Protein AF-A0A972YCX0-F1 (afdb_monomer_lite)

Secondary structure (DSSP, 8-state):
--EEE-S-B-S-EETTTTBTTB---EEE-TT-EEEEES-TT-EEEEE-SS--EEE-SEEEEES-SS-EEEEEPSSEE--EEE-SEEEEE-----B-SSSSSS-BS-S---BS-EEEEEPSSSEEES-EEE-TT-EEEEESBT-EEEEE-SEEES-EEE-SEEEEESTT-EEEEESS-BSS-EEE-S-EEEESTT-EEEEE-SPBSS-EEE-SEEEEESSS--STTS-S---GGG--TTSPPGGGSS-GGGGPPPPPSEEE-S-BSS-EEE---S-S---TTGGG-----SSGGGGGG----EEEEESSS-SEEE-TTTTS---S-EEE---EEEEE-SS-TTSSS-TTSEEEEEE-S-SEEE-SEEEEEEEEET--EEEEEE---TTSS--EEETT-EEE-SEEEEEEESS-EEEEEE-TTEEEEEEEE-SEEEEEEE-SS--EEEEEEE-TT-EEEEEEESSEEEEEEESTT-EEEEEEESSS---EEEESSEEEEEEE--S---SS---EEEEE-TT--SPPEEEE-PPPP-S-TT-SS--STTSSPPPEEESEEE--SS--EEEESSSEEES-EE--SS--EEEEES-EEES-EE--SS--EEEEES-EEES---TT--S--EE---

Sequence (630 aa):
MAQDISTDTTEPVNTSTIDNGAPGDVTITEDGSITLSGTEGQVAVTMDSDNNITHNGVIQIDDTNSVTGIRLTTDHTGDLTITGSINLLEDYEREDEDDDDDLDGPIALGDSRFGILLDAGGTHTGDIDLQAGSILAVEGNNSAGMWLGSLLDGSLTLDGTISVLGDDSVALEIDDGVSGDVLISGNVTGRGANTRGISIDGDVGGNLTIESTISTTGFTSISSGSSNYVAPFNIDDDTPDLEDRVDAEDLNDNGTALAIGSNLGNGLLINGNVDTFICEEDEEDETKDTLDDFDENRSNGIVSTFGSAPALLISPDLDGTATGSITLGTVVETVRDTQDDDEDEDLTEVLATFDYDYGFINRGGISADGFNVGYDATAVRIEGSADGNFTTNIVGGMFNSGDIDADAFEADAVGISVGDGAIVGTFVNEGDISTDVATVAGHTATTLLIEDGADLSLLTNGGSITSRVIGESGNAYAIRDFSGGLTQITNTGTISASQADDGVGVDDLGVVRAIDVSASTADITYVQELATPIDDVNGDDSIDNNDVVAPTLIGDIVFGSGNDALMSTAGDISGDIYFGLGDGDMTLRSTEFEGDVFITDGTNSIDLTSSSLVGVYFPRFCGRLWASRF

Foldseek 3Di:
DEDEQQAEDADAEEQCQRPVYHHEEYEYAQNGEYEYEDDAQEERYEHPEAYEYEANHEYYYEPYANYEDYEYEAPYEYEYEYQEEYAAYYPDDFDDPPPPPDGDDFFADGANYEDYEYDADHEYEYEYHYAANYEQHHGHAPYESHARRAEYNAEYHANEEFEYTYAPYEHEEAAAEYQEEYYANYEFEYEAAAYEGYAHLHEYQAEYEFQAEQEYFNAPDLPLQQALDDQPVPDDPPRDDSPPRHDPSRLHAYAERAEAQAAYSAAYEQWAQPDPDQDPVNVPDLDPDDPRVLRVQGHGGEFEYAFAYESYHYENQSPLDRDAAYEQHHDKDFRFQCPCSVVPPPRGDTPDIDTDQKREEHQHEFEFEPRYAPGETEREEAFYHPVLPYAYEIGNAYEYAYEFEYEHENEEYERYEQYARYARQEYEYLHEFEYEYEDQPAYEYERYHYYANGAHAYYEHNYEQEWEYAYFRYETESHAHQNLRHAEYEWQAEQEWYYHYSVDDDPDGYATASAHSANHAEEHEYEAEHDQFPDPCVPPPDRDSVNTDGYEYYEEHAHYQYQYEYAYATEEYAYEYARHAEEYEYEYHHYEYEYEYEDDYYNYYHHYHNYHYHPYDYPDDPDDDDDDDD

pLDDT: mean 93.1, std 10.56, range [31.89, 98.94]

Structure (mmCIF, N/CA/C/O backbone):
data_AF-A0A972YCX0-F1
#
_entry.id   AF-A0A972YCX0-F1
#
loop_
_atom_site.group_PDB
_atom_site.id
_atom_site.type_symbol
_atom_site.label_atom_id
_atom_site.label_alt_id
_atom_site.label_comp_id
_atom_site.label_asym_id
_atom_site.label_entity_id
_atom_site.label_seq_id
_atom_site.pdbx_PDB_ins_code
_atom_site.Cartn_x
_atom_site.Cartn_y
_atom_site.Cartn_z
_atom_site.occupancy
_atom_site.B_iso_or_equiv
_atom_site.auth_seq_id
_atom_site.auth_comp_id
_atom_site.auth_asym_id
_atom_site.auth_atom_id
_atom_site.pdbx_PDB_model_num
ATOM 1 N N . MET A 1 1 ? -34.490 -6.126 29.340 1.00 44.72 1 MET A N 1
ATOM 2 C CA . MET A 1 1 ? -34.795 -4.787 28.772 1.00 44.72 1 MET A CA 1
ATOM 3 C C . MET A 1 1 ? -33.458 -4.081 28.764 1.00 44.72 1 MET A C 1
ATOM 5 O O . MET A 1 1 ? -32.810 -4.170 29.796 1.00 44.72 1 MET A O 1
ATOM 9 N N . ALA A 1 2 ? -33.031 -3.477 27.650 1.00 55.91 2 ALA A N 1
ATOM 10 C CA . ALA A 1 2 ? -31.783 -2.712 27.613 1.00 55.91 2 ALA A CA 1
ATOM 11 C C . ALA A 1 2 ? -31.754 -1.725 28.791 1.00 55.91 2 ALA A C 1
ATOM 13 O O . ALA A 1 2 ? -32.778 -1.099 29.102 1.00 55.91 2 ALA A O 1
ATOM 14 N N . GLN A 1 3 ? -30.634 -1.676 29.508 1.00 74.88 3 GLN A N 1
ATOM 15 C CA . GLN A 1 3 ? -30.435 -0.694 30.564 1.00 74.88 3 GLN A CA 1
ATOM 16 C C . GLN A 1 3 ? -29.431 0.338 30.064 1.00 74.88 3 GLN A C 1
ATOM 18 O O . GLN A 1 3 ? -28.255 0.040 29.874 1.00 74.88 3 GLN A O 1
ATOM 23 N N . ASP A 1 4 ? -29.939 1.554 29.882 1.00 90.81 4 ASP A N 1
ATOM 24 C CA . ASP A 1 4 ? -29.182 2.669 29.332 1.00 90.81 4 ASP A CA 1
ATOM 25 C C . ASP A 1 4 ? -28.239 3.268 30.384 1.00 90.81 4 ASP A C 1
ATOM 27 O O . ASP A 1 4 ? -28.632 3.555 31.524 1.00 90.81 4 ASP A O 1
ATOM 31 N N . ILE A 1 5 ? -27.000 3.519 29.977 1.00 95.94 5 ILE A N 1
ATOM 32 C CA . ILE A 1 5 ? -26.039 4.359 30.686 1.00 95.94 5 ILE A CA 1
ATOM 33 C C . ILE A 1 5 ? -26.187 5.758 30.095 1.00 95.94 5 ILE A C 1
ATOM 35 O O . ILE A 1 5 ? -25.661 6.054 29.026 1.00 95.94 5 ILE A O 1
ATOM 39 N N . SER A 1 6 ? -26.960 6.603 30.780 1.00 95.94 6 SER A N 1
ATOM 40 C CA . SER A 1 6 ? -27.309 7.953 30.314 1.00 95.94 6 SER A CA 1
ATOM 41 C C . SER A 1 6 ? -26.649 9.086 31.104 1.00 95.94 6 SER A C 1
ATOM 43 O O . SER A 1 6 ? -27.081 10.232 31.025 1.00 95.94 6 SER A O 1
ATOM 45 N N . THR A 1 7 ? -25.702 8.743 31.974 1.00 95.19 7 THR A N 1
ATOM 46 C CA . THR A 1 7 ? -24.894 9.664 32.781 1.00 95.19 7 THR A CA 1
ATOM 47 C C . THR A 1 7 ? -23.563 8.997 33.105 1.00 95.19 7 THR A C 1
ATOM 49 O O . THR A 1 7 ? -23.503 7.768 33.123 1.00 95.19 7 THR A O 1
ATOM 52 N N . ASP A 1 8 ? -22.562 9.786 33.483 1.00 95.94 8 ASP A N 1
ATOM 53 C CA . ASP A 1 8 ? -21.252 9.300 33.922 1.00 95.94 8 ASP A CA 1
ATOM 54 C C . ASP A 1 8 ? -21.326 8.208 35.003 1.00 95.94 8 ASP A C 1
ATOM 56 O O . ASP A 1 8 ? -22.022 8.337 36.021 1.00 95.94 8 ASP A O 1
ATOM 60 N N . THR A 1 9 ? -20.541 7.152 34.807 1.00 96.00 9 THR A N 1
ATOM 61 C CA . THR A 1 9 ? -20.264 6.101 35.788 1.00 96.00 9 THR A CA 1
ATOM 62 C C . THR A 1 9 ? -18.764 5.815 35.859 1.00 96.00 9 THR A C 1
ATOM 64 O O . THR A 1 9 ? -18.014 6.069 34.923 1.00 96.00 9 THR A O 1
ATOM 67 N N . THR A 1 10 ? -18.317 5.278 36.992 1.00 95.75 10 THR A N 1
ATOM 68 C CA . THR A 1 10 ? -16.922 4.865 37.230 1.00 95.75 10 THR A CA 1
ATOM 69 C C . THR A 1 10 ? -16.810 3.370 37.523 1.00 95.75 10 THR A C 1
ATOM 71 O O . THR A 1 10 ? -15.833 2.915 38.111 1.00 95.75 10 THR A O 1
ATOM 74 N N . GLU A 1 11 ? -17.863 2.616 37.220 1.00 94.25 11 GLU A N 1
ATOM 75 C CA . GLU A 1 11 ? -17.945 1.179 37.458 1.00 94.25 11 GLU A CA 1
ATOM 76 C C . GLU A 1 11 ? -18.018 0.454 36.108 1.00 94.25 11 GLU A C 1
ATOM 78 O O . GLU A 1 11 ? -18.852 0.840 35.281 1.00 94.25 11 GLU A O 1
ATOM 83 N N . PRO A 1 12 ? -17.202 -0.595 35.899 1.00 96.25 12 PRO A N 1
ATOM 84 C CA . PRO A 1 12 ? -17.330 -1.504 34.766 1.00 96.25 12 PRO A CA 1
ATOM 85 C C . PRO A 1 12 ? -18.731 -2.092 34.614 1.00 96.25 12 PRO A C 1
ATOM 87 O O . PRO A 1 12 ? -19.436 -2.321 35.605 1.00 96.25 12 PRO A O 1
ATOM 90 N N . VAL A 1 13 ? -19.102 -2.417 33.378 1.00 97.12 13 VAL A N 1
ATOM 91 C CA . VAL A 1 13 ? -20.402 -3.013 33.056 1.00 97.12 13 VAL A CA 1
ATOM 92 C C . VAL A 1 13 ? -20.264 -4.272 32.207 1.00 97.12 13 VAL A C 1
ATOM 94 O O . VAL A 1 13 ? -19.415 -4.362 31.327 1.00 97.12 13 VAL A O 1
ATOM 97 N N . ASN A 1 14 ? -21.142 -5.243 32.460 1.00 97.75 14 ASN A N 1
ATOM 98 C CA . ASN A 1 14 ? -21.157 -6.521 31.754 1.00 97.75 14 ASN A CA 1
ATOM 99 C C . ASN A 1 14 ? -22.563 -6.822 31.244 1.00 97.75 14 ASN A C 1
ATOM 101 O O . ASN A 1 14 ? -23.525 -6.736 32.021 1.00 97.75 14 ASN A O 1
ATOM 105 N N . THR A 1 15 ? -22.673 -7.279 29.997 1.00 97.81 15 THR A N 1
ATOM 106 C CA . THR A 1 15 ? -23.954 -7.702 29.408 1.00 97.81 15 THR A CA 1
ATOM 107 C C . THR A 1 15 ? -24.672 -8.750 30.263 1.00 97.81 15 THR A C 1
ATOM 109 O O . THR A 1 15 ? -25.881 -8.661 30.426 1.00 97.81 15 THR A O 1
ATOM 112 N N . SER A 1 16 ? -23.957 -9.670 30.927 1.00 97.50 16 SER A N 1
ATOM 113 C CA . SER A 1 16 ? -24.532 -10.754 31.739 1.00 97.50 16 SER A CA 1
ATOM 114 C C . SER A 1 16 ? -25.231 -10.298 33.026 1.00 97.50 16 SER A C 1
ATOM 116 O O . SER A 1 16 ? -25.956 -11.084 33.651 1.00 97.50 16 SER A O 1
ATOM 118 N N . THR A 1 17 ? -25.024 -9.046 33.448 1.00 96.31 17 THR A N 1
ATOM 119 C CA . THR A 1 17 ? -25.543 -8.522 34.724 1.00 96.31 17 THR A CA 1
ATOM 120 C C . THR A 1 17 ? -26.217 -7.159 34.627 1.00 96.31 17 THR A C 1
ATOM 122 O O . THR A 1 17 ? -26.753 -6.695 35.640 1.00 96.31 17 THR A O 1
ATOM 125 N N . ILE A 1 18 ? -26.224 -6.526 33.451 1.00 95.25 18 ILE A N 1
ATOM 126 C CA . ILE A 1 18 ? -26.653 -5.135 33.309 1.00 95.25 18 ILE A CA 1
ATOM 127 C C . ILE A 1 18 ? -28.123 -4.925 33.699 1.00 95.25 18 ILE A C 1
ATOM 129 O O . ILE A 1 18 ? -28.421 -3.950 34.379 1.00 95.25 18 ILE A O 1
ATOM 133 N N . ASP A 1 19 ? -29.029 -5.870 33.409 1.00 93.19 19 ASP A N 1
ATOM 134 C CA . ASP A 1 19 ? -30.457 -5.777 33.757 1.00 93.19 19 ASP A CA 1
ATOM 135 C C . ASP A 1 19 ? -30.704 -6.274 35.192 1.00 93.19 19 ASP A C 1
ATOM 137 O O . ASP A 1 19 ? -31.228 -7.365 35.442 1.00 93.19 19 ASP A O 1
ATOM 141 N N . ASN A 1 20 ? -30.296 -5.469 36.178 1.00 89.94 20 ASN A N 1
ATOM 142 C CA . ASN A 1 20 ? -30.480 -5.754 37.60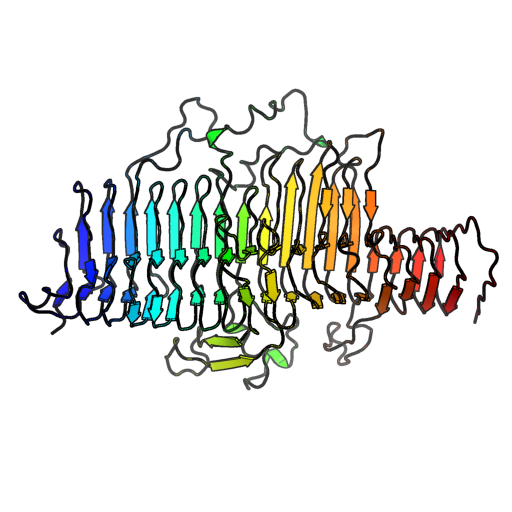9 1.00 89.94 20 ASN A CA 1
ATOM 143 C C . ASN A 1 20 ? -29.909 -7.120 38.052 1.00 89.94 20 ASN A C 1
ATOM 145 O O . ASN A 1 20 ? -30.496 -7.815 38.894 1.00 89.94 20 ASN A O 1
ATOM 149 N N . GLY A 1 21 ? -28.756 -7.503 37.499 1.00 91.56 21 GLY A N 1
ATOM 150 C CA . GLY A 1 21 ? -28.099 -8.789 37.737 1.00 91.56 21 GLY A CA 1
ATOM 151 C C . GLY A 1 21 ? -28.552 -9.918 36.806 1.00 91.56 21 GLY A C 1
ATOM 152 O O . GLY A 1 21 ? -28.197 -11.069 37.062 1.00 91.56 21 GLY A O 1
ATOM 153 N N . ALA A 1 22 ? -29.344 -9.617 35.776 1.00 94.69 22 ALA A N 1
ATOM 154 C CA . ALA A 1 22 ? -29.661 -10.520 34.673 1.00 94.69 22 ALA A CA 1
ATOM 155 C C . ALA A 1 22 ? -29.002 -10.043 33.360 1.00 94.69 22 ALA A C 1
ATOM 157 O O . ALA A 1 22 ? -28.655 -8.863 33.265 1.00 94.69 22 ALA A O 1
ATOM 158 N N . PRO A 1 23 ? -28.861 -10.932 32.355 1.00 96.56 23 PRO A N 1
ATOM 159 C CA . PRO A 1 23 ? -28.337 -10.551 31.051 1.00 96.56 23 PRO A CA 1
ATOM 160 C C . PRO A 1 23 ? -29.229 -9.556 30.300 1.00 96.56 23 PRO A C 1
ATOM 162 O O . PRO A 1 23 ? -30.460 -9.659 30.375 1.00 96.56 23 PRO A O 1
ATOM 165 N N . GLY A 1 24 ? -28.618 -8.642 29.554 1.00 96.88 24 GLY A N 1
ATOM 166 C CA . GLY A 1 24 ? -29.295 -7.706 28.662 1.00 96.88 24 GLY A CA 1
ATOM 167 C C . GLY A 1 24 ? -28.319 -6.900 27.806 1.00 96.88 24 GLY A C 1
ATOM 168 O O . GLY A 1 24 ? -27.114 -6.902 28.061 1.00 96.88 24 GLY A O 1
ATOM 169 N N . ASP A 1 25 ? -28.866 -6.199 26.815 1.00 97.56 25 ASP A N 1
ATOM 170 C CA . ASP A 1 25 ? -28.107 -5.274 25.971 1.00 97.56 25 ASP A CA 1
ATOM 171 C C . ASP A 1 25 ? -27.557 -4.103 26.793 1.00 97.56 25 ASP A C 1
ATOM 173 O O . ASP A 1 25 ? -28.212 -3.608 27.726 1.00 97.56 25 ASP A O 1
ATOM 177 N N . VAL A 1 26 ? -26.361 -3.650 26.425 1.00 97.81 26 VAL A N 1
ATOM 178 C CA . VAL A 1 26 ? -25.728 -2.453 26.985 1.00 97.81 26 VAL A CA 1
ATOM 179 C C . VAL A 1 26 ? -25.864 -1.323 25.974 1.00 97.81 26 VAL A C 1
ATOM 181 O O . VAL A 1 26 ? -25.399 -1.437 24.845 1.00 97.81 26 VAL A O 1
ATOM 184 N N . THR A 1 27 ? -26.452 -0.205 26.396 1.00 97.75 27 THR A N 1
ATOM 185 C CA . THR A 1 27 ? -26.502 1.019 25.591 1.00 97.75 27 THR A CA 1
ATOM 186 C C . THR A 1 27 ? -25.876 2.164 26.374 1.00 97.75 27 THR A C 1
ATOM 188 O O . THR A 1 27 ? -26.409 2.577 27.404 1.00 97.75 27 THR A O 1
ATOM 191 N N . ILE A 1 28 ? -24.750 2.692 25.897 1.00 98.19 28 ILE A N 1
ATOM 192 C CA . ILE A 1 28 ? -24.188 3.961 26.370 1.00 98.19 28 ILE A CA 1
ATOM 193 C C . ILE A 1 28 ? -24.752 5.042 25.457 1.00 98.19 28 ILE A C 1
ATOM 195 O O . ILE A 1 28 ? -24.461 5.060 24.266 1.00 98.19 28 ILE A O 1
ATOM 199 N N . THR A 1 29 ? -25.607 5.913 25.986 1.00 97.75 29 THR A N 1
ATOM 200 C CA . THR A 1 29 ? -26.210 6.992 25.183 1.00 97.75 29 THR A CA 1
ATOM 201 C C . THR A 1 29 ? -25.201 8.116 24.938 1.00 97.75 29 THR A C 1
ATOM 203 O O . THR A 1 29 ? -24.208 8.186 25.653 1.00 97.75 29 THR A O 1
ATOM 206 N N . GLU A 1 30 ? -25.503 9.060 24.046 1.00 96.81 30 GLU A N 1
ATOM 207 C CA . GLU A 1 30 ? -24.680 10.264 23.806 1.00 96.81 30 GLU A CA 1
ATOM 208 C C . GLU A 1 30 ? -24.369 11.072 25.083 1.00 96.81 30 GLU A C 1
ATOM 210 O O . GLU A 1 30 ? -23.280 11.618 25.230 1.00 96.81 30 GLU A O 1
ATOM 215 N N . ASP A 1 31 ? -25.301 11.114 26.045 1.00 96.62 31 ASP A N 1
ATOM 216 C CA . ASP A 1 31 ? -25.118 11.781 27.348 1.00 96.62 31 ASP A CA 1
ATOM 217 C C . ASP A 1 31 ? -24.392 10.898 28.394 1.00 96.62 31 ASP A C 1
ATOM 219 O O . ASP A 1 31 ? -24.170 11.310 29.537 1.00 96.62 31 ASP A O 1
ATOM 223 N N . GLY A 1 32 ? -24.101 9.642 28.051 1.00 97.81 32 GLY A N 1
ATOM 224 C CA . GLY A 1 32 ? -23.510 8.643 28.934 1.00 97.81 32 GLY A CA 1
ATOM 225 C C . GLY A 1 32 ? -21.991 8.600 28.840 1.00 97.81 32 GLY A C 1
ATOM 226 O O . GLY A 1 32 ? -21.412 8.795 27.773 1.00 97.81 32 GLY A O 1
ATOM 227 N N . SER A 1 33 ? -21.329 8.278 29.952 1.00 98.12 33 SER A N 1
ATOM 228 C CA . SER A 1 33 ? -19.895 8.000 29.927 1.00 98.12 33 SER A CA 1
ATOM 229 C C . SER A 1 33 ? -19.469 6.957 30.957 1.00 98.12 33 SER A C 1
ATOM 231 O O . SER A 1 33 ? -20.131 6.767 31.983 1.00 98.12 33 SER A O 1
ATOM 233 N N . ILE A 1 34 ? -18.357 6.275 30.683 1.00 98.25 34 ILE A N 1
ATOM 234 C CA . ILE A 1 34 ? -17.653 5.407 31.628 1.00 98.25 34 ILE A CA 1
ATOM 235 C C . ILE A 1 34 ? -16.226 5.933 31.769 1.00 98.25 34 ILE A C 1
ATOM 237 O O . ILE A 1 34 ? -15.464 5.908 30.806 1.00 98.25 34 ILE A O 1
ATOM 241 N N . THR A 1 35 ? -15.854 6.386 32.965 1.00 97.62 35 THR A N 1
ATOM 242 C CA . THR A 1 35 ? -14.502 6.887 33.253 1.00 97.62 35 THR A CA 1
ATOM 243 C C . THR A 1 35 ? -13.821 6.012 34.294 1.00 97.62 35 THR A C 1
ATOM 245 O O . THR A 1 35 ? -14.274 5.937 35.441 1.00 97.62 35 THR A O 1
ATOM 248 N N . LEU A 1 36 ? -12.720 5.365 33.915 1.00 95.56 36 LEU A N 1
ATOM 249 C CA . LEU A 1 36 ? -11.919 4.509 34.791 1.00 95.56 36 LEU A CA 1
ATOM 250 C C . LEU A 1 36 ? -10.513 5.091 34.976 1.00 95.56 36 LEU A C 1
ATOM 252 O O . LEU A 1 36 ? -10.012 5.805 34.117 1.00 95.56 36 LEU A O 1
ATOM 256 N N . SER A 1 37 ? -9.870 4.807 36.109 1.00 91.62 37 SER A N 1
ATOM 257 C CA . SER A 1 37 ? -8.463 5.170 36.329 1.00 91.62 37 SER A CA 1
ATOM 258 C C . SER A 1 37 ? -7.826 4.394 37.483 1.00 91.62 37 SER A C 1
ATOM 260 O O . SER A 1 37 ? -8.487 3.950 38.432 1.00 91.62 37 SER A O 1
ATOM 262 N N . GLY A 1 38 ? -6.502 4.247 37.414 1.00 86.94 38 GLY A N 1
ATOM 263 C CA . GLY A 1 38 ? -5.642 3.834 38.523 1.00 86.94 38 GLY A CA 1
ATOM 264 C C . GLY A 1 38 ? -5.744 2.363 38.929 1.00 86.94 38 GLY A C 1
ATOM 265 O O . GLY A 1 38 ? -5.281 2.006 40.016 1.00 86.94 38 GLY A O 1
ATOM 266 N N . THR A 1 39 ? -6.358 1.510 38.105 1.00 93.25 39 THR A N 1
ATOM 267 C CA . THR A 1 39 ? -6.461 0.066 38.359 1.00 93.25 39 THR A CA 1
ATOM 268 C C . THR A 1 39 ? -6.196 -0.733 37.084 1.00 93.25 39 THR A C 1
ATOM 270 O O . THR A 1 39 ? -7.037 -0.785 36.192 1.00 93.25 39 THR A O 1
ATOM 273 N N . GLU A 1 40 ? -5.046 -1.402 37.035 1.00 94.62 40 GLU A N 1
ATOM 274 C CA . GLU A 1 40 ? -4.672 -2.308 35.941 1.00 94.62 40 GLU A CA 1
ATOM 275 C C . GLU A 1 40 ? -5.631 -3.506 35.830 1.00 94.62 40 GLU A C 1
ATOM 277 O O . GLU A 1 40 ? -6.179 -3.995 36.827 1.00 94.62 40 GLU A O 1
ATOM 282 N N . GLY A 1 41 ? -5.799 -4.013 34.610 1.00 93.62 41 GLY A N 1
ATOM 283 C CA . GLY A 1 41 ? -6.655 -5.156 34.288 1.00 93.62 41 GLY A CA 1
ATOM 284 C C . GLY A 1 41 ? -8.145 -4.821 34.220 1.00 93.62 41 GLY A C 1
ATOM 285 O O . GLY A 1 41 ? -8.967 -5.739 34.168 1.00 93.62 41 GLY A O 1
ATOM 286 N N . GLN A 1 42 ? -8.514 -3.539 34.281 1.00 95.75 42 GLN A N 1
ATOM 287 C CA . GLN A 1 42 ? -9.904 -3.120 34.145 1.00 95.75 42 GLN A CA 1
ATOM 288 C C . GLN A 1 42 ? -10.367 -3.148 32.690 1.00 95.75 42 GLN A C 1
ATOM 290 O O . GLN A 1 42 ? -9.636 -2.791 31.770 1.00 95.75 42 GLN A O 1
ATOM 295 N N . VAL A 1 43 ? -11.627 -3.541 32.525 1.00 98.38 43 VAL A N 1
ATOM 296 C CA . VAL A 1 43 ? -12.368 -3.507 31.267 1.00 98.38 43 VAL A CA 1
ATOM 297 C C . VAL A 1 43 ? -13.582 -2.611 31.493 1.00 98.38 43 VAL A C 1
ATOM 299 O O . VAL A 1 43 ? -14.291 -2.839 32.474 1.00 98.38 43 VAL A O 1
ATOM 302 N N . ALA A 1 44 ? -13.835 -1.606 30.650 1.00 98.31 44 ALA A N 1
ATOM 303 C CA . ALA A 1 44 ? -14.985 -0.716 30.852 1.00 98.31 44 ALA A CA 1
ATOM 304 C C . ALA A 1 44 ? -16.317 -1.406 30.528 1.00 98.31 44 ALA A C 1
ATOM 306 O O . ALA A 1 44 ? -17.246 -1.351 31.339 1.00 98.31 44 ALA A O 1
ATOM 307 N N . VAL A 1 45 ? -16.388 -2.107 29.394 1.00 98.56 45 VAL A N 1
ATOM 308 C CA . VAL A 1 45 ? -17.572 -2.867 28.969 1.00 98.56 45 VAL A CA 1
ATOM 309 C C . VAL A 1 45 ? -17.172 -4.284 28.569 1.00 98.56 45 VAL A C 1
ATOM 311 O O . VAL A 1 45 ? -16.256 -4.460 27.774 1.00 98.56 45 VAL A O 1
ATOM 314 N N . THR A 1 46 ? -17.868 -5.300 29.082 1.00 98.56 46 THR A N 1
ATOM 315 C CA . THR A 1 46 ? -17.672 -6.701 28.667 1.00 98.56 46 THR A CA 1
ATOM 316 C C . THR A 1 46 ? -18.944 -7.293 28.051 1.00 98.56 46 THR A C 1
ATOM 318 O O . THR A 1 46 ? -19.994 -7.324 28.705 1.00 98.56 46 THR A O 1
ATOM 321 N N . MET A 1 47 ? -18.838 -7.828 26.831 1.00 98.25 47 MET A N 1
ATOM 322 C CA . MET A 1 47 ? -19.831 -8.726 26.234 1.00 98.25 47 MET A CA 1
ATOM 323 C C . MET A 1 47 ? -19.518 -10.171 26.639 1.00 98.25 47 MET A C 1
ATOM 325 O O . MET A 1 47 ? -18.600 -10.799 26.120 1.00 98.25 47 MET A O 1
ATOM 329 N N . ASP A 1 48 ? -20.262 -10.672 27.618 1.00 97.81 48 ASP A N 1
ATOM 330 C CA . ASP A 1 48 ? -20.127 -11.985 28.268 1.00 97.81 48 ASP A CA 1
ATOM 331 C C . ASP A 1 48 ? -21.451 -12.771 28.295 1.00 97.81 48 ASP A C 1
ATOM 333 O O . ASP A 1 48 ? -21.699 -13.611 29.168 1.00 97.81 48 ASP A O 1
ATOM 337 N N . SER A 1 49 ? -22.354 -12.434 27.375 1.00 97.81 49 SER A N 1
ATOM 338 C CA . SER A 1 49 ? -23.637 -13.095 27.154 1.00 97.81 49 SER A CA 1
ATOM 339 C C . SER A 1 49 ? -24.181 -12.748 25.768 1.00 97.81 49 SER A C 1
ATOM 341 O O . SER A 1 49 ? -23.688 -11.818 25.141 1.00 97.81 49 SER A O 1
ATOM 343 N N . ASP A 1 50 ? -25.224 -13.457 25.325 1.00 98.06 50 ASP A N 1
ATOM 344 C CA . ASP A 1 50 ? -25.812 -13.277 23.990 1.00 98.06 50 ASP A CA 1
ATOM 345 C C . ASP A 1 50 ? -26.684 -12.002 23.910 1.00 98.06 50 ASP A C 1
ATOM 347 O O . ASP A 1 50 ? -27.916 -12.082 23.970 1.00 98.06 50 ASP A O 1
ATOM 351 N N . ASN A 1 51 ? -26.052 -10.826 23.899 1.00 97.69 51 ASN A N 1
ATOM 352 C CA . ASN A 1 51 ? -26.688 -9.506 23.867 1.00 97.69 51 ASN A CA 1
ATOM 353 C C . ASN A 1 51 ? -25.792 -8.495 23.139 1.00 97.69 51 ASN A C 1
ATOM 355 O O . ASN A 1 51 ? -24.577 -8.668 23.086 1.00 97.69 51 ASN A O 1
ATOM 359 N N . ASN A 1 52 ? -26.386 -7.401 22.669 1.00 98.00 52 ASN A N 1
ATOM 360 C CA . ASN A 1 52 ? -25.682 -6.386 21.887 1.00 98.00 52 ASN A CA 1
ATOM 361 C C . ASN A 1 52 ? -25.041 -5.305 22.776 1.00 98.00 52 ASN A C 1
ATOM 363 O O . ASN A 1 52 ? -25.472 -5.054 23.912 1.00 98.00 52 ASN A O 1
ATOM 367 N N . ILE A 1 53 ? -24.032 -4.624 22.227 1.00 98.56 53 ILE A N 1
ATOM 368 C CA . ILE A 1 53 ? -23.475 -3.382 22.772 1.00 98.56 53 ILE A CA 1
ATOM 369 C C . ILE A 1 53 ? -23.699 -2.256 21.759 1.00 98.56 53 ILE A C 1
ATOM 371 O O . ILE A 1 53 ? -23.294 -2.352 20.606 1.00 98.56 53 ILE A O 1
ATOM 375 N N . THR A 1 54 ? -24.284 -1.152 22.219 1.00 98.38 54 THR A N 1
ATOM 376 C CA . THR A 1 54 ? -24.377 0.106 21.469 1.00 98.38 54 THR A CA 1
ATOM 377 C C . THR A 1 54 ? -23.670 1.209 22.253 1.00 98.38 54 THR A C 1
ATOM 379 O O . THR A 1 54 ? -24.082 1.535 23.371 1.00 98.38 54 THR A O 1
ATOM 382 N N . HIS A 1 55 ? -22.604 1.781 21.694 1.00 98.38 55 HIS A N 1
ATOM 383 C CA . HIS A 1 55 ? -21.788 2.814 22.336 1.00 98.38 55 HIS A CA 1
ATOM 384 C C . HIS A 1 55 ? -21.859 4.146 21.586 1.00 98.38 55 HIS A C 1
ATOM 386 O O . HIS A 1 55 ? -21.170 4.348 20.590 1.00 98.38 55 HIS A O 1
ATOM 392 N N . ASN A 1 56 ? -22.661 5.077 22.102 1.00 98.06 56 ASN A N 1
ATOM 393 C CA . ASN A 1 56 ? -22.852 6.413 21.526 1.00 98.06 56 ASN A CA 1
ATOM 394 C C . ASN A 1 56 ? -22.227 7.530 22.376 1.00 98.06 56 ASN A C 1
ATOM 396 O O . ASN A 1 56 ? -22.281 8.695 21.997 1.00 98.06 56 ASN A O 1
ATOM 400 N N . GLY A 1 57 ? -21.693 7.196 23.554 1.00 98.31 57 GLY A N 1
ATOM 401 C CA . GLY A 1 57 ? -21.161 8.159 24.520 1.00 98.31 57 GLY A CA 1
ATOM 402 C C . GLY A 1 57 ? -19.635 8.168 24.571 1.00 98.31 57 GLY A C 1
ATOM 403 O O . GLY A 1 57 ? -18.962 8.040 23.553 1.00 98.31 57 GLY A O 1
ATOM 404 N N . VAL A 1 58 ? -19.073 8.273 25.779 1.00 98.62 58 VAL A N 1
ATOM 405 C CA . VAL A 1 58 ? -17.611 8.296 25.989 1.00 98.62 58 VAL A CA 1
ATOM 406 C C . VAL A 1 58 ? -17.156 7.173 26.920 1.00 98.62 58 VAL A C 1
ATOM 408 O O . VAL A 1 58 ? -17.658 7.039 28.033 1.00 98.62 58 VAL A O 1
ATOM 411 N N . ILE A 1 59 ? -16.160 6.395 26.506 1.00 98.75 59 ILE A N 1
ATOM 412 C CA . ILE A 1 59 ? -15.346 5.565 27.400 1.00 98.75 59 ILE A CA 1
ATOM 413 C C . ILE A 1 59 ? -13.981 6.245 27.521 1.00 98.75 59 ILE A C 1
ATOM 415 O O . ILE A 1 59 ? -13.323 6.470 26.511 1.00 98.75 59 ILE A O 1
ATOM 419 N N . GLN A 1 60 ? -13.566 6.578 28.743 1.00 98.38 60 GLN A N 1
ATOM 420 C CA . GLN A 1 60 ? -12.287 7.232 29.032 1.00 98.38 60 GLN A CA 1
ATOM 421 C C . GLN A 1 60 ? -11.523 6.428 30.086 1.00 98.38 60 GLN A C 1
ATOM 423 O O . GLN A 1 60 ? -12.053 6.166 31.171 1.00 98.38 60 GLN A O 1
ATOM 428 N N . ILE A 1 61 ? -10.278 6.061 29.793 1.00 98.00 61 ILE A N 1
ATOM 429 C CA . ILE A 1 61 ? -9.363 5.473 30.770 1.00 98.00 61 ILE A CA 1
ATOM 430 C C . ILE A 1 61 ? -8.017 6.182 30.667 1.00 98.00 61 ILE A C 1
ATOM 432 O O . ILE A 1 61 ? -7.294 5.994 29.696 1.00 98.00 61 ILE A O 1
ATOM 436 N N . ASP A 1 62 ? -7.693 6.971 31.687 1.00 95.50 62 ASP A N 1
ATOM 437 C CA . ASP A 1 62 ? -6.469 7.775 31.717 1.00 95.50 62 ASP A CA 1
ATOM 438 C C . ASP A 1 62 ? -5.384 7.097 32.559 1.00 95.50 62 ASP A C 1
ATOM 440 O O . ASP A 1 62 ? -5.671 6.479 33.598 1.00 95.50 62 ASP A O 1
ATOM 444 N N . ASP A 1 63 ? -4.131 7.229 32.121 1.00 95.25 63 ASP A N 1
ATOM 445 C CA . ASP A 1 63 ? -2.919 6.959 32.909 1.00 95.25 63 ASP A CA 1
ATOM 446 C C . ASP A 1 63 ? -2.877 5.565 33.551 1.00 95.25 63 ASP A C 1
ATOM 448 O O . ASP A 1 63 ? -2.420 5.376 34.685 1.00 95.25 63 ASP A O 1
ATOM 452 N N . THR A 1 64 ? -3.417 4.562 32.854 1.00 96.69 64 THR A N 1
ATOM 453 C CA . THR A 1 64 ? -3.544 3.201 33.383 1.00 96.69 64 THR A CA 1
ATOM 454 C C . THR A 1 64 ? -3.142 2.172 32.334 1.00 96.69 64 THR A C 1
ATOM 456 O O . THR A 1 64 ? -3.700 2.127 31.244 1.00 96.69 64 THR A O 1
ATOM 459 N N . ASN A 1 65 ? -2.186 1.312 32.682 1.00 96.56 65 ASN A N 1
ATOM 460 C CA . ASN A 1 65 ? -1.719 0.231 31.813 1.00 96.56 65 ASN A CA 1
ATOM 461 C C . ASN A 1 65 ? -2.616 -1.005 31.907 1.00 96.56 65 ASN A C 1
ATOM 463 O O . ASN A 1 65 ? -3.332 -1.194 32.896 1.00 96.56 65 ASN A O 1
ATOM 467 N N . SER A 1 66 ? -2.513 -1.894 30.915 1.00 97.50 66 SER A N 1
ATOM 468 C CA . SER A 1 66 ? -3.227 -3.181 30.919 1.00 97.50 66 SER A CA 1
ATOM 469 C C . SER A 1 66 ? -4.747 -3.013 31.037 1.00 97.50 66 SER A C 1
ATOM 471 O O . SER A 1 66 ? -5.379 -3.655 31.879 1.00 97.50 66 SER A O 1
ATOM 473 N N . VAL A 1 67 ? -5.334 -2.113 30.248 1.00 98.25 67 VAL A N 1
ATOM 474 C CA . VAL A 1 67 ? -6.774 -1.801 30.275 1.00 98.25 67 VAL A CA 1
ATOM 475 C C . VAL A 1 67 ? -7.433 -2.078 28.934 1.00 98.25 67 VAL A C 1
ATOM 477 O O . VAL A 1 67 ? -6.783 -2.066 27.889 1.00 98.25 67 VAL A O 1
ATOM 480 N N . THR A 1 68 ? -8.743 -2.306 28.973 1.00 98.69 68 THR A N 1
ATOM 481 C CA . THR A 1 68 ? -9.554 -2.506 27.774 1.00 98.69 68 THR A CA 1
ATOM 482 C C . THR A 1 68 ? -10.780 -1.598 27.796 1.00 98.69 68 THR A C 1
ATOM 484 O O . THR A 1 68 ? -11.477 -1.525 28.811 1.00 98.69 68 THR A O 1
ATOM 487 N N . GLY A 1 69 ? -11.079 -0.935 26.679 1.00 98.69 69 GLY A N 1
ATOM 488 C CA . GLY A 1 69 ? -12.330 -0.194 26.515 1.00 98.69 69 GLY A CA 1
ATOM 489 C C . GLY A 1 69 ? -13.518 -1.155 26.468 1.00 98.69 69 GLY A C 1
ATOM 490 O O . GLY A 1 69 ? -14.267 -1.290 27.439 1.00 98.69 69 GLY A O 1
ATOM 491 N N . ILE A 1 70 ? -13.651 -1.880 25.359 1.00 98.81 70 ILE A N 1
ATOM 492 C CA . ILE A 1 70 ? -14.694 -2.892 25.165 1.00 98.81 70 ILE A CA 1
ATOM 493 C C . ILE A 1 70 ? -14.049 -4.258 24.946 1.00 98.81 70 ILE A C 1
ATOM 495 O O . ILE A 1 70 ? -13.198 -4.427 24.080 1.00 98.81 70 ILE A O 1
ATOM 499 N N . ARG A 1 71 ? -14.470 -5.254 25.725 1.00 98.69 71 ARG A N 1
ATOM 500 C CA . ARG A 1 71 ? -14.052 -6.647 25.560 1.00 98.69 71 ARG A CA 1
ATOM 501 C C . ARG A 1 71 ? -15.211 -7.503 25.076 1.00 98.69 71 ARG A C 1
ATOM 503 O O . ARG A 1 71 ? -16.250 -7.553 25.735 1.00 98.69 71 ARG A O 1
ATOM 510 N N . LEU A 1 72 ? -15.000 -8.229 23.990 1.00 98.69 72 LEU A N 1
ATOM 511 C CA . LEU A 1 72 ? -15.892 -9.269 23.498 1.00 98.69 72 LEU A CA 1
ATOM 512 C C . LEU A 1 72 ? -15.325 -10.625 23.925 1.00 98.69 72 LEU A C 1
ATOM 514 O O . LEU A 1 72 ? -14.165 -10.938 23.657 1.00 98.69 72 LEU A O 1
ATOM 518 N N . THR A 1 73 ? -16.113 -11.411 24.654 1.00 97.81 73 THR A N 1
ATOM 519 C CA . THR A 1 73 ? -15.724 -12.784 25.004 1.00 97.81 73 THR A CA 1
ATOM 520 C C . THR A 1 73 ? -16.240 -13.755 23.949 1.00 97.81 73 THR A C 1
ATOM 522 O O . THR A 1 73 ? -17.267 -13.513 23.320 1.00 97.81 73 THR A O 1
ATOM 525 N N . THR A 1 74 ? -15.518 -14.852 23.745 1.00 96.75 74 THR A N 1
ATOM 526 C CA . THR A 1 74 ? -15.849 -15.843 22.719 1.00 96.75 74 THR A CA 1
ATOM 527 C C . THR A 1 74 ? -17.080 -16.682 23.071 1.00 96.75 74 THR A C 1
ATOM 529 O O . THR A 1 74 ? -17.519 -16.743 24.219 1.00 96.75 74 THR A O 1
ATOM 532 N N . ASP A 1 75 ? -17.600 -17.385 22.065 1.00 97.50 75 ASP A N 1
ATOM 533 C CA . ASP A 1 75 ? -18.745 -18.298 22.122 1.00 97.50 75 ASP A CA 1
ATOM 534 C C . ASP A 1 75 ? -20.075 -17.612 22.493 1.00 97.50 75 ASP A C 1
ATOM 536 O O . ASP A 1 75 ? -20.966 -18.232 23.088 1.00 97.50 75 ASP A O 1
ATOM 540 N N . HIS A 1 76 ? -20.212 -16.344 22.103 1.00 97.06 76 HIS A N 1
ATOM 541 C CA . HIS A 1 76 ? -21.401 -15.521 22.297 1.00 97.06 76 HIS A CA 1
ATOM 542 C C . HIS A 1 76 ? -21.904 -14.914 20.987 1.00 97.06 76 HIS A C 1
ATOM 544 O O . HIS A 1 76 ? -21.199 -14.880 19.978 1.00 97.06 76 HIS A O 1
ATOM 550 N N . THR A 1 77 ? -23.166 -14.479 21.002 1.00 98.12 77 THR A N 1
ATOM 551 C CA . THR A 1 77 ? -23.794 -13.783 19.875 1.00 98.12 77 THR A CA 1
ATOM 552 C C . THR A 1 77 ? -24.189 -12.367 20.265 1.00 98.12 77 THR A C 1
ATOM 554 O O . THR A 1 77 ? -24.941 -12.195 21.223 1.00 98.12 77 THR A O 1
ATOM 557 N N . GLY A 1 78 ? -23.757 -11.372 19.503 1.00 98.00 78 GLY A N 1
ATOM 558 C CA . GLY A 1 78 ? -24.188 -9.995 19.699 1.00 98.00 78 GLY A CA 1
ATOM 559 C C . GLY A 1 78 ? -23.407 -9.012 18.844 1.00 98.00 78 GLY A C 1
ATOM 560 O O . GLY A 1 78 ? -22.205 -9.175 18.646 1.00 98.00 78 GLY A O 1
ATOM 561 N N . ASP A 1 79 ? -24.096 -7.982 18.375 1.00 98.50 79 ASP A N 1
ATOM 562 C CA . ASP A 1 79 ? -23.486 -6.928 17.567 1.00 98.50 79 ASP A CA 1
ATOM 563 C C . ASP A 1 79 ? -22.821 -5.881 18.471 1.00 98.50 79 ASP A C 1
ATOM 565 O O . ASP A 1 79 ? -23.302 -5.592 19.580 1.00 98.50 79 ASP A O 1
ATOM 569 N N . LEU A 1 80 ? -21.727 -5.294 17.985 1.00 98.69 80 LEU A N 1
ATOM 570 C CA . LEU A 1 80 ? -21.095 -4.113 18.565 1.00 98.69 80 LEU A CA 1
ATOM 571 C C . LEU A 1 80 ? -21.251 -2.940 17.597 1.00 98.69 80 LEU A C 1
ATOM 573 O O . LEU A 1 80 ? -20.613 -2.922 16.553 1.00 98.69 80 LEU A O 1
ATOM 577 N N . THR A 1 81 ? -22.042 -1.939 17.980 1.00 98.50 81 THR A N 1
ATOM 578 C CA . THR A 1 81 ? -22.202 -0.694 17.214 1.00 98.50 81 THR A CA 1
ATOM 579 C C . THR A 1 81 ? -21.623 0.481 17.990 1.00 98.50 81 THR A C 1
ATOM 581 O O . THR A 1 81 ? -21.953 0.665 19.169 1.00 98.50 81 THR A O 1
ATOM 584 N N . ILE A 1 82 ? -20.793 1.301 17.347 1.00 98.38 82 ILE A N 1
ATOM 585 C CA . ILE A 1 82 ? -20.147 2.461 17.968 1.00 98.38 82 ILE A CA 1
ATOM 586 C C . ILE A 1 82 ? -20.376 3.716 17.129 1.00 98.38 82 ILE A C 1
ATOM 588 O O . ILE A 1 82 ? -20.003 3.767 15.967 1.00 98.38 82 ILE A O 1
ATOM 592 N N . THR A 1 83 ? -20.913 4.757 17.761 1.00 97.50 83 THR A N 1
ATOM 593 C CA . THR A 1 83 ? -20.929 6.141 17.242 1.00 97.50 83 THR A CA 1
ATOM 594 C C . THR A 1 83 ? -20.163 7.108 18.156 1.00 97.50 83 THR A C 1
ATOM 596 O O . THR A 1 83 ? -19.862 8.231 17.765 1.00 97.50 83 THR A O 1
ATOM 599 N N . GLY A 1 84 ? -19.850 6.678 19.386 1.00 98.19 84 GLY A N 1
ATOM 600 C CA . GLY A 1 84 ? -19.143 7.454 20.403 1.00 98.19 84 GLY A CA 1
ATOM 601 C C . GLY A 1 84 ? -17.619 7.296 20.372 1.00 98.19 84 GLY A C 1
ATOM 602 O O . GLY A 1 84 ? -17.041 6.802 19.404 1.00 98.19 84 GLY A O 1
ATOM 603 N N . SER A 1 85 ? -16.954 7.696 21.461 1.00 98.62 85 SER A N 1
ATOM 604 C CA . SER A 1 85 ? -15.489 7.645 21.583 1.00 98.62 85 SER A CA 1
ATOM 605 C C . SER A 1 85 ? -14.998 6.653 22.641 1.00 98.62 85 SER A C 1
ATOM 607 O O . SER A 1 85 ? -15.588 6.531 23.720 1.00 98.62 85 SER A O 1
ATOM 609 N N . ILE A 1 86 ? -13.885 5.977 22.365 1.00 98.81 86 ILE A N 1
ATOM 610 C CA . ILE A 1 86 ? -13.091 5.188 23.310 1.00 98.81 86 ILE A CA 1
ATOM 611 C C . ILE A 1 86 ? -11.694 5.803 23.355 1.00 98.81 86 ILE A C 1
ATOM 613 O O . ILE A 1 86 ? -10.975 5.780 22.362 1.00 98.81 86 ILE A O 1
ATOM 617 N N . ASN A 1 87 ? -11.312 6.326 24.514 1.00 98.56 87 ASN A N 1
ATOM 618 C CA . ASN A 1 87 ? -10.067 7.054 24.710 1.00 98.56 87 ASN A CA 1
ATOM 619 C C . ASN A 1 87 ? -9.261 6.392 25.834 1.00 98.56 87 ASN A C 1
ATOM 621 O O . ASN A 1 87 ? -9.683 6.402 26.996 1.00 98.56 87 ASN A O 1
ATOM 625 N N . LEU A 1 88 ? -8.115 5.812 25.487 1.00 98.44 88 LEU A N 1
ATOM 626 C CA . LEU A 1 88 ? -7.163 5.195 26.409 1.00 98.44 88 LEU A CA 1
ATOM 627 C C . LEU A 1 88 ? -5.860 6.004 26.376 1.00 98.44 88 LEU A C 1
ATOM 629 O O . LEU A 1 88 ? -4.918 5.636 25.675 1.00 98.44 88 LEU A O 1
ATOM 633 N N . LEU A 1 89 ? -5.846 7.138 27.076 1.00 97.19 89 LEU A N 1
ATOM 634 C CA . LEU A 1 89 ? -4.843 8.198 26.909 1.00 97.19 89 LEU A CA 1
ATOM 635 C C . LEU A 1 89 ? -3.872 8.274 28.088 1.00 97.19 89 LEU A C 1
ATOM 637 O O . LEU A 1 89 ? -4.109 7.693 29.155 1.00 97.19 89 LEU A O 1
ATOM 641 N N . GLU A 1 90 ? -2.748 8.949 27.895 1.00 95.44 90 GLU A N 1
ATOM 642 C CA . GLU A 1 90 ? -1.826 9.299 28.975 1.00 95.44 90 GLU A CA 1
ATOM 643 C C . GLU A 1 90 ? -1.594 10.810 29.094 1.00 95.44 90 GLU A C 1
ATOM 645 O O . GLU A 1 90 ? -1.837 11.580 28.172 1.00 95.44 90 GLU A O 1
ATOM 650 N N . ASP A 1 91 ? -1.142 11.246 30.268 1.00 93.38 91 ASP A N 1
ATOM 651 C CA . ASP A 1 91 ? -0.787 12.634 30.569 1.00 93.38 91 ASP A CA 1
ATOM 652 C C . ASP A 1 91 ? 0.691 12.960 30.290 1.00 93.38 91 ASP A C 1
ATOM 654 O O . ASP A 1 91 ? 1.195 14.004 30.716 1.00 93.38 91 ASP A O 1
ATOM 658 N N . TYR A 1 92 ? 1.389 12.068 29.580 1.00 94.69 92 TYR A N 1
ATOM 659 C CA . TYR A 1 92 ? 2.789 12.237 29.227 1.00 94.69 92 TYR A CA 1
ATOM 660 C C . TYR A 1 92 ? 2.957 13.279 28.117 1.00 94.69 92 TYR A C 1
ATOM 662 O O . TYR A 1 92 ? 2.469 13.126 27.002 1.00 94.69 92 TYR A O 1
ATOM 670 N N . GLU A 1 93 ? 3.706 14.334 28.429 1.00 91.50 93 GLU A N 1
ATOM 671 C CA . GLU A 1 93 ? 4.149 15.343 27.472 1.00 91.50 93 GLU A CA 1
ATOM 672 C C . GLU A 1 93 ? 5.670 15.209 27.290 1.00 91.50 93 GLU A C 1
ATOM 674 O O . GLU A 1 93 ? 6.417 15.168 28.275 1.00 91.50 93 GLU A O 1
ATOM 679 N N . ARG A 1 94 ? 6.126 15.119 26.033 1.00 92.06 94 ARG A N 1
ATOM 680 C CA . ARG A 1 94 ? 7.552 15.209 25.674 1.00 92.06 94 ARG A CA 1
ATOM 681 C C . ARG A 1 94 ? 8.059 16.632 25.940 1.00 92.06 94 ARG A C 1
ATOM 683 O O . ARG A 1 94 ? 7.292 17.590 25.851 1.00 92.06 94 ARG A O 1
ATOM 690 N N . GLU A 1 95 ? 9.341 16.768 26.254 1.00 90.50 95 GLU A N 1
ATOM 691 C CA . GLU A 1 95 ? 10.000 18.048 26.546 1.00 90.50 95 GLU A CA 1
ATOM 692 C C . GLU A 1 95 ? 11.203 18.211 25.613 1.00 90.50 95 GLU A C 1
ATOM 694 O O . GLU A 1 95 ? 11.802 17.211 25.247 1.00 90.50 95 GLU A O 1
ATOM 699 N N . ASP A 1 96 ? 11.549 19.449 25.271 1.00 88.19 96 ASP A N 1
ATOM 700 C CA . ASP A 1 96 ? 12.792 19.822 24.575 1.00 88.19 96 ASP A CA 1
ATOM 701 C C . ASP A 1 96 ? 13.899 19.996 25.644 1.00 88.19 96 ASP A C 1
ATOM 703 O O . ASP A 1 96 ? 13.915 20.978 26.403 1.00 88.19 96 ASP A O 1
ATOM 707 N N . GLU A 1 97 ? 14.731 18.970 25.841 1.00 86.56 97 GLU A N 1
ATOM 708 C CA . GLU A 1 97 ? 15.786 18.891 26.855 1.00 86.56 97 GLU A CA 1
ATOM 709 C C . GLU A 1 97 ? 17.078 19.613 26.442 1.00 86.56 97 GLU A C 1
ATOM 711 O O . GLU A 1 97 ? 17.857 19.991 27.339 1.00 86.56 97 GLU A O 1
ATOM 716 N N . ASP A 1 98 ? 17.324 19.821 25.146 1.00 82.06 98 ASP A N 1
ATOM 717 C CA . ASP A 1 98 ? 18.577 20.385 24.635 1.00 82.06 98 ASP A CA 1
ATOM 718 C C . ASP A 1 98 ? 18.463 21.740 23.889 1.00 82.06 98 ASP A C 1
ATOM 720 O O . ASP A 1 98 ? 19.495 22.375 23.616 1.00 82.06 98 ASP A O 1
ATOM 724 N N . ASP A 1 99 ? 17.244 22.288 23.813 1.00 83.81 99 ASP A N 1
ATOM 725 C CA . ASP A 1 99 ? 16.852 23.591 23.257 1.00 83.81 99 ASP A CA 1
ATOM 726 C C . ASP A 1 99 ? 17.083 23.709 21.727 1.00 83.81 99 ASP A C 1
ATOM 728 O O . ASP A 1 99 ? 17.510 24.780 21.254 1.00 83.81 99 ASP A O 1
ATOM 732 N N . ASP A 1 100 ? 16.842 22.647 20.952 1.00 78.00 100 ASP A N 1
ATOM 733 C CA . ASP A 1 100 ? 17.016 22.619 19.490 1.00 78.00 100 ASP A CA 1
ATOM 734 C C . ASP A 1 100 ? 15.714 22.786 18.664 1.00 78.00 100 ASP A C 1
ATOM 736 O O . ASP A 1 100 ? 15.762 22.852 17.431 1.00 78.00 100 ASP A O 1
ATOM 740 N N . ASP A 1 101 ? 14.594 23.049 19.351 1.00 80.38 101 ASP A N 1
ATOM 741 C CA . ASP A 1 101 ? 13.236 23.236 18.819 1.00 80.38 101 ASP A CA 1
ATOM 742 C C . ASP A 1 101 ? 12.536 21.940 18.323 1.00 80.38 101 ASP A C 1
ATOM 744 O O . ASP A 1 101 ? 11.454 22.047 17.719 1.00 80.38 101 ASP A O 1
ATOM 748 N N . ASP A 1 102 ? 13.067 20.743 18.605 1.00 81.88 102 ASP A N 1
ATOM 749 C CA . ASP A 1 102 ? 12.315 19.479 18.557 1.00 81.88 102 ASP A CA 1
ATOM 750 C C . ASP A 1 102 ? 11.962 18.947 19.972 1.00 81.88 102 ASP A C 1
ATOM 752 O O . ASP A 1 102 ? 11.995 19.696 20.946 1.00 81.88 102 ASP A O 1
ATOM 756 N N . LEU A 1 103 ? 11.372 17.751 20.087 1.00 88.69 103 LEU A N 1
ATOM 757 C CA . LEU A 1 103 ? 10.910 17.214 21.377 1.00 88.69 103 LEU A CA 1
ATOM 758 C C . LEU A 1 103 ? 11.624 15.898 21.645 1.00 88.69 103 LEU A C 1
ATOM 760 O O . LEU A 1 103 ? 11.555 15.010 20.803 1.00 88.69 103 LEU A O 1
ATOM 764 N N . ASP A 1 104 ? 12.124 15.702 22.862 1.00 88.25 104 ASP A N 1
ATOM 765 C CA . ASP A 1 104 ? 12.899 14.523 23.232 1.00 88.25 104 ASP A CA 1
ATOM 766 C C . ASP A 1 104 ? 12.077 13.378 23.827 1.00 88.25 104 ASP A C 1
ATOM 768 O O . ASP A 1 104 ? 10.962 13.519 24.353 1.00 88.25 104 ASP A O 1
ATOM 772 N N . GLY A 1 105 ? 12.713 12.207 23.841 1.00 90.06 105 GLY A N 1
ATOM 773 C CA . GLY A 1 105 ? 12.258 11.050 24.598 1.00 90.06 105 GLY A CA 1
ATOM 774 C C . GLY A 1 105 ? 11.230 10.190 23.859 1.00 90.06 105 GLY A C 1
ATOM 775 O O . GLY A 1 105 ? 10.929 10.433 22.688 1.00 90.06 105 GLY A O 1
ATOM 776 N N . PRO A 1 106 ? 10.719 9.136 24.526 1.00 92.38 106 PRO A N 1
ATOM 777 C CA . PRO A 1 106 ? 9.805 8.178 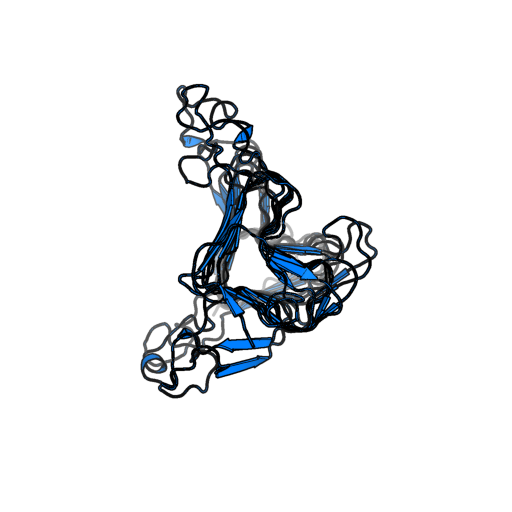23.910 1.00 92.38 106 PRO A CA 1
ATOM 778 C C . PRO A 1 106 ? 8.515 8.850 23.437 1.00 92.38 106 PRO A C 1
ATOM 780 O O . PRO A 1 106 ? 8.148 9.919 23.911 1.00 92.38 106 PRO A O 1
ATOM 783 N N . ILE A 1 107 ? 7.796 8.199 22.525 1.00 92.69 107 ILE A N 1
ATOM 784 C CA . ILE A 1 107 ? 6.533 8.736 22.008 1.00 92.69 107 ILE A CA 1
ATOM 785 C C . ILE A 1 107 ? 5.339 8.442 22.919 1.00 92.69 107 ILE A C 1
ATOM 787 O O . ILE A 1 107 ? 4.357 9.178 22.896 1.00 92.69 107 ILE A O 1
ATOM 791 N N . ALA A 1 108 ? 5.449 7.371 23.709 1.00 95.81 108 ALA A N 1
ATOM 792 C CA . ALA A 1 108 ? 4.472 6.955 24.699 1.00 95.81 108 ALA A CA 1
ATOM 793 C C . ALA A 1 108 ? 5.147 6.207 25.866 1.00 95.81 108 ALA A C 1
ATOM 795 O O . ALA A 1 108 ? 6.157 5.516 25.681 1.00 95.81 108 ALA A O 1
ATOM 796 N N . LEU A 1 109 ? 4.588 6.306 27.076 1.00 96.50 109 LEU A N 1
ATOM 797 C CA . LEU A 1 109 ? 5.064 5.592 28.276 1.00 96.50 109 LEU A CA 1
ATOM 798 C C . LEU A 1 109 ? 4.114 4.481 28.731 1.00 96.50 109 LEU A C 1
ATOM 800 O O . LEU A 1 109 ? 4.555 3.517 29.369 1.00 96.50 109 LEU A O 1
ATOM 804 N N . GLY A 1 110 ? 2.821 4.632 28.446 1.00 96.25 110 GLY A N 1
ATOM 805 C CA . GLY A 1 110 ? 1.790 3.640 28.708 1.00 96.25 110 GLY A CA 1
ATOM 806 C C . GLY A 1 110 ? 2.077 2.300 28.034 1.00 96.25 110 GLY A C 1
ATOM 807 O O . GLY A 1 110 ? 2.934 2.200 27.161 1.00 96.25 110 GLY A O 1
ATOM 808 N N . ASP A 1 111 ? 1.369 1.250 28.451 1.00 97.44 111 ASP A N 1
ATOM 809 C CA . ASP A 1 111 ? 1.548 -0.081 27.865 1.00 97.44 111 ASP A CA 1
ATOM 810 C C . ASP A 1 111 ? 0.291 -0.963 27.936 1.00 97.44 111 ASP A C 1
ATOM 812 O O . ASP A 1 111 ? -0.511 -0.862 28.881 1.00 97.44 111 ASP A O 1
ATOM 816 N N . SER A 1 112 ? 0.174 -1.894 26.982 1.00 97.88 112 SER A N 1
ATOM 817 C CA . SER A 1 112 ? -0.824 -2.971 26.949 1.00 97.88 112 SER A CA 1
ATOM 818 C C . SER A 1 112 ? -2.277 -2.471 27.006 1.00 97.88 112 SER A C 1
ATOM 820 O O . SER A 1 112 ? -3.075 -2.936 27.828 1.00 97.88 112 SER A O 1
ATOM 822 N N . ARG A 1 113 ? -2.636 -1.483 26.184 1.00 98.38 113 ARG A N 1
ATOM 823 C CA . ARG A 1 113 ? -3.981 -0.890 26.139 1.00 98.38 113 ARG A CA 1
ATOM 824 C C . ARG A 1 113 ? -4.729 -1.360 24.896 1.00 98.38 113 ARG A C 1
ATOM 826 O O . ARG A 1 113 ? -4.177 -1.352 23.805 1.00 98.38 113 ARG A O 1
ATOM 833 N N . PHE A 1 114 ? -5.987 -1.759 25.063 1.00 98.69 114 PHE A N 1
ATOM 834 C CA . PHE A 1 114 ? -6.814 -2.279 23.971 1.00 98.69 114 PHE A CA 1
ATOM 835 C C . PHE A 1 114 ? -8.120 -1.494 23.874 1.00 98.69 114 PHE A C 1
ATOM 837 O O . PHE A 1 114 ? -8.946 -1.574 24.785 1.00 98.69 114 PHE A O 1
ATOM 844 N N . GLY A 1 115 ? -8.339 -0.743 22.793 1.00 98.69 115 GLY A N 1
ATOM 845 C CA . GLY A 1 115 ? -9.608 -0.032 22.589 1.00 98.69 115 GLY A CA 1
ATOM 846 C C . GLY A 1 115 ? -10.776 -1.020 22.545 1.00 98.69 115 GLY A C 1
ATOM 847 O O . GLY A 1 115 ? -11.667 -0.983 23.403 1.00 98.69 115 GLY A O 1
ATOM 848 N N . ILE A 1 116 ? -10.701 -1.966 21.609 1.00 98.88 116 ILE A N 1
ATOM 849 C CA . ILE A 1 116 ? -11.585 -3.129 21.503 1.00 98.88 116 ILE A CA 1
ATOM 850 C C . ILE A 1 116 ? -10.741 -4.405 21.493 1.00 98.88 116 ILE A C 1
ATOM 852 O O . ILE A 1 116 ? -9.758 -4.505 20.764 1.00 98.88 116 ILE A O 1
ATOM 856 N N . LEU A 1 117 ? -11.135 -5.394 22.291 1.00 98.75 117 LEU A N 1
ATOM 857 C CA . LEU A 1 117 ? -10.498 -6.708 22.334 1.00 98.75 117 LEU A CA 1
ATOM 858 C C . LEU A 1 117 ? -11.551 -7.802 22.193 1.00 98.75 117 LEU A C 1
ATOM 860 O O . LEU A 1 117 ? -12.371 -7.978 23.094 1.00 98.75 117 LEU A O 1
ATOM 864 N N . LEU A 1 118 ? -11.488 -8.581 21.119 1.00 98.69 118 LEU A N 1
ATOM 865 C CA . LEU A 1 118 ? -12.121 -9.894 21.068 1.00 98.69 118 LEU A CA 1
ATOM 866 C C . LEU A 1 118 ? -11.114 -10.932 21.573 1.00 98.69 118 LEU A C 1
ATOM 868 O O . LEU A 1 118 ? -10.020 -11.078 21.028 1.00 98.69 118 LEU A O 1
ATOM 872 N N . ASP A 1 119 ? -11.480 -11.619 22.657 1.00 98.12 119 ASP A N 1
ATOM 873 C CA . ASP A 1 119 ? -10.646 -12.640 23.291 1.00 98.12 119 ASP A CA 1
ATOM 874 C C . ASP A 1 119 ? -10.239 -13.744 22.311 1.00 98.12 119 ASP A C 1
ATOM 876 O O . ASP A 1 119 ? -10.997 -14.097 21.414 1.00 98.12 119 ASP A O 1
ATOM 880 N N . ALA A 1 120 ? -9.078 -14.357 22.542 1.00 96.44 120 ALA A N 1
ATOM 881 C CA . ALA A 1 120 ? -8.605 -15.475 21.737 1.00 96.44 120 ALA A CA 1
ATOM 882 C C . ALA A 1 120 ? -9.234 -16.831 22.107 1.00 96.44 120 ALA A C 1
ATOM 884 O O . ALA A 1 120 ? -9.514 -17.116 23.277 1.00 96.44 120 ALA A O 1
ATOM 885 N N . GLY A 1 121 ? -9.352 -17.713 21.110 1.00 91.56 121 GLY A N 1
ATOM 886 C CA . GLY A 1 121 ? -9.748 -19.112 21.266 1.00 91.56 121 GLY A CA 1
ATOM 887 C C . GLY A 1 121 ? -11.258 -19.369 21.293 1.00 91.56 121 GLY A C 1
ATOM 888 O O . GLY A 1 121 ? -11.777 -19.870 22.295 1.00 91.56 121 GLY A O 1
ATOM 889 N N . GLY A 1 122 ? -11.945 -19.118 20.179 1.00 95.81 122 GLY A N 1
ATOM 890 C CA . GLY A 1 122 ? -13.352 -19.469 19.972 1.00 95.81 122 GLY A CA 1
ATOM 891 C C . GLY A 1 122 ? -13.935 -18.759 18.752 1.00 95.81 122 GLY A C 1
ATOM 892 O O . GLY A 1 122 ? -13.241 -18.549 17.764 1.00 95.81 122 GLY A O 1
ATOM 893 N N . THR A 1 123 ? -15.213 -18.399 18.811 1.00 97.50 123 THR A N 1
ATOM 894 C CA . THR A 1 123 ? -15.869 -17.595 17.768 1.00 97.50 123 THR A CA 1
ATOM 895 C C . THR A 1 123 ? -16.800 -16.586 18.417 1.00 97.50 123 THR A C 1
ATOM 897 O O . THR A 1 123 ? -17.518 -16.941 19.350 1.00 97.50 123 THR A O 1
ATOM 900 N N . HIS A 1 124 ? -16.809 -15.349 17.936 1.00 98.19 124 HIS A N 1
ATOM 901 C CA . HIS A 1 124 ? -17.846 -14.371 18.262 1.00 98.19 124 HIS A CA 1
ATOM 902 C C . HIS A 1 124 ? -18.771 -14.217 17.059 1.00 98.19 124 HIS A C 1
ATOM 904 O O . HIS A 1 124 ? -18.281 -13.980 15.963 1.00 98.19 124 HIS A O 1
ATOM 910 N N . THR A 1 125 ? -20.081 -14.385 17.239 1.00 98.56 125 THR A N 1
ATOM 911 C CA . THR A 1 125 ? -21.057 -14.261 16.141 1.00 98.56 125 THR A CA 1
ATOM 912 C C . THR A 1 125 ? -21.776 -12.920 16.230 1.00 98.56 125 THR A C 1
ATOM 914 O O . THR A 1 125 ? -22.399 -12.620 17.247 1.00 98.56 125 THR A O 1
ATOM 917 N N . GLY A 1 126 ? -21.762 -12.148 15.153 1.00 98.31 126 GLY A N 1
ATOM 918 C CA . GLY A 1 126 ? -22.332 -10.802 15.105 1.00 98.31 126 GLY A CA 1
ATOM 919 C C . GLY A 1 126 ? -21.385 -9.835 14.416 1.00 98.31 126 GLY A C 1
ATOM 920 O O . GLY A 1 126 ? -20.209 -10.148 14.227 1.00 98.31 126 GLY A O 1
ATOM 921 N N . ASP A 1 127 ? -21.908 -8.675 14.048 1.00 98.44 127 ASP A N 1
ATOM 922 C CA . ASP A 1 127 ? -21.134 -7.671 13.322 1.00 98.44 127 ASP A CA 1
ATOM 923 C C . ASP A 1 127 ? -20.439 -6.700 14.288 1.00 98.44 127 ASP A C 1
ATOM 925 O O . ASP A 1 127 ? -20.908 -6.443 15.407 1.00 98.44 127 ASP A O 1
ATOM 929 N N . ILE A 1 128 ? -19.307 -6.150 13.848 1.00 98.75 128 ILE A N 1
ATOM 930 C CA . ILE A 1 128 ? -18.657 -5.006 14.493 1.00 98.75 128 ILE A CA 1
ATOM 931 C C . ILE A 1 128 ? -18.764 -3.823 13.533 1.00 98.75 128 ILE A C 1
ATOM 933 O O . ILE A 1 128 ? -18.206 -3.856 12.440 1.00 98.75 128 ILE A O 1
ATOM 937 N N . ASP A 1 129 ? -19.480 -2.789 13.961 1.00 98.31 129 ASP A N 1
ATOM 938 C CA . ASP A 1 129 ? -19.793 -1.596 13.177 1.00 98.31 129 ASP A CA 1
ATOM 939 C C . ASP A 1 129 ? -19.346 -0.333 13.932 1.00 98.31 129 ASP A C 1
ATOM 941 O O . ASP A 1 129 ? -19.957 0.088 14.923 1.00 98.31 129 ASP A O 1
ATOM 945 N N . LEU A 1 130 ? -18.232 0.252 13.493 1.00 98.25 130 LEU A N 1
ATOM 946 C CA . LEU A 1 130 ? -17.733 1.541 13.961 1.00 98.25 130 LEU A CA 1
ATOM 947 C C . LEU A 1 130 ? -18.196 2.604 12.970 1.00 98.25 130 LEU A C 1
ATOM 949 O O . LEU A 1 130 ? -17.526 2.862 11.977 1.00 98.25 130 LEU A O 1
ATOM 953 N N . GLN A 1 131 ? -19.327 3.231 13.264 1.00 96.06 131 GLN A N 1
ATOM 954 C CA . GLN A 1 131 ? -20.004 4.163 12.369 1.00 96.06 131 GLN A CA 1
ATOM 955 C C . GLN A 1 131 ? -19.250 5.489 12.232 1.00 96.06 131 GLN A C 1
ATOM 957 O O . GLN A 1 131 ? -18.419 5.857 13.076 1.00 96.06 131 GLN A O 1
ATOM 962 N N . ALA A 1 132 ? -19.588 6.242 11.183 1.00 92.88 132 ALA A N 1
ATOM 963 C CA . ALA A 1 132 ? -18.995 7.540 10.895 1.00 92.88 132 ALA A CA 1
ATOM 964 C C . ALA A 1 132 ? -19.065 8.476 12.116 1.00 92.88 132 ALA A C 1
ATOM 966 O O . ALA A 1 132 ? -20.114 8.667 12.735 1.00 92.88 132 ALA A O 1
ATOM 967 N N . GLY A 1 133 ? -17.925 9.075 12.464 1.00 93.56 133 GLY A N 1
ATOM 968 C CA . GLY A 1 133 ? -17.785 9.955 13.628 1.00 93.56 133 GLY A CA 1
ATOM 969 C C . GLY A 1 133 ? -17.395 9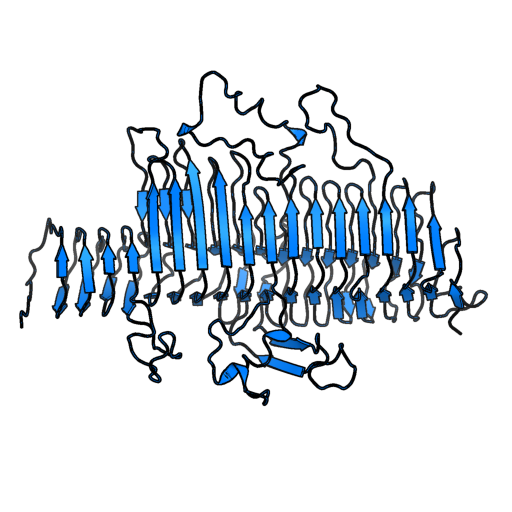.256 14.935 1.00 93.56 133 GLY A C 1
ATOM 970 O O . GLY A 1 133 ? -17.046 9.958 15.887 1.00 93.56 133 GLY A O 1
ATOM 971 N N . SER A 1 134 ? -17.383 7.918 14.988 1.00 98.25 134 SER A N 1
ATOM 972 C CA . SER A 1 134 ? -16.793 7.198 16.123 1.00 98.25 134 SER A CA 1
ATOM 973 C C . SER A 1 134 ? -15.268 7.351 16.175 1.00 98.25 134 SER A C 1
ATOM 975 O O . SER A 1 134 ? -14.606 7.532 15.150 1.00 98.25 134 SER A O 1
ATOM 977 N N . ILE A 1 135 ? -14.704 7.310 17.389 1.00 98.56 135 ILE A N 1
ATOM 978 C CA . ILE A 1 135 ? -13.265 7.509 17.638 1.00 98.56 135 ILE A CA 1
ATOM 979 C C . ILE A 1 135 ? -12.736 6.423 18.572 1.00 98.56 135 ILE A C 1
ATOM 981 O O . ILE A 1 135 ? -13.238 6.270 19.684 1.00 98.56 135 ILE A O 1
ATOM 985 N N . LEU A 1 136 ? -11.668 5.740 18.171 1.00 98.62 136 LEU A N 1
ATOM 986 C CA . LEU A 1 136 ? -10.818 4.925 19.037 1.00 98.62 136 LEU A CA 1
ATOM 987 C C . LEU A 1 136 ? -9.424 5.558 19.101 1.00 98.62 136 LEU A C 1
ATOM 989 O O . LEU A 1 136 ? -8.688 5.531 18.119 1.00 98.62 136 LEU A O 1
ATOM 993 N N . ALA A 1 137 ? -9.054 6.108 20.254 1.00 98.62 137 ALA A N 1
ATOM 994 C CA . ALA A 1 137 ? -7.742 6.703 20.489 1.00 98.62 137 ALA A CA 1
ATOM 995 C C . ALA A 1 137 ? -7.014 5.944 21.603 1.00 98.62 137 ALA A C 1
ATOM 997 O O . ALA A 1 137 ? -7.525 5.835 22.722 1.00 98.62 137 ALA A O 1
ATOM 998 N N . VAL A 1 138 ? -5.831 5.414 21.296 1.00 98.75 138 VAL A N 1
ATOM 999 C CA . VAL A 1 138 ? -5.014 4.633 22.231 1.00 98.75 138 VAL A CA 1
ATOM 1000 C C . VAL A 1 138 ? -3.585 5.164 22.239 1.00 98.75 138 VAL A C 1
ATOM 1002 O O . VAL A 1 138 ? -2.929 5.211 21.204 1.00 98.75 138 VAL A O 1
ATOM 1005 N N . GLU A 1 139 ? -3.099 5.529 23.420 1.00 98.50 139 GLU A N 1
ATOM 1006 C CA . GLU A 1 139 ? -1.714 5.946 23.650 1.00 98.50 139 GLU A CA 1
ATOM 1007 C C . GLU A 1 139 ? -1.038 4.945 24.591 1.00 98.50 139 GLU A C 1
ATOM 1009 O O . GLU A 1 139 ? -1.500 4.725 25.714 1.00 98.50 139 GLU A O 1
ATOM 1014 N N . GLY A 1 140 ? 0.031 4.303 24.131 1.00 97.94 140 GLY A N 1
ATOM 1015 C CA . GLY A 1 140 ? 0.797 3.310 24.872 1.00 97.94 140 GLY A CA 1
ATOM 1016 C C . GLY A 1 140 ? 1.513 2.323 23.954 1.00 97.94 140 GLY A C 1
ATOM 1017 O O . GLY A 1 140 ? 1.064 2.040 22.849 1.00 97.94 140 GLY A O 1
ATOM 1018 N N . ASN A 1 141 ? 2.611 1.761 24.447 1.00 98.25 141 ASN A N 1
ATOM 1019 C CA . ASN A 1 141 ? 3.368 0.699 23.791 1.00 98.25 141 ASN A CA 1
ATOM 1020 C C . ASN A 1 141 ? 2.617 -0.643 23.861 1.00 98.25 141 ASN A C 1
ATOM 1022 O O . ASN A 1 141 ? 1.669 -0.786 24.644 1.00 98.25 141 ASN A O 1
ATOM 1026 N N . ASN A 1 142 ? 3.000 -1.609 23.016 1.00 98.19 142 ASN A N 1
ATOM 1027 C CA . ASN A 1 142 ? 2.396 -2.949 22.925 1.00 98.19 142 ASN A CA 1
ATOM 1028 C C . ASN A 1 142 ? 0.856 -2.934 23.020 1.00 98.19 142 ASN A C 1
ATOM 1030 O O . ASN A 1 142 ? 0.243 -3.737 23.732 1.00 98.19 142 ASN A O 1
ATOM 1034 N N . SER A 1 143 ? 0.240 -1.961 22.355 1.00 98.62 143 SER A N 1
ATOM 1035 C CA . SER A 1 143 ? -1.180 -1.642 22.465 1.00 98.62 143 SER A CA 1
ATOM 1036 C C . SER A 1 143 ? -1.893 -1.873 21.140 1.00 98.62 143 SER A C 1
ATOM 1038 O O . SER A 1 143 ? -1.265 -2.010 20.087 1.00 98.62 143 SER A O 1
ATOM 1040 N N . ALA A 1 144 ? -3.223 -1.917 21.189 1.00 98.69 144 ALA A N 1
ATOM 1041 C CA . ALA A 1 144 ? -4.029 -1.982 19.986 1.00 98.69 144 ALA A CA 1
ATOM 1042 C C . ALA A 1 144 ? -5.266 -1.091 20.036 1.00 98.69 144 ALA A C 1
ATOM 1044 O O . ALA A 1 144 ? -5.949 -0.994 21.060 1.00 98.69 144 ALA A O 1
ATOM 1045 N N . GLY A 1 145 ? -5.596 -0.481 18.898 1.00 98.69 145 GLY A N 1
ATOM 1046 C CA . GLY A 1 145 ? -6.893 0.167 18.715 1.00 98.69 145 GLY A CA 1
ATOM 1047 C C . GLY A 1 145 ? -8.000 -0.882 18.783 1.00 98.69 145 GLY A C 1
ATOM 1048 O O . GLY A 1 145 ? -8.869 -0.834 19.657 1.00 98.69 145 GLY A O 1
ATOM 1049 N N . MET A 1 146 ? -7.898 -1.892 17.923 1.00 98.69 146 MET A N 1
ATOM 1050 C CA . MET A 1 146 ? -8.758 -3.069 17.904 1.00 98.69 146 MET A CA 1
ATOM 1051 C C . MET A 1 146 ? -7.921 -4.336 17.704 1.00 98.69 146 MET A C 1
ATOM 1053 O O . MET A 1 146 ? -7.061 -4.386 16.832 1.00 98.69 146 MET A O 1
ATOM 1057 N N . TRP A 1 147 ? -8.193 -5.370 18.500 1.00 98.69 147 TRP A N 1
ATOM 1058 C CA . TRP A 1 147 ? -7.578 -6.691 18.363 1.00 98.69 147 TRP A CA 1
ATOM 1059 C C . TRP A 1 147 ? -8.656 -7.772 18.299 1.00 98.69 147 TRP A C 1
ATOM 1061 O O . TRP A 1 147 ? -9.379 -7.988 19.279 1.00 98.69 147 TRP A O 1
ATOM 1071 N N . LEU A 1 148 ? -8.751 -8.475 17.170 1.00 98.50 148 LEU A N 1
ATOM 1072 C CA . LEU A 1 148 ? -9.664 -9.598 16.968 1.00 98.50 148 LEU A CA 1
ATOM 1073 C C . LEU A 1 148 ? -8.929 -10.932 17.122 1.00 98.50 148 LEU A C 1
ATOM 1075 O O . LEU A 1 148 ? -8.477 -11.518 16.148 1.00 98.50 148 LEU A O 1
ATOM 1079 N N . GLY A 1 149 ? -8.813 -11.417 18.363 1.00 97.81 149 GLY A N 1
ATOM 1080 C CA . GLY A 1 149 ? -8.050 -12.630 18.698 1.00 97.81 149 GLY A CA 1
ATOM 1081 C C . GLY A 1 149 ? -8.745 -13.957 18.366 1.00 97.81 149 GLY A C 1
ATOM 1082 O O . GLY A 1 149 ? -8.170 -15.021 18.578 1.00 97.81 149 GLY A O 1
ATOM 1083 N N . SER A 1 150 ? -10.003 -13.914 17.928 1.00 97.81 150 SER A N 1
ATOM 1084 C CA . SER A 1 150 ? -10.810 -15.074 17.526 1.00 97.81 150 SER A CA 1
ATOM 1085 C C . SER A 1 150 ? -11.597 -14.752 16.267 1.00 97.81 150 SER A C 1
ATOM 1087 O O . SER A 1 150 ? -11.795 -13.580 15.950 1.00 97.81 150 SER A O 1
ATOM 1089 N N . LEU A 1 151 ? -12.110 -15.794 15.605 1.00 98.25 151 LEU A N 1
ATOM 1090 C CA . LEU A 1 151 ? -12.970 -15.640 14.438 1.00 98.25 151 LEU A CA 1
ATOM 1091 C C . LEU A 1 151 ? -14.182 -14.758 14.771 1.00 98.25 151 LEU A C 1
ATOM 1093 O O . LEU A 1 151 ? -14.975 -15.091 15.663 1.00 98.25 151 LEU A O 1
ATOM 1097 N N . LEU A 1 152 ? -14.346 -13.682 14.004 1.00 98.69 152 LEU A N 1
ATOM 1098 C CA . LEU A 1 152 ? -15.581 -12.912 13.916 1.00 98.69 152 LEU A CA 1
ATOM 1099 C C . LEU A 1 152 ? -16.496 -13.563 12.866 1.00 98.69 152 LEU A C 1
ATOM 1101 O O . LEU A 1 152 ? -16.298 -13.414 11.661 1.00 98.69 152 LEU A O 1
ATOM 1105 N N . ASP A 1 153 ? -17.504 -14.306 13.315 1.00 98.62 153 ASP A N 1
ATOM 1106 C CA . ASP A 1 153 ? -18.579 -14.849 12.474 1.00 98.62 153 ASP A CA 1
ATOM 1107 C C . ASP A 1 153 ? -19.628 -13.757 12.203 1.00 98.62 153 ASP A C 1
ATOM 1109 O O . ASP A 1 153 ? -20.735 -13.761 12.747 1.00 98.62 153 ASP A O 1
ATOM 1113 N N . GLY A 1 154 ? -19.198 -12.773 11.417 1.00 98.44 154 GLY A N 1
ATOM 1114 C CA . GLY A 1 154 ? -19.924 -11.591 10.964 1.00 98.44 154 GLY A CA 1
ATOM 1115 C C . GLY A 1 154 ? -19.049 -10.784 10.002 1.00 98.44 154 GLY A C 1
ATOM 1116 O O . GLY A 1 154 ? -18.095 -11.334 9.436 1.00 98.44 154 GLY A O 1
ATOM 1117 N N . SER A 1 155 ? -19.370 -9.503 9.840 1.00 98.38 155 SER A N 1
ATOM 1118 C CA . SER A 1 155 ? -18.593 -8.521 9.070 1.00 98.38 155 SER A CA 1
ATOM 1119 C C . SER A 1 155 ? -17.985 -7.453 9.983 1.00 98.38 155 SER A C 1
ATOM 1121 O O . SER A 1 155 ? -18.484 -7.191 11.083 1.00 98.38 155 SER A O 1
ATOM 1123 N N . LEU A 1 156 ? -16.908 -6.824 9.513 1.00 98.75 156 LEU A N 1
ATOM 1124 C CA . LEU A 1 156 ? -16.289 -5.668 10.162 1.00 98.75 156 LEU A CA 1
ATOM 1125 C C . LEU A 1 156 ? -16.468 -4.438 9.271 1.00 98.75 156 LEU A C 1
ATOM 1127 O O . LEU A 1 156 ? -15.949 -4.407 8.159 1.00 98.75 156 LEU A O 1
ATOM 1131 N N . THR A 1 157 ? -17.167 -3.424 9.779 1.00 97.94 157 THR A N 1
ATOM 1132 C CA . THR A 1 157 ? -17.286 -2.107 9.139 1.00 97.94 157 THR A CA 1
ATOM 1133 C C . THR A 1 157 ? -16.631 -1.052 10.021 1.00 97.94 157 THR A C 1
ATOM 1135 O O . THR A 1 157 ? -16.960 -0.922 11.202 1.00 97.94 157 THR A O 1
ATOM 1138 N N . LEU A 1 158 ? -15.681 -0.312 9.454 1.00 98.19 158 LEU A N 1
ATOM 1139 C CA . LEU A 1 158 ? -14.964 0.773 10.111 1.00 98.19 158 LEU A CA 1
ATOM 1140 C C . LEU A 1 158 ? -15.122 2.064 9.303 1.00 98.19 158 LEU A C 1
ATOM 1142 O O . LEU A 1 158 ? -14.266 2.377 8.486 1.00 98.19 158 LEU A O 1
ATOM 1146 N N . ASP A 1 159 ? -16.186 2.822 9.561 1.00 96.69 159 ASP A N 1
ATOM 1147 C CA . ASP A 1 159 ? -16.386 4.199 9.077 1.00 96.69 159 ASP A CA 1
ATOM 1148 C C . ASP A 1 159 ? -15.791 5.252 10.044 1.00 96.69 159 ASP A C 1
ATOM 1150 O O . ASP A 1 159 ? -15.574 6.412 9.684 1.00 96.69 159 ASP A O 1
ATOM 1154 N N . GLY A 1 160 ? -15.557 4.870 11.302 1.00 96.81 160 GLY A N 1
ATOM 1155 C CA . GLY A 1 160 ? -14.920 5.686 12.337 1.00 96.81 160 GLY A CA 1
ATOM 1156 C C . GLY A 1 160 ? -13.393 5.719 12.273 1.00 96.81 160 GLY A C 1
ATOM 1157 O O . GLY A 1 160 ? -12.760 5.012 11.497 1.00 96.81 160 GLY A O 1
ATOM 1158 N N . THR A 1 161 ? -12.769 6.529 13.128 1.00 98.50 161 THR A N 1
ATOM 1159 C CA . THR A 1 161 ? -11.303 6.667 13.157 1.00 98.50 161 THR A CA 1
ATOM 1160 C C . THR A 1 161 ? -10.655 5.797 14.229 1.00 98.50 161 THR A C 1
ATOM 1162 O O . THR A 1 161 ? -11.118 5.803 15.374 1.00 98.50 161 THR A O 1
ATOM 1165 N N . ILE A 1 162 ? -9.529 5.158 13.906 1.00 98.81 162 ILE A N 1
ATOM 1166 C CA . ILE A 1 162 ? -8.639 4.503 14.875 1.00 98.81 162 ILE A CA 1
ATOM 1167 C C . ILE A 1 162 ? -7.275 5.198 14.858 1.00 98.81 162 ILE A C 1
ATOM 1169 O O . ILE A 1 162 ? -6.654 5.324 13.807 1.00 98.81 162 ILE A O 1
ATOM 1173 N N . SER A 1 163 ? -6.783 5.607 16.026 1.00 98.44 163 SER A N 1
ATOM 1174 C CA . SER A 1 163 ? -5.441 6.162 16.202 1.00 98.44 163 SER A CA 1
ATOM 1175 C C . SER A 1 163 ? -4.705 5.448 17.326 1.00 98.44 163 SER A C 1
ATOM 1177 O O . SER A 1 163 ? -5.210 5.368 18.449 1.00 98.44 163 SER A O 1
ATOM 1179 N N . VAL A 1 164 ? -3.488 4.993 17.032 1.00 98.62 164 VAL A N 1
ATOM 1180 C CA . VAL A 1 164 ? -2.573 4.398 18.008 1.00 98.62 164 VAL A CA 1
ATOM 1181 C C . VAL A 1 164 ? -1.249 5.152 18.022 1.00 98.62 164 VAL A C 1
ATOM 1183 O O . VAL A 1 164 ? -0.618 5.331 16.981 1.00 98.62 164 VAL A O 1
ATOM 1186 N N . LEU A 1 165 ? -0.832 5.577 19.212 1.00 98.00 165 LEU A N 1
ATOM 1187 C CA . LEU A 1 165 ? 0.449 6.226 19.476 1.00 98.00 165 LEU A CA 1
ATOM 1188 C C . LEU A 1 165 ? 1.240 5.386 20.484 1.00 98.00 165 LEU A C 1
ATOM 1190 O O . LEU A 1 165 ? 0.806 5.223 21.620 1.00 98.00 165 LEU A O 1
ATOM 1194 N N . GLY A 1 166 ? 2.393 4.869 20.086 1.00 97.88 166 GLY A N 1
ATOM 1195 C CA . GLY A 1 166 ? 3.250 4.021 20.912 1.00 97.88 166 GLY A CA 1
ATOM 1196 C C . GLY A 1 166 ? 3.963 2.964 20.084 1.00 97.88 166 GLY A C 1
ATOM 1197 O O . GLY A 1 166 ? 3.553 2.671 18.962 1.00 97.88 166 GLY A O 1
ATOM 1198 N N . ASP A 1 167 ? 5.035 2.408 20.636 1.00 98.00 167 ASP A N 1
ATOM 1199 C CA . ASP A 1 167 ? 5.891 1.421 19.979 1.00 98.00 167 ASP A CA 1
ATOM 1200 C C . ASP A 1 167 ? 5.270 0.017 20.014 1.00 98.00 167 ASP A C 1
ATOM 1202 O O . ASP A 1 167 ? 4.446 -0.303 20.881 1.00 98.00 167 ASP A O 1
ATOM 1206 N N . ASP A 1 168 ? 5.682 -0.840 19.076 1.00 97.69 168 ASP A N 1
ATOM 1207 C CA . ASP A 1 168 ? 5.286 -2.249 18.961 1.00 97.69 168 ASP A CA 1
ATOM 1208 C C . ASP A 1 168 ? 3.759 -2.449 19.025 1.00 97.69 168 ASP A C 1
ATOM 1210 O O . ASP A 1 168 ? 3.259 -3.402 19.635 1.00 97.69 168 ASP A O 1
ATOM 1214 N N . SER A 1 169 ? 3.012 -1.507 18.449 1.00 98.44 169 SER A N 1
ATOM 1215 C CA . SER A 1 169 ? 1.555 -1.432 18.550 1.00 98.44 169 SER A CA 1
ATOM 1216 C C . SER A 1 169 ? 0.878 -1.649 17.194 1.00 98.44 169 SER A C 1
ATOM 1218 O O . SER A 1 169 ? 1.527 -1.667 16.147 1.00 98.44 169 SER A O 1
ATOM 1220 N N . VAL A 1 170 ? -0.438 -1.860 17.194 1.00 98.69 170 VAL A N 1
ATOM 1221 C CA . VAL A 1 170 ? -1.215 -2.106 15.967 1.00 98.69 170 VAL A CA 1
ATOM 1222 C C . VAL A 1 170 ? -2.560 -1.390 16.019 1.00 98.69 170 VAL A C 1
ATOM 1224 O O . VAL A 1 170 ? -3.272 -1.475 17.015 1.00 98.69 170 VAL A O 1
ATOM 1227 N N . ALA A 1 171 ? -2.945 -0.659 14.975 1.00 98.75 171 ALA A N 1
ATOM 1228 C CA . ALA A 1 171 ? -4.239 0.021 14.997 1.00 98.75 171 ALA A CA 1
ATOM 1229 C C . ALA A 1 171 ? -5.409 -0.973 14.887 1.00 98.75 171 ALA A C 1
ATOM 1231 O O . ALA A 1 171 ? -6.325 -0.921 15.713 1.00 98.75 171 ALA A O 1
ATOM 1232 N N . LEU A 1 172 ? -5.336 -1.927 13.956 1.00 98.81 172 LEU A N 1
ATOM 1233 C CA . LEU A 1 172 ? -6.284 -3.036 13.818 1.00 98.81 172 LEU A CA 1
ATOM 1234 C C . LEU A 1 172 ? -5.549 -4.357 13.557 1.00 98.81 172 LEU A C 1
ATOM 1236 O O . LEU A 1 172 ? -4.828 -4.480 12.574 1.00 98.81 172 LEU A O 1
ATOM 1240 N N . GLU A 1 173 ? -5.774 -5.352 14.410 1.00 98.69 173 GLU A N 1
ATOM 1241 C CA . GLU A 1 173 ? -5.299 -6.727 14.222 1.00 98.69 173 GLU A CA 1
ATOM 1242 C C . GLU A 1 173 ? -6.483 -7.678 14.017 1.00 98.69 173 GLU A C 1
ATOM 1244 O O . GLU A 1 173 ? -7.414 -7.694 14.831 1.00 98.69 173 GLU A O 1
ATOM 1249 N N . ILE A 1 174 ? -6.428 -8.495 12.964 1.00 98.44 174 ILE A N 1
ATOM 1250 C CA . ILE A 1 174 ? -7.359 -9.596 12.694 1.00 98.44 174 ILE A CA 1
ATOM 1251 C C . ILE A 1 174 ? -6.574 -10.911 12.749 1.00 98.44 174 ILE A C 1
ATOM 1253 O O . ILE A 1 174 ? -6.031 -11.350 11.742 1.00 98.44 174 ILE A O 1
ATOM 1257 N N . ASP A 1 175 ? -6.541 -11.546 13.921 1.00 96.50 175 ASP A N 1
ATOM 1258 C CA . ASP A 1 175 ? -5.667 -12.696 14.212 1.00 96.50 175 ASP A CA 1
ATOM 1259 C C . ASP A 1 175 ? -6.236 -14.021 13.663 1.00 96.50 175 ASP A C 1
ATOM 1261 O O . ASP A 1 175 ? -5.561 -14.775 12.973 1.00 96.50 175 ASP A O 1
ATOM 1265 N N . ASP A 1 176 ? -7.515 -14.308 13.930 1.00 95.06 176 ASP A N 1
ATOM 1266 C CA . ASP A 1 176 ? -8.124 -15.629 13.649 1.00 95.06 176 ASP A CA 1
ATOM 1267 C C . ASP A 1 176 ? -9.196 -15.567 12.527 1.00 95.06 176 ASP A C 1
ATOM 1269 O O . ASP A 1 176 ? -9.703 -16.598 12.081 1.00 95.06 176 ASP A O 1
ATOM 1273 N N . GLY A 1 177 ? -9.521 -14.357 12.043 1.00 96.88 177 GLY A N 1
ATOM 1274 C CA . GLY A 1 177 ? -10.276 -14.113 10.804 1.00 96.88 177 GLY A CA 1
ATOM 1275 C C . GLY A 1 177 ? -11.645 -13.437 10.956 1.00 96.88 177 GLY A C 1
ATOM 1276 O O . GLY A 1 177 ? -12.158 -13.229 12.059 1.00 96.88 177 GLY A O 1
ATOM 1277 N N . VAL A 1 178 ? -12.261 -13.125 9.812 1.00 98.81 178 VAL A N 1
ATOM 1278 C CA . VAL A 1 178 ? -13.617 -12.560 9.674 1.00 98.81 178 VAL A CA 1
ATOM 1279 C C . VAL A 1 178 ? -14.376 -13.371 8.626 1.00 98.81 178 VAL A C 1
ATOM 1281 O O . VAL A 1 178 ? -13.891 -13.587 7.522 1.00 98.81 178 VAL A O 1
ATOM 1284 N N . SER A 1 179 ? -15.575 -13.856 8.943 1.00 98.62 179 SER A N 1
ATOM 1285 C CA . SER A 1 179 ? -16.324 -14.729 8.022 1.00 98.62 179 SER A CA 1
ATOM 1286 C C . SER A 1 179 ? -16.959 -13.997 6.831 1.00 98.62 179 SER A C 1
ATOM 1288 O O . SER A 1 179 ? -17.220 -14.630 5.806 1.00 98.62 179 SER A O 1
ATOM 1290 N N . GLY A 1 180 ? -17.244 -12.701 6.991 1.00 98.38 180 GLY A N 1
ATOM 1291 C CA . GLY A 1 180 ? -17.847 -11.819 5.995 1.00 98.38 180 GLY A CA 1
ATOM 1292 C C . GLY A 1 180 ? -16.842 -10.842 5.388 1.00 98.38 180 GLY A C 1
ATOM 1293 O O . GLY A 1 180 ? -15.660 -11.165 5.246 1.00 98.38 180 GLY A O 1
ATOM 1294 N N . ASP A 1 181 ? -17.335 -9.660 5.024 1.00 97.75 181 ASP A N 1
ATOM 1295 C CA . ASP A 1 181 ? -16.531 -8.585 4.443 1.00 97.75 181 ASP A CA 1
ATOM 1296 C C . ASP A 1 181 ? -15.815 -7.771 5.533 1.00 97.75 181 ASP A C 1
ATOM 1298 O O . ASP A 1 181 ? -16.274 -7.668 6.679 1.00 97.75 181 ASP A O 1
ATOM 1302 N N . VAL A 1 182 ? -14.684 -7.175 5.153 1.00 98.75 182 VAL A N 1
ATOM 1303 C CA . VAL A 1 182 ? -13.966 -6.179 5.952 1.00 98.75 182 VAL A CA 1
ATOM 1304 C C . VAL A 1 182 ? -13.914 -4.880 5.159 1.00 98.75 182 VAL A C 1
ATOM 1306 O O . VAL A 1 182 ? -13.300 -4.813 4.093 1.00 98.75 182 VAL A O 1
ATOM 1309 N N . LEU A 1 183 ? -14.549 -3.845 5.697 1.00 98.00 183 LEU A N 1
ATOM 1310 C CA . LEU A 1 183 ? -14.640 -2.526 5.087 1.00 98.00 183 LEU A CA 1
ATOM 1311 C C . LEU A 1 183 ? -13.978 -1.473 5.974 1.00 98.00 183 LEU A C 1
ATOM 1313 O O . LEU A 1 183 ? -14.372 -1.289 7.126 1.00 98.00 183 LEU A O 1
ATOM 1317 N N . ILE A 1 184 ? -12.992 -0.774 5.414 1.00 98.44 184 ILE A N 1
ATOM 1318 C CA . ILE A 1 184 ? -12.238 0.297 6.066 1.00 98.44 184 ILE A CA 1
ATOM 1319 C C . ILE A 1 184 ? -12.486 1.607 5.317 1.00 98.44 184 ILE A C 1
ATOM 1321 O O . ILE A 1 184 ? -11.859 1.890 4.302 1.00 98.44 184 ILE A O 1
ATOM 1325 N N . SER A 1 185 ? -13.395 2.417 5.828 1.00 96.38 185 SER A N 1
ATOM 1326 C CA . SER A 1 185 ? -13.864 3.686 5.252 1.00 96.38 185 SER A CA 1
ATOM 1327 C C . SER A 1 185 ? -13.616 4.888 6.173 1.00 96.38 185 SER A C 1
ATOM 1329 O O . SER A 1 185 ? -13.808 6.037 5.774 1.00 96.38 185 SER A O 1
ATOM 1331 N N . GLY A 1 186 ? -13.109 4.650 7.381 1.00 97.19 186 GLY A N 1
ATOM 1332 C CA . GLY A 1 186 ? -12.564 5.655 8.282 1.00 97.19 186 GLY A CA 1
ATOM 1333 C C . GLY A 1 186 ? -11.042 5.568 8.420 1.00 97.19 186 GLY A C 1
ATOM 1334 O O . GLY A 1 186 ? -10.415 4.561 8.089 1.00 97.19 186 GLY A O 1
ATOM 1335 N N . ASN A 1 187 ? -10.436 6.657 8.901 1.00 98.25 187 ASN A N 1
ATOM 1336 C CA . ASN A 1 187 ? -8.980 6.774 8.975 1.00 98.25 187 ASN A CA 1
ATOM 1337 C C . ASN A 1 187 ? -8.377 5.852 10.042 1.00 98.25 187 ASN A C 1
ATOM 1339 O O . ASN A 1 187 ? -8.816 5.850 11.195 1.00 98.25 187 ASN A O 1
ATOM 1343 N N . VAL A 1 188 ? -7.292 5.170 9.683 1.00 98.88 188 VAL A N 1
ATOM 1344 C CA . VAL A 1 188 ? -6.491 4.331 10.575 1.00 98.88 188 VAL A CA 1
ATOM 1345 C C . VAL A 1 188 ? -5.063 4.865 10.623 1.00 98.88 188 VAL A C 1
ATOM 1347 O O . VAL A 1 188 ? -4.371 4.907 9.609 1.00 98.88 188 VAL A O 1
ATOM 1350 N N . THR A 1 189 ? -4.598 5.277 11.801 1.00 98.44 189 THR A N 1
ATOM 1351 C CA . THR A 1 189 ? -3.245 5.825 11.972 1.00 98.44 189 THR A CA 1
ATOM 1352 C C . THR A 1 189 ? -2.475 5.113 13.074 1.00 98.44 189 THR A C 1
ATOM 1354 O O . THR A 1 189 ? -2.986 4.947 14.183 1.00 98.44 189 THR A O 1
ATOM 1357 N N . GLY A 1 190 ? -1.227 4.746 12.791 1.00 98.19 190 GLY A N 1
ATOM 1358 C CA . GLY A 1 190 ? -0.294 4.182 13.766 1.00 98.19 190 GLY A CA 1
ATOM 1359 C C . GLY A 1 190 ? 1.005 4.980 13.813 1.00 98.19 190 GLY A C 1
ATOM 1360 O O . GLY A 1 190 ? 1.603 5.249 12.772 1.00 98.19 190 GLY A O 1
ATOM 1361 N N . ARG A 1 191 ? 1.460 5.369 15.005 1.00 98.06 191 ARG A N 1
ATOM 1362 C CA . ARG A 1 191 ? 2.717 6.104 15.163 1.00 98.06 191 ARG A CA 1
ATOM 1363 C C . ARG A 1 191 ? 3.570 5.555 16.303 1.00 98.06 191 ARG A C 1
ATOM 1365 O O . ARG A 1 191 ? 3.118 5.544 17.442 1.00 98.06 191 ARG A O 1
ATOM 1372 N N . GLY A 1 192 ? 4.797 5.149 15.994 1.00 97.69 192 GLY A N 1
ATOM 1373 C CA . GLY A 1 192 ? 5.757 4.565 16.936 1.00 97.69 192 GLY A CA 1
ATOM 1374 C C . GLY A 1 192 ? 6.653 3.518 16.274 1.00 97.69 192 GLY A C 1
ATOM 1375 O O . GLY A 1 192 ? 6.384 3.071 15.154 1.00 97.69 192 GLY A O 1
ATOM 1376 N N . ALA A 1 193 ? 7.726 3.129 16.959 1.00 97.25 193 ALA A N 1
ATOM 1377 C CA . ALA A 1 193 ? 8.672 2.146 16.449 1.00 97.25 193 ALA A CA 1
ATOM 1378 C C . ALA A 1 193 ? 7.979 0.796 16.203 1.00 97.25 193 ALA A C 1
ATOM 1380 O O . ALA A 1 193 ? 7.257 0.308 17.070 1.00 97.25 193 ALA A O 1
ATOM 1381 N N . ASN A 1 194 ? 8.199 0.177 15.039 1.00 96.88 194 ASN A N 1
ATOM 1382 C CA . ASN A 1 194 ? 7.575 -1.094 14.623 1.00 96.88 194 ASN A CA 1
ATOM 1383 C C . ASN A 1 194 ? 6.030 -1.097 14.621 1.00 96.88 194 ASN A C 1
ATOM 1385 O O . ASN A 1 194 ? 5.417 -2.166 14.551 1.00 96.88 194 ASN A O 1
ATOM 1389 N N . THR A 1 195 ? 5.383 0.066 14.710 1.00 98.25 195 THR A N 1
ATOM 1390 C CA . THR A 1 195 ? 3.923 0.142 14.794 1.00 98.25 195 THR A CA 1
ATOM 1391 C C . THR A 1 195 ? 3.280 -0.082 13.436 1.00 98.25 195 THR A C 1
ATOM 1393 O O . THR A 1 195 ? 3.692 0.502 12.434 1.00 98.25 195 THR A O 1
ATOM 1396 N N . ARG A 1 196 ? 2.264 -0.949 13.418 1.00 98.19 196 ARG A N 1
ATOM 1397 C CA . ARG A 1 196 ? 1.524 -1.370 12.222 1.00 98.19 196 ARG A CA 1
ATOM 1398 C C . ARG A 1 196 ? 0.160 -0.685 12.158 1.00 98.19 196 ARG A C 1
ATOM 1400 O O . ARG A 1 196 ? -0.432 -0.361 13.189 1.00 98.19 196 ARG A O 1
ATOM 1407 N N . GLY A 1 197 ? -0.353 -0.485 10.950 1.00 98.62 197 GLY A N 1
ATOM 1408 C CA . GLY A 1 197 ? -1.687 0.071 10.736 1.00 98.62 197 GLY A CA 1
ATOM 1409 C C . GLY A 1 197 ? -2.722 -1.031 10.907 1.00 98.62 197 GLY A C 1
ATOM 1410 O O . GLY A 1 197 ? -3.283 -1.212 11.987 1.00 98.62 197 GLY A O 1
ATOM 1411 N N . ILE A 1 198 ? -2.925 -1.800 9.844 1.00 98.81 198 ILE A N 1
ATOM 1412 C CA . ILE A 1 198 ? -3.813 -2.956 9.806 1.00 98.81 198 ILE A CA 1
ATOM 1413 C C . ILE A 1 198 ? -2.992 -4.213 9.521 1.00 98.81 198 ILE A C 1
ATOM 1415 O O . ILE A 1 198 ? -2.195 -4.243 8.584 1.00 98.81 198 ILE A O 1
ATOM 1419 N N . SER A 1 199 ? -3.211 -5.252 10.318 1.00 98.31 199 SER A N 1
ATOM 1420 C CA . SER A 1 199 ? -2.628 -6.581 10.150 1.00 98.31 199 SER A CA 1
ATOM 1421 C C . SER A 1 199 ? -3.744 -7.622 10.084 1.00 98.31 199 SER A C 1
ATOM 1423 O O . SER A 1 199 ? -4.674 -7.597 10.893 1.00 98.31 199 SER A O 1
ATOM 1425 N N . ILE A 1 200 ? -3.694 -8.481 9.065 1.00 98.25 200 ILE A N 1
ATOM 1426 C CA . ILE A 1 200 ? -4.703 -9.506 8.782 1.00 98.25 200 ILE A CA 1
ATOM 1427 C C . ILE A 1 200 ? -4.012 -10.864 8.728 1.00 98.25 200 ILE A C 1
ATOM 1429 O O . ILE A 1 200 ? -3.623 -11.337 7.660 1.00 98.25 200 ILE A O 1
ATOM 1433 N N . ASP A 1 201 ? -3.868 -11.487 9.890 1.00 96.25 201 ASP A N 1
ATOM 1434 C CA . ASP A 1 201 ? -3.267 -12.811 10.051 1.00 96.25 201 ASP A CA 1
ATOM 1435 C C . ASP A 1 201 ? -4.283 -13.943 9.830 1.00 96.25 201 ASP A C 1
ATOM 1437 O O . ASP A 1 201 ? -3.896 -15.050 9.452 1.00 96.25 201 ASP A O 1
ATOM 1441 N N . GLY A 1 202 ? -5.583 -13.674 9.994 1.00 96.06 202 GLY A N 1
ATOM 1442 C CA . GLY A 1 202 ? -6.675 -14.633 9.801 1.00 96.06 202 GLY A CA 1
ATOM 1443 C C . GLY A 1 202 ? -7.444 -14.468 8.484 1.00 96.06 202 GLY A C 1
ATOM 1444 O O . GLY A 1 202 ? -7.487 -13.388 7.899 1.00 96.06 202 GLY A O 1
ATOM 1445 N N . ASP A 1 203 ? -8.080 -15.545 8.010 1.00 98.06 203 ASP A N 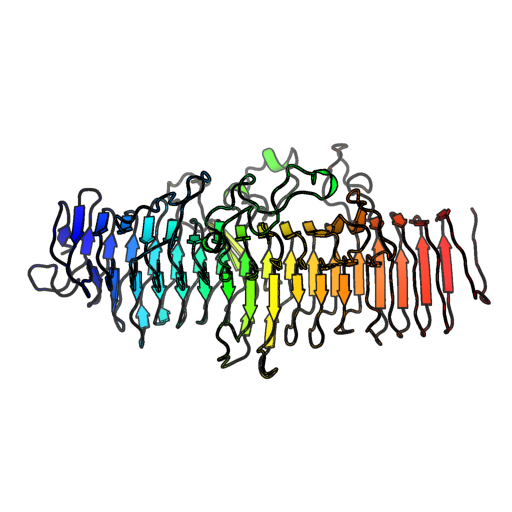1
ATOM 1446 C CA . ASP A 1 203 ? -8.838 -15.544 6.748 1.00 98.06 203 ASP A CA 1
ATOM 1447 C C . ASP A 1 203 ? -10.006 -14.537 6.780 1.00 98.06 203 ASP A C 1
ATOM 1449 O O . ASP A 1 203 ? -10.774 -14.490 7.746 1.00 98.06 203 ASP A O 1
ATOM 1453 N N . VAL A 1 204 ? -10.193 -13.793 5.686 1.00 98.75 204 VAL A N 1
ATOM 1454 C CA . VAL A 1 204 ? -11.390 -12.975 5.431 1.00 98.75 204 VAL A CA 1
ATOM 1455 C C . VAL A 1 204 ? -12.258 -13.707 4.414 1.00 98.75 204 VAL A C 1
ATOM 1457 O O . VAL A 1 204 ? -11.820 -14.000 3.304 1.00 98.75 204 VAL A O 1
ATOM 1460 N N . GLY A 1 205 ? -13.492 -14.044 4.782 1.00 98.50 205 GLY A N 1
ATOM 1461 C CA . GLY A 1 205 ? -14.389 -14.819 3.923 1.00 98.50 205 GLY A CA 1
ATOM 1462 C C . GLY A 1 205 ? -14.941 -14.038 2.727 1.00 98.50 205 GLY A C 1
ATOM 1463 O O . GLY A 1 205 ? -15.330 -14.659 1.735 1.00 98.50 205 GLY A O 1
ATOM 1464 N N . GLY A 1 206 ? -14.963 -12.708 2.822 1.00 97.69 206 GLY A N 1
ATOM 1465 C CA . GLY A 1 206 ? -15.469 -11.780 1.815 1.00 97.69 206 GLY A CA 1
ATOM 1466 C C . GLY A 1 206 ? -14.392 -10.919 1.144 1.00 97.69 206 GLY A C 1
ATOM 1467 O O . GLY A 1 206 ? -13.271 -11.382 0.908 1.00 97.69 206 GLY A O 1
ATOM 1468 N N . ASN A 1 207 ? -14.760 -9.687 0.781 1.00 95.44 207 ASN A N 1
ATOM 1469 C CA . ASN A 1 207 ? -13.862 -8.669 0.228 1.00 95.44 207 ASN A CA 1
ATOM 1470 C C . ASN A 1 207 ? -13.147 -7.904 1.349 1.00 95.44 207 ASN A C 1
ATOM 1472 O O . ASN A 1 207 ? -13.710 -7.688 2.425 1.00 95.44 207 ASN A O 1
ATOM 1476 N N . LEU A 1 208 ? -11.921 -7.464 1.070 1.00 98.75 208 LEU A N 1
ATOM 1477 C CA . LEU A 1 208 ? -11.247 -6.434 1.852 1.00 98.75 208 LEU A CA 1
ATOM 1478 C C . LEU A 1 208 ? -11.263 -5.135 1.047 1.00 98.75 208 LEU A C 1
ATOM 1480 O O . LEU A 1 208 ? -10.615 -5.049 0.001 1.00 98.75 208 LEU A O 1
ATOM 1484 N N . THR A 1 209 ? -11.999 -4.139 1.533 1.00 98.56 209 THR A N 1
ATOM 1485 C CA . THR A 1 209 ? -12.154 -2.842 0.861 1.00 98.56 209 THR A CA 1
ATOM 1486 C C . THR A 1 209 ? -11.570 -1.724 1.712 1.00 98.56 209 THR A C 1
ATOM 1488 O O . THR A 1 209 ? -11.939 -1.578 2.878 1.00 98.56 209 THR A O 1
ATOM 1491 N N . ILE A 1 210 ? -10.703 -0.908 1.114 1.00 98.69 210 ILE A N 1
ATOM 1492 C CA . ILE A 1 210 ? -10.141 0.301 1.720 1.00 98.69 210 ILE A CA 1
ATOM 1493 C C . ILE A 1 210 ? -10.670 1.521 0.962 1.00 98.69 210 ILE A C 1
ATOM 1495 O O . ILE A 1 210 ? -10.376 1.686 -0.215 1.00 98.69 210 ILE A O 1
ATOM 1499 N N . GLU A 1 211 ? -11.429 2.382 1.630 1.00 97.00 211 GLU A N 1
ATOM 1500 C CA . GLU A 1 211 ? -12.042 3.605 1.079 1.00 97.00 211 GLU A CA 1
ATOM 1501 C C . GLU A 1 211 ? -11.547 4.877 1.786 1.00 97.00 211 GLU A C 1
ATOM 1503 O O . GLU A 1 211 ? -12.111 5.956 1.618 1.00 97.00 211 GLU A O 1
ATOM 1508 N N . SER A 1 212 ? -10.524 4.746 2.634 1.00 97.31 212 SER A N 1
ATOM 1509 C CA . SER A 1 212 ? -9.986 5.835 3.445 1.00 97.31 212 SER A CA 1
ATOM 1510 C C . SER A 1 212 ? -8.490 5.678 3.696 1.00 97.31 212 SER A C 1
ATOM 1512 O O . SER A 1 212 ? -7.845 4.794 3.133 1.00 97.31 212 SER A O 1
ATOM 1514 N N . THR A 1 213 ? -7.920 6.552 4.528 1.00 98.31 213 THR A N 1
ATOM 1515 C CA . THR A 1 213 ? -6.475 6.569 4.790 1.00 98.31 213 THR A CA 1
ATOM 1516 C C . THR A 1 213 ? -6.061 5.557 5.856 1.00 98.31 213 THR A C 1
ATOM 1518 O O . THR A 1 213 ? -6.555 5.597 6.982 1.00 98.31 213 THR A O 1
ATOM 1521 N N . ILE A 1 214 ? -5.067 4.732 5.535 1.00 98.88 214 ILE A N 1
ATOM 1522 C CA . ILE A 1 214 ? -4.268 3.937 6.466 1.00 98.88 214 ILE A CA 1
ATOM 1523 C C . ILE A 1 214 ? -2.845 4.491 6.424 1.00 98.88 214 ILE A C 1
ATOM 1525 O O . ILE A 1 214 ? -2.191 4.415 5.388 1.00 98.88 214 ILE A O 1
ATOM 1529 N N . SER A 1 215 ? -2.353 5.041 7.534 1.00 98.31 215 SER A N 1
ATOM 1530 C CA . SER A 1 215 ? -1.023 5.655 7.585 1.00 98.31 215 SER A CA 1
ATOM 1531 C C . SER A 1 215 ? -0.215 5.186 8.783 1.00 98.31 215 SER A C 1
ATOM 1533 O O . SER A 1 215 ? -0.705 5.198 9.915 1.00 98.31 215 SER A O 1
ATOM 1535 N N . THR A 1 216 ? 1.060 4.874 8.559 1.00 98.44 216 THR A N 1
ATOM 1536 C CA . THR A 1 216 ? 1.995 4.532 9.639 1.00 98.44 216 THR A CA 1
ATOM 1537 C C . THR A 1 216 ? 3.329 5.244 9.533 1.00 98.44 216 THR A C 1
ATOM 1539 O O . THR A 1 216 ? 3.857 5.425 8.439 1.00 98.44 216 THR A O 1
ATOM 1542 N N . THR A 1 217 ? 3.908 5.591 10.680 1.00 98.31 217 THR A N 1
ATOM 1543 C CA . THR A 1 217 ? 5.287 6.082 10.763 1.00 98.31 217 THR A CA 1
ATOM 1544 C C . THR A 1 217 ? 5.917 5.782 12.123 1.00 98.31 217 THR A C 1
ATOM 1546 O O . THR A 1 217 ? 5.226 5.759 13.139 1.00 98.31 217 THR A O 1
ATOM 1549 N N . GLY A 1 218 ? 7.228 5.563 12.151 1.00 96.88 218 GLY A N 1
ATOM 1550 C CA . GLY A 1 218 ? 8.020 5.520 13.375 1.00 96.88 218 GLY A CA 1
ATOM 1551 C C . GLY A 1 218 ? 8.604 6.889 13.715 1.00 96.88 218 GLY A C 1
ATOM 1552 O O . GLY A 1 218 ? 8.925 7.146 14.874 1.00 96.88 218 GLY A O 1
ATOM 1553 N N . PHE A 1 219 ? 8.662 7.793 12.733 1.00 96.25 219 PHE A N 1
ATOM 1554 C CA . PHE A 1 219 ? 9.161 9.142 12.916 1.00 96.25 219 PHE A CA 1
ATOM 1555 C C . PHE A 1 219 ? 8.249 9.952 13.827 1.00 96.25 219 PHE A C 1
ATOM 1557 O O . PHE A 1 219 ? 7.021 9.803 13.866 1.00 96.25 219 PHE A O 1
ATOM 1564 N N . THR A 1 220 ? 8.847 10.885 14.552 1.00 93.38 220 THR A N 1
ATOM 1565 C CA . THR A 1 220 ? 8.089 11.795 15.411 1.00 93.38 220 THR A CA 1
ATOM 1566 C C . THR A 1 220 ? 7.540 13.001 14.638 1.00 93.38 220 THR A C 1
ATOM 1568 O O . THR A 1 220 ? 6.673 13.740 15.118 1.00 93.38 220 THR A O 1
ATOM 1571 N N . SER A 1 221 ? 7.961 13.191 13.395 1.00 91.06 221 SER A N 1
ATOM 1572 C CA . SER A 1 221 ? 7.381 14.178 12.501 1.00 91.06 221 SER A CA 1
ATOM 1573 C C . SER A 1 221 ? 7.569 13.754 11.054 1.00 91.06 221 SER A C 1
ATOM 1575 O O . SER A 1 221 ? 8.639 13.312 10.656 1.00 91.06 221 SER A O 1
ATOM 1577 N N . ILE A 1 222 ? 6.516 13.953 10.267 1.00 91.56 222 ILE A N 1
ATOM 1578 C CA . ILE A 1 222 ? 6.506 13.806 8.804 1.00 91.56 222 ILE A CA 1
ATOM 1579 C C . ILE A 1 222 ? 6.247 15.160 8.125 1.00 91.56 222 ILE A C 1
ATOM 1581 O O . ILE A 1 222 ? 5.819 15.252 6.977 1.00 91.56 222 ILE A O 1
ATOM 1585 N N . SER A 1 223 ? 6.427 16.258 8.868 1.00 90.50 223 SER A N 1
ATOM 1586 C CA . SER A 1 223 ? 6.260 17.599 8.315 1.00 90.50 223 SER A CA 1
ATOM 1587 C C . SER A 1 223 ? 7.468 17.935 7.448 1.00 90.50 223 SER A C 1
ATOM 1589 O O . SER A 1 223 ? 8.592 17.730 7.881 1.00 90.50 223 SER A O 1
ATOM 1591 N N . SER A 1 224 ? 7.280 18.509 6.258 1.00 79.12 224 SER A N 1
ATOM 1592 C CA . SER A 1 224 ? 8.373 18.737 5.290 1.00 79.12 224 SER A CA 1
ATOM 1593 C C . SER A 1 224 ? 9.590 19.521 5.821 1.00 79.12 224 SER A C 1
ATOM 1595 O O . SER A 1 224 ? 10.624 19.552 5.167 1.00 79.12 224 SER A O 1
ATOM 1597 N N . GLY A 1 225 ? 9.462 20.225 6.953 1.00 81.19 225 GLY A N 1
ATOM 1598 C CA . GLY A 1 225 ? 10.566 20.924 7.622 1.00 81.19 225 GLY A CA 1
ATOM 1599 C C . GLY A 1 225 ? 11.353 20.082 8.633 1.00 81.19 225 GLY A C 1
ATOM 1600 O O . GLY A 1 225 ? 12.330 20.590 9.165 1.00 81.19 225 GLY A O 1
ATOM 1601 N N . SER A 1 226 ? 10.929 18.845 8.896 1.00 87.50 226 SER A N 1
ATOM 1602 C CA . SER A 1 226 ? 11.494 17.927 9.895 1.00 87.50 226 SER A CA 1
ATOM 1603 C C . SER A 1 226 ? 12.335 16.800 9.285 1.00 87.50 226 SER A C 1
ATOM 1605 O O . SER A 1 226 ? 12.794 15.936 10.015 1.00 87.50 226 SER A O 1
ATOM 1607 N N . SER A 1 227 ? 12.512 16.766 7.960 1.00 93.31 227 SER A N 1
ATOM 1608 C CA . SER A 1 227 ? 13.392 15.781 7.323 1.00 93.31 227 SER A CA 1
ATOM 1609 C C . SER A 1 227 ? 14.862 16.142 7.554 1.00 93.31 227 SER A C 1
ATOM 1611 O O . SER A 1 227 ? 15.258 17.301 7.397 1.00 93.31 227 SER A O 1
ATOM 1613 N N . ASN A 1 228 ? 15.698 15.144 7.847 1.00 94.31 228 ASN A N 1
ATOM 1614 C CA . ASN A 1 228 ? 17.153 15.316 7.927 1.00 94.31 228 ASN A CA 1
ATOM 1615 C C . ASN A 1 228 ? 17.833 15.420 6.538 1.00 94.31 228 ASN A C 1
ATOM 1617 O O . ASN A 1 228 ? 19.042 15.699 6.440 1.00 94.31 228 ASN A O 1
ATOM 1621 N N . TYR A 1 229 ? 17.079 15.221 5.450 1.00 94.94 229 TYR A N 1
ATOM 1622 C CA . TYR A 1 229 ? 17.582 15.340 4.090 1.00 94.94 229 TYR A CA 1
ATOM 1623 C C . TYR A 1 229 ? 17.728 16.807 3.675 1.00 94.94 229 TYR A C 1
ATOM 1625 O O . TYR A 1 229 ? 16.816 17.626 3.766 1.00 94.94 229 TYR A O 1
ATOM 1633 N N . VAL A 1 230 ? 18.896 17.131 3.124 1.00 94.25 230 VAL A N 1
ATOM 1634 C CA . VAL A 1 230 ? 19.161 18.423 2.491 1.00 94.25 230 VAL A CA 1
ATOM 1635 C C . VAL A 1 230 ? 19.769 18.143 1.131 1.00 94.25 230 VAL A C 1
ATOM 1637 O O . VAL A 1 230 ? 20.799 17.476 1.038 1.00 94.25 230 VAL A O 1
ATOM 1640 N N . ALA A 1 231 ? 19.143 18.676 0.081 1.00 92.25 231 ALA A N 1
ATOM 1641 C CA . ALA A 1 231 ? 19.610 18.466 -1.282 1.00 92.25 231 ALA A CA 1
ATOM 1642 C C . ALA A 1 231 ? 21.091 18.879 -1.439 1.00 92.25 231 ALA A C 1
ATOM 1644 O O . ALA A 1 231 ? 21.459 19.962 -0.966 1.00 92.25 231 ALA A O 1
ATOM 1645 N N . PRO A 1 232 ? 21.930 18.094 -2.142 1.00 90.56 232 PRO A N 1
ATOM 1646 C CA . PRO A 1 232 ? 23.378 18.317 -2.196 1.00 90.56 232 PRO A CA 1
ATOM 1647 C C . PRO A 1 232 ? 23.807 19.730 -2.619 1.00 90.56 232 PRO A C 1
ATOM 1649 O O . PRO A 1 232 ? 24.745 20.294 -2.057 1.00 90.56 232 PRO A O 1
ATOM 1652 N N . PHE A 1 233 ? 23.092 20.358 -3.558 1.00 88.81 233 PHE A N 1
ATOM 1653 C CA . PHE A 1 233 ? 23.382 21.726 -4.009 1.00 88.81 233 PHE A CA 1
ATOM 1654 C C . PHE A 1 233 ? 23.102 22.823 -2.962 1.00 88.81 233 PHE A C 1
ATOM 1656 O O . PHE A 1 233 ? 23.535 23.963 -3.155 1.00 88.81 233 PHE A O 1
ATOM 1663 N N . ASN A 1 234 ? 22.373 22.504 -1.888 1.00 92.06 234 ASN A N 1
ATOM 1664 C CA . ASN A 1 234 ? 22.101 23.401 -0.763 1.00 92.06 234 ASN A CA 1
ATOM 1665 C C . ASN A 1 234 ? 23.086 23.216 0.402 1.00 92.06 234 ASN A C 1
ATOM 1667 O O . ASN A 1 234 ? 23.034 24.006 1.339 1.00 92.06 234 ASN A O 1
ATOM 1671 N N . ILE A 1 235 ? 23.971 22.214 0.352 1.00 91.81 235 ILE A N 1
ATOM 1672 C CA . ILE A 1 235 ? 24.966 21.976 1.402 1.00 91.81 235 ILE A CA 1
ATOM 1673 C C . ILE A 1 235 ? 26.058 23.052 1.346 1.00 91.81 235 ILE A C 1
ATOM 1675 O O . ILE A 1 235 ? 26.709 23.257 0.315 1.00 91.81 235 ILE A O 1
ATOM 1679 N N . ASP A 1 236 ? 26.293 23.717 2.474 1.00 93.12 236 ASP A N 1
ATOM 1680 C CA . ASP A 1 236 ? 27.339 24.723 2.659 1.00 93.12 236 ASP A CA 1
ATOM 1681 C C . ASP A 1 236 ? 28.072 24.582 4.010 1.00 93.12 236 ASP A C 1
ATOM 1683 O O . ASP A 1 236 ? 27.841 23.642 4.765 1.00 93.12 236 ASP A O 1
ATOM 1687 N N . ASP A 1 237 ? 28.998 25.506 4.302 1.00 92.94 237 ASP A N 1
ATOM 1688 C CA . ASP A 1 237 ? 29.786 25.506 5.548 1.00 92.94 237 ASP A CA 1
ATOM 1689 C C . ASP A 1 237 ? 28.925 25.721 6.819 1.00 92.94 237 ASP A C 1
ATOM 1691 O O . ASP A 1 237 ? 29.431 25.511 7.923 1.00 92.94 237 ASP A O 1
ATOM 1695 N N . ASP A 1 238 ? 27.675 26.183 6.677 1.00 93.25 238 ASP A N 1
ATOM 1696 C CA . ASP A 1 238 ? 26.733 26.443 7.775 1.00 93.25 238 ASP A CA 1
ATOM 1697 C C . ASP A 1 238 ? 25.707 25.298 7.941 1.00 93.25 238 ASP A C 1
ATOM 1699 O O . ASP A 1 238 ? 24.917 25.317 8.886 1.00 93.25 238 ASP A O 1
ATOM 1703 N N . THR A 1 239 ? 25.714 24.296 7.054 1.00 93.62 239 THR A N 1
ATOM 1704 C CA . THR A 1 239 ? 24.821 23.134 7.131 1.00 93.62 239 THR A CA 1
ATOM 1705 C C . THR A 1 239 ? 25.325 22.144 8.190 1.00 93.62 239 THR A C 1
ATOM 1707 O O . THR A 1 239 ? 26.479 21.718 8.089 1.00 93.62 239 THR A O 1
ATOM 1710 N N . PRO A 1 240 ? 24.499 21.736 9.176 1.00 92.00 240 PRO A N 1
ATOM 1711 C CA . PRO A 1 240 ? 24.889 20.725 10.158 1.00 92.00 240 PRO A CA 1
ATOM 1712 C C . PRO A 1 240 ? 25.243 19.380 9.513 1.00 92.00 240 PRO A C 1
ATOM 1714 O O . PRO A 1 240 ? 24.714 19.014 8.446 1.00 92.00 240 PRO A O 1
ATOM 1717 N N . ASP A 1 241 ? 26.128 18.636 10.179 1.00 92.25 241 ASP A N 1
ATOM 1718 C CA . ASP A 1 241 ? 26.398 17.240 9.841 1.00 92.25 241 ASP A CA 1
ATOM 1719 C C . ASP A 1 241 ? 25.096 16.431 9.982 1.00 92.25 241 ASP A C 1
ATOM 1721 O O . ASP A 1 241 ? 24.215 16.801 10.749 1.00 92.25 241 ASP A O 1
ATOM 1725 N N . LEU A 1 242 ? 24.939 15.350 9.208 1.00 91.75 242 LEU A N 1
ATOM 1726 C CA . LEU A 1 242 ? 23.676 14.597 9.139 1.00 91.75 242 LEU A CA 1
ATOM 1727 C C . LEU A 1 242 ? 23.165 14.153 10.520 1.00 91.75 242 LEU A C 1
ATOM 1729 O O . LEU A 1 242 ? 21.969 14.221 10.773 1.00 91.75 242 LEU A O 1
ATOM 1733 N N . GLU A 1 243 ? 24.084 13.713 11.379 1.00 90.00 243 GLU A N 1
ATOM 1734 C CA . GLU A 1 243 ? 23.807 13.234 12.738 1.00 90.00 243 GLU A CA 1
ATOM 1735 C C . GLU A 1 243 ? 23.354 14.330 13.712 1.00 90.00 243 GLU A C 1
ATOM 1737 O O . GLU A 1 243 ? 22.862 13.988 14.776 1.00 90.00 243 GLU A O 1
ATOM 1742 N N . ASP A 1 244 ? 23.495 15.606 13.337 1.00 90.19 244 ASP A N 1
ATOM 1743 C CA . ASP A 1 244 ? 23.117 16.776 14.141 1.00 90.19 244 ASP A CA 1
ATOM 1744 C C . ASP A 1 244 ? 21.888 17.514 13.546 1.00 90.19 244 ASP A C 1
ATOM 1746 O O . ASP A 1 244 ? 21.684 18.697 13.824 1.00 90.19 244 ASP A O 1
ATOM 1750 N N . ARG A 1 245 ? 21.142 16.899 12.610 1.00 90.75 245 ARG A N 1
ATOM 1751 C CA . ARG A 1 245 ? 19.984 17.543 11.939 1.00 90.75 245 ARG A CA 1
ATOM 1752 C C . ARG A 1 245 ? 18.633 17.162 12.521 1.00 90.75 245 ARG A C 1
ATOM 1754 O O . ARG A 1 245 ? 17.722 17.978 12.447 1.00 90.75 245 ARG A O 1
ATOM 1761 N N . VAL A 1 246 ? 18.507 15.905 12.927 1.00 91.31 246 VAL A N 1
ATOM 1762 C CA . VAL A 1 246 ? 17.329 15.308 13.556 1.00 91.31 246 VAL A CA 1
ATOM 1763 C C . VAL A 1 246 ? 17.862 14.261 14.515 1.00 91.31 246 VAL A C 1
ATOM 1765 O O . VAL A 1 246 ? 18.744 13.475 14.138 1.00 91.31 246 VAL A O 1
ATOM 1768 N N . ASP A 1 247 ? 17.309 14.250 15.713 1.00 89.69 247 ASP A N 1
ATOM 1769 C CA . ASP A 1 247 ? 17.749 13.371 16.775 1.00 89.69 247 ASP A CA 1
ATOM 1770 C C . ASP A 1 247 ? 17.410 11.898 16.530 1.00 89.69 247 ASP A C 1
ATOM 1772 O O . ASP A 1 247 ? 16.537 11.520 15.744 1.00 89.69 247 ASP A O 1
ATOM 1776 N N . ALA A 1 248 ? 18.172 11.008 17.166 1.00 89.88 248 ALA A N 1
ATOM 1777 C CA . ALA A 1 248 ? 18.109 9.579 16.863 1.00 89.88 248 ALA A CA 1
ATOM 1778 C C . ALA A 1 248 ? 16.766 8.949 17.272 1.00 89.88 248 ALA A C 1
ATOM 1780 O O . ALA A 1 248 ? 16.298 8.012 16.626 1.00 89.88 248 ALA A O 1
ATOM 1781 N N . GLU A 1 249 ? 16.152 9.449 18.341 1.00 88.38 249 GLU A N 1
ATOM 1782 C CA . GLU A 1 249 ? 14.812 9.085 18.812 1.00 88.38 249 GLU A CA 1
ATOM 1783 C C . GLU A 1 249 ? 13.688 9.510 17.866 1.00 88.38 249 GLU A C 1
ATOM 1785 O O . GLU A 1 249 ? 12.626 8.885 17.864 1.00 88.38 249 GLU A O 1
ATOM 1790 N N . ASP A 1 250 ? 13.928 10.526 17.043 1.00 92.00 250 ASP A N 1
ATOM 1791 C CA . ASP A 1 250 ? 12.967 11.048 16.077 1.00 92.00 250 ASP A CA 1
ATOM 1792 C C . ASP A 1 250 ? 12.977 10.262 14.756 1.00 92.00 250 ASP A C 1
ATOM 1794 O O . ASP A 1 250 ? 12.084 10.407 13.917 1.00 92.00 250 ASP A O 1
ATOM 1798 N N . LEU A 1 251 ? 13.953 9.362 14.614 1.00 95.06 251 LEU A N 1
ATOM 1799 C CA . LEU A 1 251 ? 14.244 8.551 13.437 1.00 95.06 251 LEU A CA 1
ATOM 1800 C C . LEU A 1 251 ? 13.885 7.062 13.630 1.00 95.06 251 LEU A C 1
ATOM 1802 O O . LEU A 1 251 ? 14.444 6.182 12.973 1.00 95.06 251 LEU A O 1
ATOM 1806 N N . ASN A 1 252 ? 12.963 6.732 14.535 1.00 95.69 252 ASN A N 1
ATOM 1807 C CA . ASN A 1 252 ? 12.507 5.347 14.671 1.00 95.69 252 ASN A CA 1
ATOM 1808 C C . ASN A 1 252 ? 11.799 4.860 13.397 1.00 95.69 252 ASN A C 1
ATOM 1810 O O . ASN A 1 252 ? 11.116 5.622 12.717 1.00 95.69 252 ASN A O 1
ATOM 1814 N N . ASP A 1 253 ? 11.953 3.573 13.091 1.00 95.62 253 ASP A N 1
ATOM 1815 C CA . ASP A 1 253 ? 11.364 2.966 11.898 1.00 95.62 253 ASP A CA 1
ATOM 1816 C C . ASP A 1 253 ? 9.951 2.420 12.166 1.00 95.62 253 ASP A C 1
ATOM 1818 O O . ASP A 1 253 ? 9.623 2.043 13.295 1.00 95.62 253 ASP A O 1
ATOM 1822 N N . ASN A 1 254 ? 9.103 2.374 11.141 1.00 96.06 254 ASN A N 1
ATOM 1823 C CA . ASN A 1 254 ? 7.709 1.943 11.251 1.00 96.06 254 ASN A CA 1
ATOM 1824 C C . ASN A 1 254 ? 7.515 0.446 10.971 1.00 96.06 254 ASN A C 1
ATOM 1826 O O . ASN A 1 254 ? 8.381 -0.234 10.430 1.00 96.06 254 ASN A O 1
ATOM 1830 N N . GLY A 1 255 ? 6.334 -0.068 11.320 1.00 97.62 255 GLY A N 1
ATOM 1831 C CA . GLY A 1 255 ? 5.792 -1.294 10.738 1.00 97.62 255 GLY A CA 1
ATOM 1832 C C . GLY A 1 255 ? 4.923 -0.985 9.514 1.00 97.62 255 GLY A C 1
ATOM 1833 O O . GLY A 1 255 ? 4.612 0.169 9.231 1.00 97.62 255 GLY A O 1
ATOM 1834 N N . THR A 1 256 ? 4.514 -2.018 8.782 1.00 98.31 256 THR A N 1
ATOM 1835 C CA . THR A 1 256 ? 3.679 -1.888 7.576 1.00 98.31 256 THR A CA 1
ATOM 1836 C C . THR A 1 256 ? 2.324 -1.218 7.849 1.00 98.31 256 THR A C 1
ATOM 1838 O O . THR A 1 256 ? 1.696 -1.465 8.886 1.00 98.31 256 THR A O 1
ATOM 1841 N N . ALA A 1 257 ? 1.844 -0.412 6.893 1.00 98.69 257 ALA A N 1
ATOM 1842 C CA . ALA A 1 257 ? 0.527 0.221 6.976 1.00 98.69 257 ALA A CA 1
ATOM 1843 C C . ALA A 1 257 ? -0.609 -0.795 6.788 1.00 98.69 257 ALA A C 1
ATOM 1845 O O . ALA A 1 257 ? -1.499 -0.851 7.633 1.00 98.69 257 ALA A O 1
ATOM 1846 N N . LEU A 1 258 ? -0.560 -1.630 5.746 1.00 98.88 258 LEU A N 1
ATOM 1847 C CA . LEU A 1 258 ? -1.506 -2.728 5.521 1.00 98.88 258 LEU A CA 1
ATOM 1848 C C . LEU A 1 258 ? -0.769 -4.044 5.236 1.00 98.88 258 LEU A C 1
ATOM 1850 O O . LEU A 1 258 ? -0.108 -4.185 4.209 1.00 98.88 258 LEU A O 1
ATOM 1854 N N . ALA A 1 259 ? -0.889 -5.011 6.143 1.00 98.62 259 ALA A N 1
ATOM 1855 C CA . ALA A 1 259 ? -0.295 -6.337 6.016 1.00 98.62 259 ALA A CA 1
ATOM 1856 C C . ALA A 1 259 ? -1.381 -7.416 5.891 1.00 98.62 259 ALA A C 1
ATOM 1858 O O . ALA A 1 259 ? -2.296 -7.483 6.712 1.00 98.62 259 ALA A O 1
ATOM 1859 N N . ILE A 1 260 ? -1.270 -8.271 4.872 1.00 98.75 260 ILE A N 1
ATOM 1860 C CA . ILE A 1 260 ? -2.210 -9.358 4.579 1.00 98.75 260 ILE A CA 1
ATOM 1861 C C . ILE A 1 260 ? -1.459 -10.691 4.607 1.00 98.75 260 ILE A C 1
ATOM 1863 O O . ILE A 1 260 ? -0.644 -10.984 3.728 1.00 98.75 260 ILE A O 1
ATOM 1867 N N . GLY A 1 261 ? -1.764 -11.480 5.634 1.00 97.50 261 GLY A N 1
ATOM 1868 C CA . GLY A 1 261 ? -1.131 -12.747 5.990 1.00 97.50 261 GLY A CA 1
ATOM 1869 C C . GLY A 1 261 ? -1.933 -13.996 5.654 1.00 97.50 261 GLY A C 1
ATOM 1870 O O . GLY A 1 261 ? -1.434 -15.109 5.816 1.00 97.50 261 GLY A O 1
ATOM 1871 N N . SER A 1 262 ? -3.167 -13.822 5.182 1.00 96.62 262 SER A N 1
ATOM 1872 C CA . SER A 1 262 ? -4.162 -14.890 5.079 1.00 96.62 262 SER A CA 1
ATOM 1873 C C . SER A 1 262 ? -4.983 -14.842 3.790 1.00 96.62 262 SER A C 1
ATOM 1875 O O . SER A 1 262 ? -4.762 -13.996 2.920 1.00 96.62 262 SER A O 1
ATOM 1877 N N . ASN A 1 263 ? -5.893 -15.807 3.606 1.00 98.44 263 ASN A N 1
ATOM 1878 C CA . ASN A 1 263 ? -6.728 -15.851 2.409 1.00 98.44 263 ASN A CA 1
ATOM 1879 C C . ASN A 1 263 ? -7.789 -14.750 2.446 1.00 98.44 263 ASN A C 1
ATOM 1881 O O . ASN A 1 263 ? -8.420 -14.517 3.477 1.00 98.44 263 ASN A O 1
ATOM 1885 N N . LEU A 1 264 ? -8.045 -14.164 1.279 1.00 98.75 264 LEU A N 1
ATOM 1886 C CA . LEU A 1 264 ? -9.247 -13.380 1.029 1.00 98.75 264 LEU A CA 1
ATOM 1887 C C . LEU A 1 264 ? -10.171 -14.230 0.148 1.00 98.75 264 LEU A C 1
ATOM 1889 O O . LEU A 1 264 ? -9.756 -14.740 -0.899 1.00 98.75 264 LEU A O 1
ATOM 1893 N N . GLY A 1 265 ? -11.407 -14.447 0.597 1.00 98.50 265 GLY A N 1
ATOM 1894 C CA . GLY A 1 265 ? -12.409 -15.206 -0.149 1.00 98.50 265 GLY A CA 1
ATOM 1895 C C . GLY A 1 265 ? -12.736 -14.537 -1.484 1.00 98.50 265 GLY A C 1
ATOM 1896 O O . GLY A 1 265 ? -12.812 -15.224 -2.508 1.00 98.50 265 GLY A O 1
ATOM 1897 N N . ASN A 1 266 ? -12.839 -13.205 -1.461 1.00 98.38 266 ASN A N 1
ATOM 1898 C CA . ASN A 1 266 ? -12.800 -12.327 -2.630 1.00 98.38 266 ASN A CA 1
ATOM 1899 C C . ASN A 1 266 ? -11.422 -11.636 -2.706 1.00 98.38 266 ASN A C 1
ATOM 1901 O O . ASN A 1 266 ? -10.426 -12.200 -2.259 1.00 98.38 266 ASN A O 1
ATOM 1905 N N . GLY A 1 267 ? -11.332 -10.461 -3.323 1.00 98.19 267 GLY A N 1
ATOM 1906 C CA . GLY A 1 267 ? -10.070 -9.758 -3.541 1.00 98.19 267 GLY A CA 1
ATOM 1907 C C . GLY A 1 267 ? -9.803 -8.615 -2.566 1.00 98.19 267 GLY A C 1
ATOM 1908 O O . GLY A 1 267 ? -10.553 -8.366 -1.620 1.00 98.19 267 GLY A O 1
ATOM 1909 N N . LEU A 1 268 ? -8.706 -7.913 -2.838 1.00 98.88 268 LEU A N 1
ATOM 1910 C CA . LEU A 1 268 ? -8.363 -6.630 -2.230 1.00 98.88 268 LEU A CA 1
ATOM 1911 C C . LEU A 1 268 ? -8.762 -5.491 -3.176 1.00 98.88 268 LEU A C 1
ATOM 1913 O O . LEU A 1 268 ? -8.305 -5.456 -4.322 1.00 98.88 268 LEU A O 1
ATOM 1917 N N . LEU A 1 269 ? -9.554 -4.544 -2.674 1.00 98.75 269 LEU A N 1
ATOM 1918 C CA . LEU A 1 269 ? -9.891 -3.297 -3.358 1.00 98.75 269 LEU A CA 1
ATOM 1919 C C . LEU A 1 269 ? -9.371 -2.100 -2.553 1.00 98.75 269 LEU A C 1
ATOM 1921 O O . LEU A 1 269 ? -9.907 -1.795 -1.488 1.00 98.75 269 LEU A O 1
ATOM 1925 N N . ILE A 1 270 ? -8.370 -1.394 -3.081 1.00 98.69 270 ILE A N 1
ATOM 1926 C CA . ILE A 1 270 ? -8.090 -0.012 -2.671 1.00 98.69 270 ILE A CA 1
ATOM 1927 C C . ILE A 1 270 ? -8.971 0.871 -3.548 1.00 98.69 270 ILE A C 1
ATOM 1929 O O . ILE A 1 270 ? -8.723 1.005 -4.750 1.00 98.69 270 ILE A O 1
ATOM 1933 N N . ASN A 1 271 ? -10.066 1.356 -2.970 1.00 97.19 271 ASN A N 1
ATOM 1934 C CA . ASN A 1 271 ? -11.144 1.998 -3.704 1.00 97.19 271 ASN A CA 1
ATOM 1935 C C . ASN A 1 271 ? -10.747 3.405 -4.173 1.00 97.19 271 ASN A C 1
ATOM 1937 O O . ASN A 1 271 ? -9.779 3.995 -3.699 1.00 97.19 271 ASN A O 1
ATOM 1941 N N . GLY A 1 272 ? -11.495 3.917 -5.134 1.00 94.94 272 GLY A N 1
ATOM 1942 C CA . GLY A 1 272 ? -11.266 5.180 -5.818 1.00 94.94 272 GLY A CA 1
ATOM 1943 C C . GLY A 1 272 ? -12.184 5.250 -7.030 1.00 94.94 272 GLY A C 1
ATOM 1944 O O . GLY A 1 272 ? -12.864 4.269 -7.350 1.00 94.94 272 GLY A O 1
ATOM 1945 N N . ASN A 1 273 ? -12.210 6.399 -7.690 1.00 91.50 273 ASN A N 1
ATOM 1946 C CA . ASN A 1 273 ? -13.060 6.605 -8.856 1.00 91.50 273 ASN A CA 1
ATOM 1947 C C . ASN A 1 273 ? -12.726 5.600 -9.967 1.00 91.50 273 ASN A C 1
ATOM 1949 O O . ASN A 1 273 ? -11.574 5.185 -10.137 1.00 91.50 273 ASN A O 1
ATOM 1953 N N . VAL A 1 274 ? -13.754 5.177 -10.694 1.00 88.88 274 VAL A N 1
ATOM 1954 C CA . VAL A 1 274 ? -13.612 4.313 -11.867 1.00 88.88 274 VAL A CA 1
ATOM 1955 C C . VAL A 1 274 ? -13.361 5.165 -13.096 1.00 88.88 274 VAL A C 1
ATOM 1957 O O . VAL A 1 274 ? -12.477 4.835 -13.891 1.00 88.88 274 VAL A O 1
ATOM 1960 N N . ASP A 1 275 ? -14.128 6.240 -13.236 1.00 79.94 275 ASP A N 1
ATOM 1961 C CA . ASP A 1 275 ? -14.041 7.121 -14.374 1.00 79.94 275 ASP A CA 1
ATOM 1962 C C . ASP A 1 275 ? -13.064 8.269 -14.100 1.00 79.94 275 ASP A C 1
ATOM 1964 O O . ASP A 1 275 ? -13.012 8.891 -13.034 1.00 79.94 275 ASP A O 1
ATOM 1968 N N . THR A 1 276 ? -12.233 8.524 -15.102 1.00 69.81 276 THR A N 1
ATOM 1969 C CA . THR A 1 276 ? -11.239 9.601 -15.095 1.00 69.81 276 THR A CA 1
ATOM 1970 C C . THR A 1 276 ? -11.591 10.700 -16.100 1.00 69.81 276 THR A C 1
ATOM 1972 O O . THR A 1 276 ? -10.921 11.739 -16.126 1.00 69.81 276 THR A O 1
ATOM 1975 N N . PHE A 1 277 ? -12.651 10.508 -16.895 1.00 72.62 277 PHE A N 1
ATOM 1976 C CA . PHE A 1 277 ? -13.145 11.440 -17.895 1.00 72.62 277 PHE A CA 1
ATOM 1977 C C . PHE A 1 277 ? -14.675 11.567 -17.853 1.00 72.62 277 PHE A C 1
ATOM 1979 O O . PHE A 1 277 ? -15.397 10.854 -18.531 1.00 72.62 277 PHE A O 1
ATOM 1986 N N . ILE A 1 278 ? -15.153 12.609 -17.174 1.00 68.88 278 ILE A N 1
ATOM 1987 C CA . ILE A 1 278 ? -16.576 12.960 -17.179 1.00 68.88 278 ILE A CA 1
ATOM 1988 C C . ILE A 1 278 ? -16.875 13.798 -18.428 1.00 68.88 278 ILE A C 1
ATOM 1990 O O . ILE A 1 278 ? -16.380 14.929 -18.558 1.00 68.88 278 ILE A O 1
ATOM 1994 N N . CYS A 1 279 ? -17.682 13.276 -19.353 1.00 64.94 279 CYS A N 1
ATOM 1995 C CA . CYS A 1 279 ? -18.120 14.024 -20.529 1.00 64.94 279 CYS A CA 1
ATOM 1996 C C . CYS A 1 279 ? -19.366 14.887 -20.238 1.00 64.94 279 CYS A C 1
ATOM 1998 O O . CYS A 1 279 ? -20.059 14.710 -19.238 1.00 64.94 279 CYS A O 1
ATOM 2000 N N . GLU A 1 280 ? -19.693 15.845 -21.122 1.00 65.69 280 GLU A N 1
ATOM 2001 C CA . GLU A 1 280 ? -20.907 16.672 -20.949 1.00 65.69 280 GLU A CA 1
ATOM 2002 C C . GLU A 1 280 ? -22.208 15.838 -20.990 1.00 65.69 280 GLU A C 1
ATOM 2004 O O . GLU A 1 280 ? -23.242 16.313 -20.521 1.00 65.69 280 GLU A O 1
ATOM 2009 N N . GLU A 1 281 ? -22.191 14.635 -21.583 1.00 64.06 281 GLU A N 1
ATOM 2010 C CA . GLU A 1 281 ? -23.344 13.723 -21.568 1.00 64.06 281 GLU A CA 1
ATOM 2011 C C . GLU A 1 281 ? -23.471 12.984 -20.223 1.00 64.06 281 GLU A C 1
ATOM 2013 O O . GLU A 1 281 ? -24.603 12.800 -19.777 1.00 64.06 281 GLU A O 1
ATOM 2018 N N . ASP A 1 282 ? -22.355 12.672 -19.551 1.00 63.38 282 ASP A N 1
ATOM 2019 C CA . ASP A 1 282 ? -22.332 11.997 -18.241 1.00 63.38 282 ASP A CA 1
ATOM 2020 C C . ASP A 1 282 ? -22.795 12.937 -17.117 1.00 63.38 282 ASP A C 1
ATOM 2022 O O . ASP A 1 282 ? -23.527 12.530 -16.221 1.00 63.38 282 ASP A O 1
ATOM 2026 N N . GLU A 1 283 ? -22.473 14.238 -17.199 1.00 61.16 283 GLU A N 1
ATOM 2027 C CA . GLU A 1 283 ? -22.959 15.238 -16.227 1.00 61.16 283 GLU A CA 1
ATOM 2028 C C . GLU A 1 283 ? -24.498 15.396 -16.217 1.00 61.16 283 GLU A C 1
ATOM 2030 O O . GLU A 1 283 ? -25.060 15.966 -15.277 1.00 61.16 283 GLU A O 1
ATOM 2035 N N . GLU A 1 284 ? -25.188 14.948 -17.271 1.00 59.81 284 GLU A N 1
ATOM 2036 C CA . GLU A 1 284 ? -26.645 15.053 -17.433 1.00 59.81 284 GLU A CA 1
ATOM 2037 C C . GLU A 1 284 ? -27.333 13.669 -17.437 1.00 59.81 284 GLU A C 1
ATOM 2039 O O . GLU A 1 284 ? -28.543 13.594 -17.713 1.00 59.81 284 GLU A O 1
ATOM 2044 N N . ASP A 1 285 ? -26.598 12.583 -17.149 1.00 62.84 285 ASP A N 1
ATOM 2045 C CA . ASP A 1 285 ? -27.173 11.244 -17.027 1.00 62.84 285 ASP A CA 1
ATOM 2046 C C . ASP A 1 285 ? -27.791 11.030 -15.636 1.00 62.84 285 ASP A C 1
ATOM 2048 O O . ASP A 1 285 ? -27.143 11.032 -14.595 1.00 62.84 285 ASP A O 1
ATOM 2052 N N . GLU A 1 286 ? -29.110 10.855 -15.628 1.00 65.75 286 GLU A N 1
ATOM 2053 C CA . GLU A 1 286 ? -29.915 10.602 -14.428 1.00 65.75 286 GLU A CA 1
ATOM 2054 C C . GLU A 1 286 ? -30.198 9.095 -14.258 1.00 65.75 286 GLU A C 1
ATOM 2056 O O . GLU A 1 286 ? -31.004 8.688 -13.413 1.00 65.75 286 GLU A O 1
ATOM 2061 N N . THR A 1 287 ? -29.642 8.244 -15.128 1.00 69.12 287 THR A N 1
ATOM 2062 C CA . THR A 1 287 ? -29.815 6.793 -15.090 1.00 69.12 287 THR A CA 1
ATOM 2063 C C . THR A 1 287 ? -28.549 6.096 -14.626 1.00 69.12 287 THR A C 1
ATOM 2065 O O . THR A 1 287 ? -27.582 6.047 -15.355 1.00 69.12 287 THR A O 1
ATOM 2068 N N . LYS A 1 288 ? -28.615 5.475 -13.440 1.00 73.69 288 LYS A N 1
ATOM 2069 C CA . LYS A 1 288 ? -27.578 4.582 -12.899 1.00 73.69 288 LYS A CA 1
ATOM 2070 C C . LYS A 1 288 ? -27.537 3.253 -13.667 1.00 73.69 288 LYS A C 1
ATOM 2072 O O . LYS A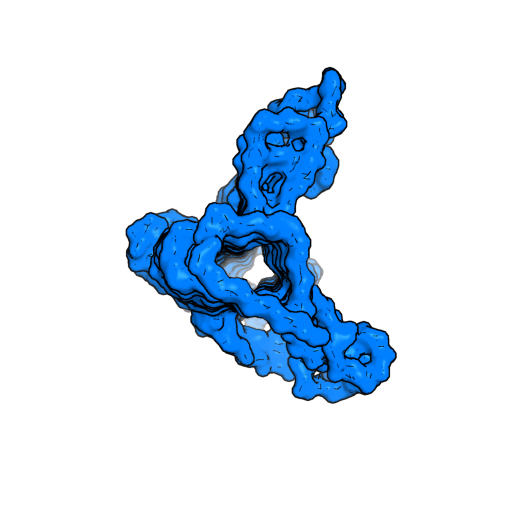 1 288 ? -28.164 2.274 -13.241 1.00 73.69 288 LYS A O 1
ATOM 2077 N N . ASP A 1 289 ? -26.919 3.215 -14.843 1.00 72.81 289 ASP A N 1
ATOM 2078 C CA . ASP A 1 289 ? -26.843 2.020 -15.694 1.00 72.81 289 ASP A CA 1
ATOM 2079 C C . ASP A 1 289 ? -25.429 1.606 -16.138 1.00 72.81 289 ASP A C 1
ATOM 2081 O O . ASP A 1 289 ? -25.256 0.468 -16.607 1.00 72.81 289 ASP A O 1
ATOM 2085 N N . THR A 1 290 ? -24.426 2.444 -15.883 1.00 75.00 290 THR A N 1
ATOM 2086 C CA . THR A 1 290 ? -22.999 2.151 -16.018 1.00 75.00 290 THR A CA 1
ATOM 2087 C C . THR A 1 290 ? -22.307 2.040 -14.655 1.00 75.00 290 THR A C 1
ATOM 2089 O O . THR A 1 290 ? -22.908 2.218 -13.596 1.00 75.00 290 THR A O 1
ATOM 2092 N N . LEU A 1 291 ? -21.039 1.621 -14.672 1.00 81.12 291 LEU A N 1
ATOM 2093 C CA . LEU A 1 291 ? -20.210 1.523 -13.468 1.00 81.12 291 LEU A CA 1
ATOM 2094 C C . LEU A 1 291 ? -19.859 2.915 -12.912 1.00 81.12 291 LEU A C 1
ATOM 2096 O O . LEU A 1 291 ? -19.711 3.078 -11.697 1.00 81.12 291 LEU A O 1
ATOM 2100 N N . ASP A 1 292 ? -19.747 3.873 -13.820 1.00 80.00 292 ASP A N 1
ATOM 2101 C CA . ASP A 1 292 ? -19.172 5.204 -13.653 1.00 80.00 292 ASP A CA 1
ATOM 2102 C C . ASP A 1 292 ? -20.175 6.133 -12.954 1.00 80.00 292 ASP A C 1
ATOM 2104 O O . ASP A 1 292 ? -19.796 6.944 -12.114 1.00 80.00 292 ASP A O 1
ATOM 2108 N N . ASP A 1 293 ? -21.474 5.873 -13.150 1.00 80.00 293 ASP A N 1
ATOM 2109 C CA . ASP A 1 293 ? -22.593 6.551 -12.480 1.00 80.00 293 ASP A CA 1
ATOM 2110 C C . ASP A 1 293 ? -22.606 6.410 -10.947 1.00 80.00 293 ASP A C 1
ATOM 2112 O O . ASP A 1 293 ? -23.541 6.874 -10.302 1.00 80.00 293 ASP A O 1
ATOM 2116 N N . PHE A 1 294 ? -21.657 5.687 -10.360 1.00 87.19 294 PHE A N 1
ATOM 2117 C CA . PHE A 1 294 ? -21.551 5.473 -8.918 1.00 87.19 294 PHE A CA 1
ATOM 2118 C C . PHE A 1 294 ? -20.293 6.111 -8.315 1.00 87.19 294 PHE A C 1
ATOM 2120 O O . PHE A 1 294 ? -19.988 5.871 -7.144 1.00 87.19 294 PHE A O 1
ATOM 2127 N N . ASP A 1 295 ? -19.520 6.877 -9.090 1.00 87.81 295 ASP A N 1
ATOM 2128 C CA . ASP A 1 295 ? -18.261 7.471 -8.627 1.00 87.81 295 ASP A CA 1
ATOM 2129 C C . ASP A 1 295 ? -18.449 8.451 -7.470 1.00 87.81 295 ASP A C 1
ATOM 2131 O O . ASP A 1 295 ? -17.580 8.557 -6.606 1.00 87.81 295 ASP A O 1
ATOM 2135 N N . GLU A 1 296 ? -19.599 9.108 -7.370 1.00 85.12 296 GLU A N 1
ATOM 2136 C CA . GLU A 1 296 ? -19.930 9.941 -6.220 1.00 85.12 296 GLU A CA 1
ATOM 2137 C C . GLU A 1 296 ? -20.011 9.133 -4.915 1.00 85.12 296 GLU A C 1
ATOM 2139 O O . GLU A 1 296 ? -19.726 9.663 -3.841 1.00 85.12 296 GLU A O 1
ATOM 2144 N N . ASN A 1 297 ? -20.339 7.842 -4.976 1.00 87.56 297 ASN A N 1
ATOM 2145 C CA . ASN A 1 297 ? -20.410 6.985 -3.796 1.00 87.56 297 ASN A CA 1
ATOM 2146 C C . ASN A 1 297 ? -19.060 6.360 -3.432 1.00 87.56 297 ASN A C 1
ATOM 2148 O O . ASN A 1 297 ? -18.960 5.683 -2.404 1.00 87.56 297 ASN A O 1
ATOM 2152 N N . ARG A 1 298 ? -18.020 6.573 -4.247 1.00 90.44 298 ARG A N 1
ATOM 2153 C CA . ARG A 1 298 ? -16.683 6.022 -4.023 1.00 90.44 298 ARG A CA 1
ATOM 2154 C C . ARG A 1 298 ? -15.825 7.012 -3.255 1.00 90.44 298 ARG A C 1
ATOM 2156 O O . ARG A 1 298 ? -15.694 8.179 -3.607 1.00 90.44 298 ARG A O 1
ATOM 2163 N N . SER A 1 299 ? -15.212 6.525 -2.183 1.00 92.38 299 SER A N 1
ATOM 2164 C CA . SER A 1 299 ? -14.177 7.263 -1.459 1.00 92.38 299 SER A CA 1
ATOM 2165 C C . SER A 1 299 ? -12.800 6.695 -1.782 1.00 92.38 299 SER A C 1
ATOM 2167 O O . SER A 1 299 ? -12.647 5.499 -2.041 1.00 92.38 299 SER A O 1
ATOM 2169 N N . ASN A 1 300 ? -11.796 7.571 -1.786 1.00 94.50 300 ASN A N 1
ATOM 2170 C CA . ASN A 1 300 ? -10.440 7.206 -2.165 1.00 94.50 300 ASN A CA 1
ATOM 2171 C C . ASN A 1 300 ? -9.717 6.491 -1.016 1.00 94.50 300 ASN A C 1
ATOM 2173 O O . ASN A 1 300 ? -9.439 7.093 0.025 1.00 94.50 300 ASN A O 1
ATOM 2177 N N . GLY A 1 301 ? -9.371 5.225 -1.228 1.00 98.25 301 GLY A N 1
ATOM 2178 C CA . GLY A 1 301 ? -8.472 4.473 -0.365 1.00 98.25 301 GLY A CA 1
ATOM 2179 C C . GLY A 1 301 ? -7.043 4.988 -0.491 1.00 98.25 301 GLY A C 1
ATOM 2180 O O . GLY A 1 301 ? -6.555 5.227 -1.593 1.00 98.25 301 GLY A O 1
ATOM 2181 N N . ILE A 1 302 ? -6.362 5.172 0.638 1.00 98.69 302 ILE A N 1
ATOM 2182 C CA . ILE A 1 302 ? -4.955 5.584 0.674 1.00 98.69 302 ILE A CA 1
ATOM 2183 C C . ILE A 1 302 ? -4.222 4.688 1.667 1.00 98.69 302 ILE A C 1
ATOM 2185 O O . ILE A 1 302 ? -4.637 4.582 2.817 1.00 98.69 302 ILE A O 1
ATOM 2189 N N . VAL A 1 303 ? -3.122 4.068 1.252 1.00 98.88 303 VAL A N 1
ATOM 2190 C CA . VAL A 1 303 ? -2.242 3.281 2.127 1.00 98.88 303 VAL A CA 1
ATOM 2191 C C . VAL A 1 303 ? -0.850 3.895 2.086 1.00 98.88 303 VAL A C 1
ATOM 2193 O O . VAL A 1 303 ? -0.226 3.888 1.032 1.00 98.88 303 VAL A O 1
ATOM 2196 N N . SER A 1 304 ? -0.359 4.425 3.208 1.00 98.56 304 SER A N 1
ATOM 2197 C CA . SER A 1 304 ? 0.900 5.178 3.233 1.00 98.56 304 SER A CA 1
ATOM 2198 C C . SER A 1 304 ? 1.836 4.807 4.384 1.00 98.56 304 SER A C 1
ATOM 2200 O O . SER A 1 304 ? 1.413 4.724 5.543 1.00 98.56 304 SER A O 1
ATOM 2202 N N . THR A 1 305 ? 3.130 4.675 4.097 1.00 98.38 305 THR A N 1
ATOM 2203 C CA . THR A 1 305 ? 4.189 4.545 5.113 1.00 98.38 305 THR A CA 1
ATOM 2204 C C . THR A 1 305 ? 5.194 5.683 5.046 1.00 98.38 305 THR A C 1
ATOM 2206 O O . THR A 1 305 ? 5.526 6.167 3.969 1.00 98.38 305 THR A O 1
ATOM 2209 N N . PHE A 1 306 ? 5.706 6.071 6.217 1.00 98.38 306 PHE A N 1
ATOM 2210 C CA . PHE A 1 306 ? 6.907 6.892 6.336 1.00 98.38 306 PHE A CA 1
ATOM 2211 C C . PHE A 1 306 ? 7.956 6.145 7.172 1.00 98.38 306 PHE A C 1
ATOM 2213 O O . PHE A 1 306 ? 7.782 6.027 8.394 1.00 98.38 306 PHE A O 1
ATOM 2220 N N . GLY A 1 307 ? 8.996 5.647 6.499 1.00 97.50 307 GLY A N 1
ATOM 2221 C CA . GLY A 1 307 ? 10.041 4.748 7.008 1.00 97.50 307 GLY A CA 1
ATOM 2222 C C . GLY A 1 307 ? 10.263 3.537 6.083 1.00 97.50 307 GLY A C 1
ATOM 2223 O O . GLY A 1 307 ? 9.786 3.530 4.949 1.00 97.50 307 GLY A O 1
ATOM 2224 N N . SER A 1 308 ? 10.996 2.517 6.543 1.00 98.25 308 SER A N 1
ATOM 2225 C CA . SER A 1 308 ? 11.489 1.417 5.695 1.00 98.25 308 SER A CA 1
ATOM 2226 C C . SER A 1 308 ? 10.514 0.265 5.483 1.00 98.25 308 SER A C 1
ATOM 2228 O O . SER A 1 308 ? 10.766 -0.617 4.654 1.00 98.25 308 SER A O 1
ATOM 2230 N N . ALA A 1 309 ? 9.419 0.204 6.242 1.00 98.12 309 ALA A N 1
ATOM 2231 C CA . ALA A 1 309 ? 8.448 -0.868 6.067 1.00 98.12 309 ALA A CA 1
ATOM 2232 C C . ALA A 1 309 ? 7.605 -0.663 4.795 1.00 98.12 309 ALA A C 1
ATOM 2234 O O . ALA A 1 309 ? 7.220 0.472 4.489 1.00 98.12 309 ALA A O 1
ATOM 2235 N N . PRO A 1 310 ? 7.237 -1.751 4.087 1.00 98.56 310 PRO A N 1
ATOM 2236 C CA . PRO A 1 310 ? 6.355 -1.643 2.938 1.00 98.56 310 PRO A CA 1
ATOM 2237 C C . PRO A 1 310 ? 5.006 -1.022 3.300 1.00 98.56 310 PRO A C 1
ATOM 2239 O O . PRO A 1 310 ? 4.486 -1.324 4.380 1.00 98.56 310 PRO A O 1
ATOM 2242 N N . ALA A 1 311 ? 4.413 -0.228 2.405 1.00 98.88 311 ALA A N 1
ATOM 2243 C CA . ALA A 1 311 ? 3.074 0.325 2.623 1.00 98.88 311 ALA A CA 1
ATOM 2244 C C . ALA A 1 311 ? 1.999 -0.763 2.586 1.00 98.88 311 ALA A C 1
ATOM 2246 O O . ALA A 1 311 ? 1.223 -0.908 3.533 1.00 98.88 311 ALA A O 1
ATOM 2247 N N . LEU A 1 312 ? 2.034 -1.592 1.546 1.00 98.94 312 LEU A N 1
ATOM 2248 C CA . LEU A 1 312 ? 1.234 -2.801 1.412 1.00 98.94 312 LEU A CA 1
ATOM 2249 C C . LEU A 1 312 ? 2.147 -4.031 1.365 1.00 98.94 312 LEU A C 1
ATOM 2251 O O . LEU A 1 312 ? 2.964 -4.171 0.452 1.00 98.94 312 LEU A O 1
ATOM 2255 N N . LEU A 1 313 ? 1.972 -4.948 2.317 1.00 98.88 313 LEU A N 1
ATOM 2256 C CA . LEU A 1 313 ? 2.616 -6.263 2.329 1.00 98.88 313 LEU A CA 1
ATOM 2257 C C . LEU A 1 313 ? 1.570 -7.368 2.178 1.00 98.88 313 LEU A C 1
ATOM 2259 O O . LEU A 1 313 ? 0.643 -7.461 2.978 1.00 98.88 313 LEU A O 1
ATOM 2263 N N . ILE A 1 314 ? 1.753 -8.247 1.196 1.00 98.81 314 ILE A N 1
ATOM 2264 C CA . ILE A 1 314 ? 0.945 -9.456 1.014 1.00 98.81 314 ILE A CA 1
ATOM 2265 C C . ILE A 1 314 ? 1.884 -10.661 1.055 1.00 98.81 314 ILE A C 1
ATOM 2267 O O . ILE A 1 314 ? 2.639 -10.907 0.111 1.00 98.81 314 ILE A O 1
ATOM 2271 N N . SER A 1 315 ? 1.860 -11.398 2.161 1.00 98.44 315 SER A N 1
ATOM 2272 C CA . SER A 1 315 ? 2.765 -12.524 2.387 1.00 98.44 315 SER A CA 1
ATOM 2273 C C . SER A 1 315 ? 2.183 -13.492 3.407 1.00 98.44 315 SER A C 1
ATOM 2275 O O . SER A 1 315 ? 1.760 -13.035 4.459 1.00 98.44 315 SER A O 1
ATOM 2277 N N . PRO A 1 316 ? 2.237 -14.822 3.194 1.00 97.50 316 PRO A N 1
ATOM 2278 C CA . PRO A 1 316 ? 1.801 -15.798 4.192 1.00 97.50 316 PRO A CA 1
ATOM 2279 C C . PRO A 1 316 ? 2.673 -15.802 5.460 1.00 97.50 316 PRO A C 1
ATOM 2281 O O . PRO A 1 316 ? 2.421 -16.599 6.360 1.00 97.50 316 PRO A O 1
ATOM 2284 N N . ASP A 1 317 ? 3.751 -15.013 5.494 1.00 94.75 317 ASP A N 1
ATOM 2285 C CA . ASP A 1 317 ? 4.825 -15.078 6.483 1.00 94.75 317 ASP A CA 1
ATOM 2286 C C . ASP A 1 317 ? 5.061 -13.730 7.179 1.00 94.75 317 ASP A C 1
ATOM 2288 O O . ASP A 1 317 ? 6.206 -13.311 7.350 1.00 94.75 317 ASP A O 1
ATOM 2292 N N . LEU A 1 318 ? 3.981 -13.048 7.582 1.00 93.12 318 LEU A N 1
ATOM 2293 C CA . LEU A 1 318 ? 4.056 -11.735 8.241 1.00 93.12 318 LEU A CA 1
ATOM 2294 C C . LEU A 1 318 ? 4.928 -11.743 9.511 1.00 93.12 318 LEU A C 1
ATOM 2296 O O . LEU A 1 318 ? 5.596 -10.753 9.807 1.00 93.12 318 LEU A O 1
ATOM 2300 N N . ASP A 1 319 ? 4.960 -12.862 10.243 1.00 85.31 319 ASP A N 1
ATOM 2301 C CA . ASP A 1 319 ? 5.668 -13.013 11.521 1.00 85.31 319 ASP A CA 1
ATOM 2302 C C . ASP A 1 319 ? 6.783 -14.085 11.511 1.00 85.31 319 ASP A C 1
ATOM 2304 O O . ASP A 1 319 ? 7.372 -14.408 12.552 1.00 85.31 319 ASP A O 1
ATOM 2308 N N . GLY A 1 320 ? 7.102 -14.651 10.343 1.00 84.56 320 GLY A N 1
ATOM 2309 C CA . GLY A 1 320 ? 8.084 -15.730 10.206 1.00 84.56 320 GLY A CA 1
ATOM 2310 C C . GLY A 1 320 ? 7.560 -17.125 10.581 1.00 84.56 320 GLY A C 1
ATOM 2311 O O . GLY A 1 320 ? 8.368 -18.044 10.796 1.00 84.56 320 GLY A O 1
ATOM 2312 N N . THR A 1 321 ? 6.242 -17.299 10.740 1.00 85.44 321 THR A N 1
ATOM 2313 C CA . THR A 1 321 ? 5.617 -18.572 11.120 1.00 85.44 321 THR A CA 1
ATOM 2314 C C . THR A 1 321 ? 4.564 -19.095 10.141 1.00 85.44 321 THR A C 1
ATOM 2316 O O . THR A 1 321 ? 3.715 -19.899 10.539 1.00 85.44 321 THR A O 1
ATOM 2319 N N . ALA A 1 322 ? 4.677 -18.750 8.851 1.00 91.50 322 ALA A N 1
ATOM 2320 C CA . ALA A 1 322 ? 3.766 -19.197 7.793 1.00 91.50 322 ALA A CA 1
ATOM 2321 C C . ALA A 1 322 ? 3.318 -20.665 7.930 1.00 91.50 322 ALA A C 1
ATOM 2323 O O . ALA A 1 322 ? 4.125 -21.595 8.071 1.00 91.50 322 ALA A O 1
ATOM 2324 N N . THR A 1 323 ? 2.004 -20.895 7.852 1.00 91.69 323 THR A N 1
ATOM 2325 C CA . THR A 1 323 ? 1.408 -22.238 8.003 1.00 91.69 323 THR A CA 1
ATOM 2326 C C . THR A 1 323 ? 0.791 -22.790 6.717 1.00 91.69 323 THR A C 1
ATOM 2328 O O . THR A 1 323 ? 0.495 -23.990 6.638 1.00 91.69 323 THR A O 1
ATOM 2331 N N . GLY A 1 324 ? 0.634 -21.945 5.697 1.00 96.56 324 GLY A N 1
ATOM 2332 C CA . GLY A 1 324 ? -0.026 -22.259 4.438 1.00 96.56 324 GLY A CA 1
ATOM 2333 C C . GLY A 1 324 ? 0.280 -21.223 3.361 1.00 96.56 324 GLY A C 1
ATOM 2334 O O . GLY A 1 324 ? 0.792 -20.150 3.642 1.00 96.56 324 GLY A O 1
ATOM 2335 N N . SER A 1 325 ? -0.015 -21.568 2.110 1.00 98.19 325 SER A N 1
ATOM 2336 C CA . SER A 1 325 ? -0.065 -20.587 1.019 1.00 98.19 325 SER A CA 1
ATOM 2337 C C . SER A 1 325 ? -1.362 -19.801 1.104 1.00 98.19 325 SER A C 1
ATOM 2339 O O . SER A 1 325 ? -2.379 -20.376 1.500 1.00 98.19 325 SER A O 1
ATOM 2341 N N . ILE A 1 326 ? -1.329 -18.545 0.673 1.00 98.44 326 ILE A N 1
ATOM 2342 C CA . ILE A 1 326 ? -2.502 -17.673 0.662 1.00 98.44 326 ILE A CA 1
ATOM 2343 C C . ILE A 1 326 ? -2.980 -17.419 -0.761 1.00 98.44 326 ILE A C 1
ATOM 2345 O O . ILE A 1 326 ? -2.220 -17.482 -1.733 1.00 98.44 326 ILE A O 1
ATOM 2349 N N . THR A 1 327 ? -4.279 -17.192 -0.895 1.00 98.75 327 THR A N 1
ATOM 2350 C CA . THR A 1 327 ? -4.921 -16.820 -2.150 1.00 98.75 327 THR A CA 1
ATOM 2351 C C . THR A 1 327 ? -5.836 -15.634 -1.921 1.00 98.75 327 THR A C 1
ATOM 2353 O O . THR A 1 327 ? -6.642 -15.644 -0.994 1.00 98.75 327 THR A O 1
ATOM 2356 N N . LEU A 1 328 ? -5.717 -14.648 -2.802 1.00 98.81 328 LEU A N 1
ATOM 2357 C CA . LEU A 1 328 ? -6.655 -13.546 -2.924 1.00 98.81 328 LEU A CA 1
ATOM 2358 C C . LEU A 1 328 ? -7.601 -13.914 -4.066 1.00 98.81 328 LEU A C 1
ATOM 2360 O O . LEU A 1 328 ? -7.154 -14.083 -5.208 1.00 98.81 328 LEU A O 1
ATOM 2364 N N . GLY A 1 329 ? -8.876 -14.138 -3.740 1.00 98.75 329 GLY A N 1
ATOM 2365 C CA . GLY A 1 329 ? -9.948 -14.328 -4.715 1.00 98.75 329 GLY A CA 1
ATOM 2366 C C . GLY A 1 329 ? -10.152 -13.082 -5.577 1.00 98.75 329 GLY A C 1
ATOM 2367 O O . GLY A 1 329 ? -9.435 -12.102 -5.439 1.00 98.75 329 GLY A O 1
ATOM 2368 N N . THR A 1 330 ? -11.112 -13.109 -6.496 1.00 98.69 330 THR A N 1
ATOM 2369 C CA . THR A 1 330 ? -11.417 -11.938 -7.333 1.00 98.69 330 THR A CA 1
ATOM 2370 C C . THR A 1 330 ? -12.200 -10.885 -6.555 1.00 98.69 330 THR A C 1
ATOM 2372 O O . THR A 1 330 ? -13.050 -11.239 -5.738 1.00 98.69 330 THR A O 1
ATOM 2375 N N . VAL A 1 331 ? -11.942 -9.605 -6.822 1.00 98.62 331 VAL A N 1
ATOM 2376 C CA . VAL A 1 331 ? -12.611 -8.474 -6.166 1.00 98.62 331 VAL A CA 1
ATOM 2377 C C . VAL A 1 331 ? -14.110 -8.475 -6.461 1.00 98.62 331 VAL A C 1
ATOM 2379 O O . VAL A 1 331 ? -14.534 -8.655 -7.607 1.00 98.62 331 VAL A O 1
ATOM 2382 N N . VAL A 1 332 ? -14.887 -8.218 -5.409 1.00 97.44 332 VAL A N 1
ATOM 2383 C CA . VAL A 1 332 ? -16.311 -7.889 -5.486 1.00 97.44 332 VAL A CA 1
ATOM 2384 C C . VAL A 1 332 ? -16.494 -6.534 -4.817 1.00 97.44 332 VAL A C 1
ATOM 2386 O O . VAL A 1 332 ? -16.228 -6.387 -3.627 1.00 97.44 332 VAL A O 1
ATOM 2389 N N . GLU A 1 333 ? -16.926 -5.540 -5.581 1.00 95.19 333 GLU A N 1
ATOM 2390 C CA . GLU A 1 333 ? -17.191 -4.196 -5.071 1.00 95.19 333 GLU A CA 1
ATOM 2391 C C . GLU A 1 333 ? -18.663 -4.061 -4.704 1.00 95.19 333 GLU A C 1
ATOM 2393 O O . GLU A 1 333 ? -19.537 -4.360 -5.518 1.00 95.19 333 GLU A O 1
ATOM 2398 N N . THR A 1 334 ? -18.932 -3.563 -3.501 1.00 92.31 334 THR A N 1
ATOM 2399 C CA . THR A 1 334 ? -20.263 -3.149 -3.054 1.00 92.31 334 THR A CA 1
ATOM 2400 C C . THR A 1 334 ? -20.300 -1.633 -2.949 1.00 92.31 334 THR A C 1
ATOM 2402 O O . THR A 1 334 ? -19.629 -1.065 -2.089 1.00 92.31 334 THR A O 1
ATOM 2405 N N . VAL A 1 335 ? -21.096 -0.983 -3.794 1.00 91.50 335 VAL A N 1
ATOM 2406 C CA . VAL A 1 335 ? -21.310 0.466 -3.717 1.00 91.50 335 VAL A CA 1
ATOM 2407 C C . VAL A 1 335 ? -22.387 0.739 -2.675 1.00 91.50 335 VAL A C 1
ATOM 2409 O O . VAL A 1 335 ? -23.511 0.250 -2.813 1.00 91.50 335 VAL A O 1
ATOM 2412 N N . ARG A 1 336 ? -22.036 1.497 -1.634 1.00 90.38 336 ARG A N 1
ATOM 2413 C CA . ARG A 1 336 ? -22.960 1.922 -0.575 1.00 90.38 336 ARG A CA 1
ATOM 2414 C C . ARG A 1 336 ? -23.613 3.250 -0.931 1.00 90.38 336 ARG A C 1
ATOM 2416 O O . ARG A 1 336 ? -22.949 4.100 -1.518 1.00 90.38 336 ARG A O 1
ATOM 2423 N N . ASP A 1 337 ? -24.856 3.450 -0.512 1.00 86.88 337 ASP A N 1
ATOM 2424 C CA . ASP A 1 337 ? -25.516 4.751 -0.625 1.00 86.88 337 ASP A CA 1
ATOM 2425 C C . ASP A 1 337 ? -24.958 5.742 0.403 1.00 86.88 337 ASP A C 1
ATOM 2427 O O . ASP A 1 337 ? -25.500 5.946 1.480 1.00 86.88 337 ASP A O 1
ATOM 2431 N N . THR A 1 338 ? -23.815 6.350 0.114 1.00 83.00 338 THR A N 1
ATOM 2432 C CA . THR A 1 338 ? -23.187 7.301 1.044 1.00 83.00 338 THR A CA 1
ATOM 2433 C C . THR A 1 338 ? -23.739 8.725 0.928 1.00 83.00 338 THR A C 1
ATOM 2435 O O . THR A 1 338 ? -23.395 9.569 1.765 1.00 83.00 338 THR A O 1
ATOM 2438 N N . GLN A 1 339 ? -24.583 9.012 -0.072 1.00 81.56 339 GLN A N 1
ATOM 2439 C CA . GLN A 1 339 ? -25.052 10.366 -0.388 1.00 81.56 339 GLN A CA 1
ATOM 2440 C C . GLN A 1 339 ? -26.580 10.544 -0.451 1.00 81.56 339 GLN A C 1
ATOM 2442 O O . GLN A 1 339 ? -27.012 11.686 -0.621 1.00 81.56 339 GLN A O 1
ATOM 2447 N N . ASP A 1 340 ? -27.377 9.505 -0.174 1.00 77.50 340 ASP A N 1
ATOM 2448 C CA . ASP A 1 340 ? -28.854 9.514 -0.245 1.00 77.50 340 ASP A CA 1
ATOM 2449 C 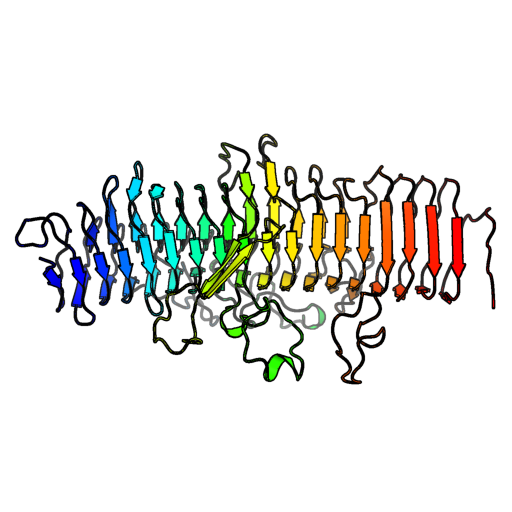C . ASP A 1 340 ? -29.319 9.753 -1.689 1.00 77.50 340 ASP A C 1
ATOM 2451 O O . ASP A 1 340 ? -30.188 10.587 -1.965 1.00 77.50 340 ASP A O 1
ATOM 2455 N N . ASP A 1 341 ? -28.671 9.067 -2.636 1.00 73.31 341 ASP A N 1
ATOM 2456 C CA . ASP A 1 341 ? -28.840 9.320 -4.073 1.00 73.31 341 ASP A CA 1
ATOM 2457 C C . ASP A 1 341 ? -30.198 8.841 -4.605 1.00 73.31 341 ASP A C 1
ATOM 2459 O O . ASP A 1 341 ? -30.649 9.276 -5.671 1.00 73.31 341 ASP A O 1
ATOM 2463 N N . ASP A 1 342 ? -30.889 7.976 -3.862 1.00 76.25 342 ASP A N 1
ATOM 2464 C CA . ASP A 1 342 ? -32.237 7.511 -4.185 1.00 76.25 342 ASP A CA 1
ATOM 2465 C C . ASP A 1 342 ? -33.361 8.272 -3.428 1.00 76.25 342 ASP A C 1
ATOM 2467 O O . ASP A 1 342 ? -34.555 8.041 -3.679 1.00 76.25 342 ASP A O 1
ATOM 2471 N N . GLU A 1 343 ? -32.982 9.265 -2.609 1.00 82.00 343 GLU A N 1
ATOM 2472 C CA . GLU A 1 343 ? -33.831 10.131 -1.777 1.00 82.00 343 GLU A CA 1
ATOM 2473 C C . GLU A 1 343 ? -34.726 9.380 -0.760 1.00 82.00 343 GLU A C 1
ATOM 2475 O O . GLU A 1 343 ? -35.871 9.803 -0.501 1.00 82.00 343 GLU A O 1
ATOM 2480 N N . ASP A 1 344 ? -34.264 8.262 -0.198 1.00 80.19 344 ASP A N 1
ATOM 2481 C CA . ASP A 1 344 ? -35.027 7.446 0.751 1.00 80.19 344 ASP A CA 1
ATOM 2482 C C . ASP A 1 344 ? -34.615 7.591 2.239 1.00 80.19 344 ASP A C 1
ATOM 2484 O O . ASP A 1 344 ? -35.353 7.136 3.129 1.00 80.19 344 ASP A O 1
ATOM 2488 N N . GLU A 1 345 ? -33.566 8.378 2.508 1.00 81.44 345 GLU A N 1
ATOM 2489 C CA . GLU A 1 345 ? -32.909 8.636 3.798 1.00 81.44 345 GLU A CA 1
ATOM 2490 C C . GLU A 1 345 ? -32.104 7.435 4.376 1.00 81.44 345 GLU A C 1
ATOM 2492 O O . GLU A 1 345 ? -31.645 7.526 5.526 1.00 81.44 345 GLU A O 1
ATOM 2497 N N . ASP A 1 346 ? -31.914 6.328 3.640 1.00 76.94 346 ASP A N 1
ATOM 2498 C CA . ASP A 1 346 ? -31.142 5.135 4.041 1.00 76.94 346 ASP A CA 1
ATOM 2499 C C . ASP A 1 346 ? -29.702 5.131 3.495 1.00 76.94 346 ASP A C 1
ATOM 2501 O O . ASP A 1 346 ? -29.341 4.407 2.575 1.00 76.94 346 ASP A O 1
ATOM 2505 N N . LEU A 1 347 ? -28.813 5.842 4.195 1.00 79.62 347 LEU A N 1
ATOM 2506 C CA . LEU A 1 347 ? -27.385 5.921 3.850 1.00 79.62 347 LEU A CA 1
ATOM 2507 C C . LEU A 1 347 ? -26.570 4.623 4.065 1.00 79.62 347 LEU A C 1
ATOM 2509 O O . LEU A 1 347 ? -25.337 4.646 4.146 1.00 79.62 347 LEU A O 1
ATOM 2513 N N . THR A 1 348 ? -27.238 3.498 4.315 1.00 71.19 348 THR A N 1
ATOM 2514 C CA . THR A 1 348 ? -26.585 2.234 4.680 1.00 71.19 348 THR A CA 1
ATOM 2515 C C . THR A 1 348 ? -26.877 1.101 3.711 1.00 71.19 348 THR A C 1
ATOM 2517 O O . THR A 1 348 ? -26.340 0.001 3.880 1.00 71.19 348 THR A O 1
ATOM 2520 N N . GLU A 1 349 ? -27.698 1.341 2.688 1.00 82.88 349 GLU A N 1
ATOM 2521 C CA . GLU A 1 349 ? -28.005 0.319 1.702 1.00 82.88 349 GLU A CA 1
ATOM 2522 C C . GLU A 1 349 ? -26.917 0.146 0.633 1.00 82.88 349 GLU A C 1
ATOM 2524 O O . GLU A 1 349 ? -26.012 0.963 0.458 1.00 82.88 349 GLU A O 1
ATOM 2529 N N . VAL A 1 350 ? -26.989 -0.985 -0.071 1.00 90.06 350 VAL A N 1
ATOM 2530 C CA . VAL A 1 350 ? -26.112 -1.297 -1.202 1.00 90.06 350 VAL A CA 1
ATOM 2531 C C . VAL A 1 350 ? -26.846 -0.942 -2.488 1.00 90.06 350 VAL A C 1
ATOM 2533 O O . VAL A 1 350 ? -27.821 -1.610 -2.842 1.00 90.06 350 VAL A O 1
ATOM 2536 N N . LEU A 1 351 ? -26.330 0.048 -3.213 1.00 88.19 351 LEU A N 1
ATOM 2537 C CA . LEU A 1 351 ? -26.879 0.499 -4.491 1.00 88.19 351 LEU A CA 1
ATOM 2538 C C . LEU A 1 351 ? -26.527 -0.462 -5.632 1.00 88.19 351 LEU A C 1
ATOM 2540 O O . LEU A 1 351 ? -27.359 -0.765 -6.492 1.00 88.19 351 LEU A O 1
ATOM 2544 N N . ALA A 1 352 ? -25.294 -0.976 -5.634 1.00 90.06 352 ALA A N 1
ATOM 2545 C CA . ALA A 1 352 ? -24.792 -1.843 -6.694 1.00 90.06 352 ALA A CA 1
ATOM 2546 C C . ALA A 1 352 ? -23.728 -2.831 -6.205 1.00 90.06 352 ALA A C 1
ATOM 2548 O O . ALA A 1 352 ? -23.080 -2.651 -5.173 1.00 90.06 352 ALA A O 1
ATOM 2549 N N . THR A 1 353 ? -23.542 -3.905 -6.973 1.00 93.44 353 THR A N 1
ATOM 2550 C CA . THR A 1 353 ? -22.462 -4.871 -6.761 1.00 93.44 353 THR A CA 1
ATOM 2551 C C . THR A 1 353 ? -21.821 -5.225 -8.093 1.00 93.44 353 THR A C 1
ATOM 2553 O O . THR A 1 353 ? -22.530 -5.582 -9.039 1.00 93.44 353 THR A O 1
ATOM 2556 N N . PHE A 1 354 ? -20.493 -5.159 -8.150 1.00 94.81 354 PHE A N 1
ATOM 2557 C CA . PHE A 1 354 ? -19.708 -5.423 -9.351 1.00 94.81 354 PHE A CA 1
ATOM 2558 C C . PHE A 1 354 ? -18.685 -6.531 -9.097 1.00 94.81 354 PHE A C 1
ATOM 2560 O O . PHE A 1 354 ? -17.935 -6.485 -8.125 1.00 94.81 354 PHE A O 1
ATOM 2567 N N . ASP A 1 355 ? -18.657 -7.522 -9.989 1.00 96.19 355 ASP A N 1
ATOM 2568 C CA . ASP A 1 355 ? -17.663 -8.596 -9.989 1.00 96.19 355 ASP A CA 1
ATOM 2569 C C . ASP A 1 355 ? -16.520 -8.234 -10.947 1.00 96.19 355 ASP A C 1
ATOM 2571 O O . ASP A 1 355 ? -16.769 -7.892 -12.108 1.00 96.19 355 ASP A O 1
ATOM 2575 N N . TYR A 1 356 ? -15.276 -8.376 -10.494 1.00 96.75 356 TYR A N 1
ATOM 2576 C CA . TYR A 1 356 ? -14.088 -8.147 -11.316 1.00 96.75 356 TYR A CA 1
ATOM 2577 C C . TYR A 1 356 ? -13.325 -9.439 -11.597 1.00 96.75 356 TYR A C 1
ATOM 2579 O O . TYR A 1 356 ? -13.507 -10.457 -10.935 1.00 96.75 356 TYR A O 1
ATOM 2587 N N . ASP A 1 357 ? -12.431 -9.390 -12.583 1.00 97.69 357 ASP A N 1
ATOM 2588 C CA . ASP A 1 357 ? -11.582 -10.526 -12.953 1.00 97.69 357 ASP A CA 1
ATOM 2589 C C . ASP A 1 357 ? -10.230 -10.539 -12.212 1.00 97.69 357 ASP A C 1
ATOM 2591 O O . ASP A 1 357 ? -9.485 -11.506 -12.348 1.00 97.69 357 ASP A O 1
ATOM 2595 N N . TYR A 1 358 ? -9.912 -9.499 -11.434 1.00 98.56 358 TYR A N 1
ATOM 2596 C CA . TYR A 1 358 ? -8.634 -9.325 -10.730 1.00 98.56 358 TYR A CA 1
ATOM 2597 C C . TYR A 1 358 ? -8.784 -9.557 -9.230 1.00 98.56 358 TYR A C 1
ATOM 2599 O O . TYR A 1 358 ? -9.816 -9.219 -8.653 1.00 98.56 358 TYR A O 1
ATOM 2607 N N . GLY A 1 359 ? -7.749 -10.103 -8.594 1.00 98.69 359 GLY A N 1
ATOM 2608 C CA . GLY A 1 359 ? -7.736 -10.359 -7.154 1.00 98.69 359 GLY A CA 1
ATOM 2609 C C . GLY A 1 359 ? -7.134 -9.236 -6.324 1.00 98.69 359 GLY A C 1
ATOM 2610 O O . GLY A 1 359 ? -7.337 -9.182 -5.114 1.00 98.69 359 GLY A O 1
ATOM 2611 N N . PHE A 1 360 ? -6.440 -8.312 -6.982 1.00 98.88 360 PHE A N 1
ATOM 2612 C CA . PHE A 1 360 ? -6.017 -7.056 -6.388 1.00 98.88 360 PHE A CA 1
ATOM 2613 C C . PHE A 1 360 ? -6.274 -5.911 -7.373 1.00 98.88 360 PHE A C 1
ATOM 2615 O O . PHE A 1 360 ? -5.767 -5.922 -8.498 1.00 98.88 360 PHE A O 1
ATOM 2622 N N . ILE A 1 361 ? -7.078 -4.945 -6.931 1.00 98.88 361 ILE A N 1
ATOM 2623 C CA . ILE A 1 361 ? -7.379 -3.701 -7.635 1.00 98.88 361 ILE A CA 1
ATOM 2624 C C . ILE A 1 361 ? -6.907 -2.517 -6.786 1.00 98.88 361 ILE A C 1
ATOM 2626 O O . ILE A 1 361 ? -7.332 -2.375 -5.637 1.00 98.88 361 ILE A O 1
ATOM 2630 N N . ASN A 1 362 ? -6.076 -1.650 -7.368 1.00 98.75 362 ASN A N 1
ATOM 2631 C CA . ASN A 1 362 ? -5.784 -0.322 -6.834 1.00 98.75 362 ASN A CA 1
ATOM 2632 C C . ASN A 1 362 ? -6.398 0.756 -7.730 1.00 98.75 362 ASN A C 1
ATOM 2634 O O . ASN A 1 362 ? -5.977 0.912 -8.875 1.00 98.75 362 ASN A O 1
ATOM 2638 N N . ARG A 1 363 ? -7.372 1.498 -7.205 1.00 97.88 363 ARG A N 1
ATOM 2639 C CA . ARG A 1 363 ? -7.892 2.741 -7.803 1.00 97.88 363 ARG A CA 1
ATOM 2640 C C . ARG A 1 363 ? -7.517 3.980 -7.000 1.00 97.88 363 ARG A C 1
ATOM 2642 O O . ARG A 1 363 ? -7.624 5.082 -7.520 1.00 97.88 363 ARG A O 1
ATOM 2649 N N . GLY A 1 364 ? -7.122 3.783 -5.745 1.00 97.75 364 GLY A N 1
ATOM 2650 C CA . GLY A 1 364 ? -6.687 4.846 -4.857 1.00 97.75 364 GLY A CA 1
ATOM 2651 C C . GLY A 1 364 ? -5.178 5.056 -4.882 1.00 97.75 364 GLY A C 1
ATOM 2652 O O . GLY A 1 364 ? -4.546 4.944 -5.928 1.00 97.75 364 GLY A O 1
ATOM 2653 N N . GLY A 1 365 ? -4.600 5.389 -3.729 1.00 98.38 365 GLY A N 1
ATOM 2654 C CA . GLY A 1 365 ? -3.167 5.661 -3.584 1.00 98.38 365 GLY A CA 1
ATOM 2655 C C . GLY A 1 365 ? -2.453 4.645 -2.694 1.00 98.38 365 GLY A C 1
ATOM 2656 O O . GLY A 1 365 ? -2.955 4.295 -1.623 1.00 98.38 365 GLY A O 1
ATOM 2657 N N . ILE A 1 366 ? -1.257 4.213 -3.092 1.00 98.94 366 ILE A N 1
ATOM 2658 C CA . ILE A 1 366 ? -0.345 3.435 -2.243 1.00 98.94 366 ILE A CA 1
ATOM 2659 C C . ILE A 1 366 ? 1.037 4.089 -2.272 1.00 98.94 366 ILE A C 1
ATOM 2661 O O . ILE A 1 366 ? 1.696 4.060 -3.306 1.00 98.94 366 ILE A O 1
ATOM 2665 N N . SER A 1 367 ? 1.492 4.630 -1.142 1.00 98.75 367 SER A N 1
ATOM 2666 C CA . SER A 1 367 ? 2.739 5.398 -1.068 1.00 98.75 367 SER A CA 1
ATOM 2667 C C . SER A 1 367 ? 3.695 4.906 0.016 1.00 98.75 367 SER A C 1
ATOM 2669 O O . SER A 1 367 ? 3.289 4.583 1.133 1.00 98.75 367 SER A O 1
ATOM 2671 N N . ALA A 1 368 ? 4.989 4.872 -0.290 1.00 98.81 368 ALA A N 1
ATOM 2672 C CA . ALA A 1 368 ? 6.041 4.649 0.699 1.00 98.81 368 ALA A CA 1
ATOM 2673 C C . ALA A 1 368 ? 7.098 5.750 0.604 1.00 98.81 368 ALA A C 1
ATOM 2675 O O . ALA A 1 368 ? 7.752 5.897 -0.423 1.00 98.81 368 ALA A O 1
ATOM 2676 N N . ASP A 1 369 ? 7.301 6.492 1.686 1.00 98.44 369 ASP A N 1
ATOM 2677 C CA . ASP A 1 369 ? 8.270 7.585 1.741 1.00 98.44 369 ASP A CA 1
ATOM 2678 C C . ASP A 1 369 ? 9.336 7.279 2.799 1.00 98.44 369 ASP A C 1
ATOM 2680 O O . ASP A 1 369 ? 9.062 7.222 3.999 1.00 98.44 369 ASP A O 1
ATOM 2684 N N . GLY A 1 370 ? 10.584 7.099 2.372 1.00 97.94 370 GLY A N 1
ATOM 2685 C CA . GLY A 1 370 ? 11.714 6.978 3.289 1.00 97.94 370 GLY A CA 1
ATOM 2686 C C . GLY A 1 370 ? 11.859 8.223 4.173 1.00 97.94 370 GLY A C 1
ATOM 2687 O O . GLY A 1 370 ? 12.287 8.104 5.319 1.00 97.94 370 GLY A O 1
ATOM 2688 N N . PHE A 1 371 ? 11.433 9.394 3.673 1.00 97.19 371 PHE A N 1
ATOM 2689 C CA . PHE A 1 371 ? 11.336 10.735 4.273 1.00 97.19 371 PHE A CA 1
ATOM 2690 C C . PHE A 1 371 ? 12.647 11.330 4.806 1.00 97.19 371 PHE A C 1
ATOM 2692 O O . PHE A 1 371 ? 12.964 12.498 4.569 1.00 97.19 371 PHE A O 1
ATOM 2699 N N . ASN A 1 372 ? 13.436 10.522 5.498 1.00 97.50 372 ASN A N 1
ATOM 2700 C CA . ASN A 1 372 ? 14.757 10.794 6.021 1.00 97.50 372 ASN A CA 1
ATOM 2701 C C . ASN A 1 372 ? 15.826 10.020 5.233 1.00 97.50 372 ASN A C 1
ATOM 2703 O O . ASN A 1 372 ? 15.571 9.027 4.554 1.00 97.50 372 ASN A O 1
ATOM 2707 N N . VAL A 1 373 ? 17.066 10.484 5.347 1.00 97.31 373 VAL A N 1
ATOM 2708 C CA . VAL A 1 373 ? 18.256 9.856 4.773 1.00 97.31 373 VAL A CA 1
ATOM 2709 C C . VAL A 1 373 ? 18.439 8.439 5.315 1.00 97.31 373 VAL A C 1
ATOM 2711 O O . VAL A 1 373 ? 18.539 8.253 6.527 1.00 97.31 373 VAL A O 1
ATOM 2714 N N . GLY A 1 374 ? 18.592 7.467 4.413 1.00 97.06 374 GLY A N 1
ATOM 2715 C CA . GLY A 1 374 ? 18.967 6.090 4.748 1.00 97.06 374 GLY A CA 1
ATOM 2716 C C . GLY A 1 374 ? 17.806 5.131 5.018 1.00 97.06 374 GLY A C 1
ATOM 2717 O O . GLY A 1 374 ? 18.069 4.014 5.461 1.00 97.06 374 GLY A O 1
ATOM 2718 N N . TYR A 1 375 ? 16.566 5.546 4.755 1.00 98.38 375 TYR A N 1
ATOM 2719 C CA . TYR A 1 375 ? 15.376 4.698 4.848 1.00 98.38 375 TYR A CA 1
ATOM 2720 C C . TYR A 1 375 ? 14.976 4.250 3.451 1.00 98.38 375 TYR A C 1
ATOM 2722 O O . TYR A 1 375 ? 14.710 5.085 2.583 1.00 98.38 375 TYR A O 1
ATOM 2730 N N . ASP A 1 376 ? 14.979 2.936 3.238 1.00 98.56 376 ASP A N 1
ATOM 2731 C CA . ASP A 1 376 ? 14.482 2.352 1.996 1.00 98.56 376 ASP A CA 1
ATOM 2732 C C . ASP A 1 376 ? 12.971 2.609 1.878 1.00 98.56 376 ASP A C 1
ATOM 2734 O O . ASP A 1 376 ? 12.300 2.844 2.874 1.00 98.56 376 ASP A O 1
ATOM 2738 N N . ALA A 1 377 ? 12.409 2.543 0.676 1.00 98.69 377 ALA A N 1
ATOM 2739 C CA . ALA A 1 377 ? 10.967 2.682 0.480 1.00 98.69 377 ALA A CA 1
ATOM 2740 C C . ALA A 1 377 ? 10.431 1.549 -0.391 1.00 98.69 377 ALA A C 1
ATOM 2742 O O . ALA A 1 377 ? 11.025 1.191 -1.408 1.00 98.69 377 ALA A O 1
ATOM 2743 N N . THR A 1 378 ? 9.305 0.948 -0.008 1.00 98.88 378 THR A N 1
ATOM 2744 C CA . THR A 1 378 ? 8.604 -0.036 -0.845 1.00 98.88 378 THR A CA 1
ATOM 2745 C C . THR A 1 378 ? 7.099 0.179 -0.777 1.00 98.88 378 THR A C 1
ATOM 2747 O O . THR A 1 378 ? 6.513 -0.021 0.281 1.00 98.88 378 THR A O 1
ATOM 2750 N N . ALA A 1 379 ? 6.442 0.554 -1.875 1.00 98.94 379 ALA A N 1
ATOM 2751 C CA . ALA A 1 379 ? 4.999 0.811 -1.824 1.00 98.94 379 ALA A CA 1
ATOM 2752 C C . ALA A 1 379 ? 4.212 -0.504 -1.719 1.00 98.94 379 ALA A C 1
ATOM 2754 O O . ALA A 1 379 ? 3.467 -0.724 -0.766 1.00 98.94 379 ALA A O 1
ATOM 2755 N N . VAL A 1 380 ? 4.436 -1.435 -2.649 1.00 98.94 380 VAL A N 1
ATOM 2756 C CA . VAL A 1 380 ? 3.768 -2.743 -2.672 1.00 98.94 380 VAL A CA 1
ATOM 2757 C C . VAL A 1 380 ? 4.796 -3.866 -2.658 1.00 98.94 380 VAL A C 1
ATOM 2759 O O . VAL A 1 380 ? 5.682 -3.920 -3.510 1.00 98.94 380 VAL A O 1
ATOM 2762 N N . ARG A 1 381 ? 4.639 -4.821 -1.740 1.00 98.88 381 ARG A N 1
ATOM 2763 C CA . ARG A 1 381 ? 5.414 -6.066 -1.696 1.00 98.88 381 ARG A CA 1
ATOM 2764 C C . ARG A 1 381 ? 4.484 -7.270 -1.657 1.00 98.88 381 ARG A C 1
ATOM 2766 O O . ARG A 1 381 ? 3.654 -7.392 -0.760 1.00 98.88 381 ARG A O 1
ATOM 2773 N N . ILE A 1 382 ? 4.653 -8.179 -2.611 1.00 98.88 382 ILE A N 1
ATOM 2774 C CA . ILE A 1 382 ? 3.921 -9.448 -2.679 1.00 98.88 382 ILE A CA 1
ATOM 2775 C C . ILE A 1 382 ? 4.947 -10.565 -2.708 1.00 98.88 382 ILE A C 1
ATOM 2777 O O . ILE A 1 382 ? 5.783 -10.587 -3.602 1.00 98.88 382 ILE A O 1
ATOM 2781 N N . GLU A 1 383 ? 4.891 -11.503 -1.773 1.00 98.69 383 GLU A N 1
ATOM 2782 C CA . GLU A 1 383 ? 5.871 -12.589 -1.698 1.00 98.69 383 GLU A CA 1
ATOM 2783 C C . GLU A 1 383 ? 5.283 -13.854 -1.077 1.00 98.69 383 GLU A C 1
ATOM 2785 O O . GLU A 1 383 ? 4.227 -13.831 -0.449 1.00 98.69 383 GLU A O 1
ATOM 2790 N N . GLY A 1 384 ? 5.942 -14.986 -1.300 1.00 98.38 384 GLY A N 1
ATOM 2791 C CA . GLY A 1 384 ? 5.711 -16.222 -0.566 1.00 98.38 384 GLY A CA 1
ATOM 2792 C C . GLY A 1 384 ? 6.412 -16.222 0.795 1.00 98.38 384 GLY A C 1
ATOM 2793 O O . GLY A 1 384 ? 6.931 -15.211 1.259 1.00 98.38 384 GLY A O 1
ATOM 2794 N N . SER A 1 385 ? 6.447 -17.383 1.447 1.00 97.25 385 SER A N 1
ATOM 2795 C CA . SER A 1 385 ? 7.142 -17.517 2.727 1.00 97.25 385 SER A CA 1
ATOM 2796 C C . SER A 1 385 ? 8.657 -17.488 2.559 1.00 97.25 385 SER A C 1
ATOM 2798 O O . SER A 1 385 ? 9.198 -18.039 1.597 1.00 97.25 385 SER A O 1
ATOM 2800 N N . ALA A 1 386 ? 9.370 -16.940 3.546 1.00 93.56 386 ALA A N 1
ATOM 2801 C CA . ALA A 1 386 ? 10.824 -16.775 3.479 1.00 93.56 386 ALA A CA 1
ATOM 2802 C C . ALA A 1 386 ? 11.591 -18.112 3.389 1.00 93.56 386 ALA A C 1
ATOM 2804 O O . ALA A 1 386 ? 12.751 -18.163 2.973 1.00 93.56 386 ALA A O 1
ATOM 2805 N N . ASP A 1 387 ? 10.962 -19.219 3.793 1.00 93.38 387 ASP A N 1
ATOM 2806 C CA . ASP A 1 387 ? 11.509 -20.571 3.669 1.00 93.38 387 ASP A CA 1
ATOM 2807 C C . ASP A 1 387 ? 11.260 -21.234 2.295 1.00 93.38 387 ASP A C 1
ATOM 2809 O O . ASP A 1 387 ? 11.744 -22.350 2.061 1.00 93.38 387 ASP A O 1
ATOM 2813 N N . GLY A 1 388 ? 10.524 -20.560 1.403 1.00 94.00 388 GLY A N 1
ATOM 2814 C CA . GLY A 1 388 ? 10.167 -20.999 0.054 1.00 94.00 388 GLY A CA 1
ATOM 2815 C C . GLY A 1 388 ? 9.126 -22.124 -0.003 1.00 94.00 388 GLY A C 1
ATOM 2816 O O . GLY A 1 388 ? 8.987 -22.778 -1.040 1.00 94.00 388 GLY A O 1
ATOM 2817 N N . ASN A 1 389 ? 8.433 -22.430 1.102 1.00 95.75 389 ASN A N 1
ATOM 2818 C CA . ASN A 1 389 ? 7.460 -23.530 1.157 1.00 95.75 389 ASN A CA 1
ATOM 2819 C C . ASN A 1 389 ? 6.031 -23.115 0.787 1.00 95.75 389 ASN A C 1
ATOM 2821 O O . ASN A 1 389 ? 5.239 -23.983 0.401 1.00 95.75 389 ASN A O 1
ATOM 2825 N N . PHE A 1 390 ? 5.699 -21.833 0.912 1.00 98.25 390 PHE A N 1
ATOM 2826 C CA . PHE A 1 390 ? 4.364 -21.304 0.680 1.00 98.25 390 PHE A CA 1
ATOM 2827 C C . PHE A 1 390 ? 4.402 -20.130 -0.293 1.00 98.25 390 PHE A C 1
ATOM 2829 O O . PHE A 1 390 ? 5.366 -19.378 -0.340 1.00 98.25 390 PHE A O 1
ATOM 2836 N N . THR A 1 391 ? 3.342 -19.999 -1.082 1.00 98.56 391 THR A N 1
ATOM 2837 C CA . THR A 1 391 ? 3.209 -18.987 -2.133 1.00 98.56 391 THR A CA 1
ATOM 2838 C C . THR A 1 391 ? 2.078 -18.015 -1.820 1.00 98.56 391 THR A C 1
ATOM 2840 O O . THR A 1 391 ? 1.147 -18.372 -1.092 1.00 98.56 391 THR A O 1
ATOM 2843 N N . THR A 1 392 ? 2.101 -16.857 -2.471 1.00 98.81 392 THR A N 1
ATOM 2844 C CA . THR A 1 392 ? 0.976 -15.911 -2.521 1.00 98.81 392 THR A CA 1
ATOM 2845 C C . THR A 1 392 ? 0.397 -15.902 -3.922 1.00 98.81 392 THR A C 1
ATOM 2847 O O . THR A 1 392 ? 1.115 -15.616 -4.873 1.00 98.81 392 THR A O 1
ATOM 2850 N N . ASN A 1 393 ? -0.883 -16.236 -4.073 1.00 98.81 393 ASN A N 1
ATOM 2851 C CA . ASN A 1 393 ? -1.549 -16.277 -5.374 1.00 98.81 393 ASN A CA 1
ATOM 2852 C C . ASN A 1 393 ? -2.614 -15.181 -5.495 1.00 98.81 393 ASN A C 1
ATOM 2854 O O . ASN A 1 393 ? -3.593 -15.191 -4.749 1.00 98.81 393 ASN A O 1
ATOM 2858 N N . ILE A 1 394 ? -2.455 -14.293 -6.476 1.00 98.81 394 ILE A N 1
ATOM 2859 C CA . ILE A 1 394 ? -3.429 -13.253 -6.819 1.00 98.81 394 ILE A CA 1
ATOM 2860 C C . ILE A 1 394 ? -4.271 -13.763 -7.989 1.00 98.81 394 ILE A C 1
ATOM 2862 O O . ILE A 1 394 ? -3.803 -13.832 -9.128 1.00 98.81 394 ILE A O 1
ATOM 2866 N N . VAL A 1 395 ? -5.511 -14.184 -7.728 1.00 98.81 395 VAL A N 1
ATOM 2867 C CA . VAL A 1 395 ? -6.359 -14.768 -8.778 1.00 98.81 395 VAL A CA 1
ATOM 2868 C C . VAL A 1 395 ? -6.646 -13.725 -9.853 1.00 98.81 395 VAL A C 1
ATOM 2870 O O . VAL A 1 395 ? -7.106 -12.636 -9.557 1.00 98.81 395 VAL A O 1
ATOM 2873 N N . GLY A 1 396 ? -6.363 -14.061 -11.113 1.00 98.38 396 GLY A N 1
ATOM 2874 C CA . GLY A 1 396 ? -6.605 -13.166 -12.250 1.00 98.38 396 GLY A CA 1
ATOM 2875 C C . GLY A 1 396 ? -5.609 -12.011 -12.397 1.00 98.38 396 GLY A C 1
ATOM 2876 O O . GLY A 1 396 ? -5.584 -11.368 -13.443 1.00 98.38 396 GLY A O 1
ATOM 2877 N N . GLY A 1 397 ? -4.720 -11.826 -11.419 1.00 98.69 397 GLY A N 1
ATOM 2878 C CA . GLY A 1 397 ? -3.663 -10.827 -11.447 1.00 98.69 397 GLY A CA 1
ATOM 2879 C C . GLY A 1 397 ? -4.050 -9.501 -10.803 1.00 98.69 397 GLY A C 1
ATOM 2880 O O . GLY A 1 397 ? -4.973 -9.430 -9.989 1.00 98.69 397 GLY A O 1
ATOM 2881 N N . MET A 1 398 ? -3.294 -8.468 -11.161 1.00 98.62 398 MET A N 1
ATOM 2882 C CA . MET A 1 398 ? -3.372 -7.131 -10.574 1.00 98.62 398 MET A CA 1
ATOM 2883 C C . MET A 1 398 ? -3.845 -6.102 -11.597 1.00 98.62 398 MET A C 1
ATOM 2885 O O . MET A 1 398 ? -3.424 -6.145 -12.758 1.00 98.62 398 MET A O 1
ATOM 2889 N N . PHE A 1 399 ? -4.654 -5.151 -11.140 1.00 98.81 399 PHE A N 1
ATOM 2890 C CA . PHE A 1 399 ? -5.076 -3.986 -11.912 1.00 98.81 399 PHE A CA 1
ATOM 2891 C C . PHE A 1 399 ? -4.822 -2.704 -11.112 1.00 98.81 399 PHE A C 1
ATOM 2893 O O . PHE A 1 399 ? -5.314 -2.569 -9.993 1.00 98.81 399 PHE A O 1
ATOM 2900 N N . ASN A 1 400 ? -4.052 -1.777 -11.679 1.00 98.75 400 ASN A N 1
ATOM 2901 C CA . ASN A 1 400 ? -3.822 -0.445 -11.124 1.00 98.75 400 ASN A CA 1
ATOM 2902 C C . ASN A 1 400 ? -4.430 0.615 -12.047 1.00 98.75 400 ASN A C 1
ATOM 2904 O O . ASN A 1 400 ? -4.004 0.717 -13.192 1.00 98.75 400 ASN A O 1
ATOM 2908 N N . SER A 1 401 ? -5.370 1.414 -11.557 1.00 97.62 401 SER A N 1
ATOM 2909 C CA . SER A 1 401 ? -5.836 2.652 -12.199 1.00 97.62 401 SER A CA 1
ATOM 2910 C C . SER A 1 401 ? -5.604 3.895 -11.338 1.00 97.62 401 SER A C 1
ATOM 2912 O O . SER A 1 401 ? -5.898 4.994 -11.793 1.00 97.62 401 SER A O 1
ATOM 2914 N N . GLY A 1 402 ? -5.096 3.720 -10.116 1.00 97.94 402 GLY A N 1
ATOM 2915 C CA . GLY A 1 402 ? -4.709 4.805 -9.220 1.00 97.94 402 GLY A CA 1
ATOM 2916 C C . GLY A 1 402 ? -3.199 5.045 -9.193 1.00 97.94 402 GLY A C 1
ATOM 2917 O O . GLY A 1 402 ? -2.486 4.722 -10.148 1.00 97.94 402 GLY A O 1
ATOM 2918 N N . ASP A 1 403 ? -2.723 5.562 -8.065 1.00 98.44 403 ASP A N 1
ATOM 2919 C CA . ASP A 1 403 ? -1.332 5.961 -7.855 1.00 98.44 403 ASP A CA 1
ATOM 2920 C C . ASP A 1 403 ? -0.584 4.938 -6.990 1.00 98.44 403 ASP A C 1
ATOM 2922 O O . ASP A 1 403 ? -1.095 4.463 -5.969 1.00 98.44 403 ASP A O 1
ATOM 2926 N N . ILE A 1 404 ? 0.643 4.603 -7.389 1.00 98.94 404 ILE A N 1
ATOM 2927 C CA . ILE A 1 404 ? 1.592 3.832 -6.580 1.00 98.94 404 ILE A CA 1
ATOM 2928 C C . ILE A 1 404 ? 2.955 4.529 -6.614 1.00 98.94 404 ILE A C 1
ATOM 2930 O O . ILE A 1 404 ? 3.609 4.557 -7.658 1.00 98.94 404 ILE A O 1
ATOM 2934 N N . ASP A 1 405 ? 3.425 5.044 -5.481 1.00 98.69 405 ASP A N 1
ATOM 2935 C CA . ASP A 1 405 ? 4.671 5.810 -5.404 1.00 98.69 405 ASP A CA 1
ATOM 2936 C C . ASP A 1 405 ? 5.626 5.328 -4.304 1.00 98.69 405 ASP A C 1
ATOM 2938 O O . ASP A 1 405 ? 5.211 4.876 -3.237 1.00 98.69 405 ASP A O 1
ATOM 2942 N N . ALA A 1 406 ? 6.933 5.387 -4.580 1.00 98.88 406 ALA A N 1
ATOM 2943 C CA . ALA A 1 406 ? 7.958 5.160 -3.566 1.00 98.88 406 ALA A CA 1
ATOM 2944 C C . ALA A 1 406 ? 9.126 6.145 -3.687 1.00 98.88 406 ALA A C 1
ATOM 2946 O O . ALA A 1 406 ? 9.803 6.186 -4.719 1.00 98.88 406 ALA A O 1
ATOM 2947 N N . ASP A 1 407 ? 9.411 6.853 -2.597 1.00 98.56 407 ASP A N 1
ATOM 2948 C CA . ASP A 1 407 ? 10.418 7.909 -2.532 1.00 98.56 407 ASP A CA 1
ATOM 2949 C C . ASP A 1 407 ? 11.483 7.594 -1.480 1.00 98.56 407 ASP A C 1
ATOM 2951 O O . ASP A 1 407 ? 11.164 7.210 -0.358 1.00 98.56 407 ASP A O 1
ATOM 2955 N N . ALA A 1 408 ? 12.764 7.775 -1.812 1.00 98.50 408 ALA A N 1
ATOM 2956 C CA . ALA A 1 408 ? 13.848 7.589 -0.844 1.00 98.50 408 ALA A CA 1
ATOM 2957 C C . ALA A 1 408 ? 15.011 8.579 -1.020 1.00 98.50 408 ALA A C 1
ATOM 2959 O O . ALA A 1 408 ? 15.341 9.042 -2.119 1.00 98.50 408 ALA A O 1
ATOM 2960 N N . PHE A 1 409 ? 15.690 8.872 0.091 1.00 97.50 409 PHE A N 1
ATOM 2961 C CA . PHE A 1 409 ? 16.841 9.773 0.148 1.00 97.50 409 PHE A CA 1
ATOM 2962 C C . PHE A 1 409 ? 18.074 9.009 0.624 1.00 97.50 409 PHE A C 1
ATOM 2964 O O . PHE A 1 409 ? 18.112 8.518 1.747 1.00 97.50 409 PHE A O 1
ATOM 2971 N N . GLU A 1 410 ? 19.103 8.918 -0.221 1.00 96.69 410 GLU A N 1
ATOM 2972 C CA . GLU A 1 410 ? 20.305 8.109 0.036 1.00 96.69 410 GLU A CA 1
ATOM 2973 C C . GLU A 1 410 ? 19.983 6.672 0.496 1.00 96.69 410 GLU A C 1
ATOM 2975 O O . GLU A 1 410 ? 20.633 6.144 1.399 1.00 96.69 410 GLU A O 1
ATOM 2980 N N . ALA A 1 411 ? 18.968 6.073 -0.125 1.00 98.31 411 ALA A N 1
ATOM 2981 C CA . ALA A 1 411 ? 18.484 4.717 0.101 1.00 98.31 411 ALA A CA 1
ATOM 2982 C C . ALA A 1 411 ? 17.765 4.206 -1.163 1.00 98.31 411 ALA A C 1
ATOM 2984 O O . ALA A 1 411 ? 17.587 4.969 -2.122 1.00 98.31 411 ALA A O 1
ATOM 2985 N N . ASP A 1 412 ? 17.414 2.921 -1.203 1.00 98.62 412 ASP A N 1
ATOM 2986 C CA . ASP A 1 412 ? 16.751 2.314 -2.360 1.00 98.62 412 ASP A CA 1
ATOM 2987 C C . ASP A 1 412 ? 15.222 2.509 -2.284 1.00 98.62 412 ASP A C 1
ATOM 2989 O O . ASP A 1 412 ? 14.628 2.453 -1.210 1.00 98.62 412 ASP A O 1
ATOM 2993 N N . ALA A 1 413 ? 14.564 2.702 -3.433 1.00 98.88 413 ALA A N 1
ATOM 2994 C CA . ALA A 1 413 ? 13.102 2.792 -3.517 1.00 98.88 413 ALA A CA 1
ATOM 2995 C C . ALA A 1 413 ? 12.537 1.796 -4.534 1.00 98.88 413 ALA A C 1
ATOM 2997 O O . ALA A 1 413 ? 13.071 1.646 -5.643 1.00 98.88 413 ALA A O 1
ATOM 2998 N N . VAL A 1 414 ? 11.437 1.136 -4.169 1.00 98.94 414 VAL A N 1
ATOM 2999 C CA . VAL A 1 414 ? 10.727 0.162 -4.999 1.00 98.94 414 VAL A CA 1
ATOM 3000 C C . VAL A 1 414 ? 9.231 0.472 -5.042 1.00 98.94 414 VAL A C 1
ATOM 3002 O O . VAL A 1 414 ? 8.569 0.479 -4.014 1.00 98.94 414 VAL A O 1
ATOM 3005 N N . GLY A 1 415 ? 8.667 0.679 -6.231 1.00 98.88 415 GLY A N 1
ATOM 3006 C CA . GLY A 1 415 ? 7.224 0.909 -6.371 1.00 98.88 415 GLY A CA 1
ATOM 3007 C C . GLY A 1 415 ? 6.461 -0.379 -6.065 1.00 98.88 415 GLY A C 1
ATOM 3008 O O . GLY A 1 415 ? 5.752 -0.494 -5.071 1.00 98.88 415 GLY A O 1
ATOM 3009 N N . ILE A 1 416 ? 6.684 -1.404 -6.887 1.00 98.94 416 ILE A N 1
ATOM 3010 C CA . ILE A 1 416 ? 6.103 -2.737 -6.714 1.00 98.94 416 ILE A CA 1
ATOM 3011 C C . ILE A 1 416 ? 7.218 -3.780 -6.734 1.00 98.94 416 ILE A C 1
ATOM 3013 O O . ILE A 1 416 ? 7.951 -3.877 -7.720 1.00 98.94 416 ILE A O 1
ATOM 3017 N N . SER A 1 417 ? 7.304 -4.601 -5.685 1.00 98.88 417 SER A N 1
ATOM 3018 C CA . SER A 1 417 ? 8.072 -5.846 -5.686 1.00 98.88 417 SER A CA 1
ATOM 3019 C C . SER A 1 417 ? 7.154 -7.065 -5.775 1.00 98.88 417 SER A C 1
ATOM 3021 O O . SER A 1 417 ? 6.351 -7.333 -4.875 1.00 98.88 417 SER A O 1
ATOM 3023 N N . VAL A 1 418 ? 7.305 -7.825 -6.860 1.00 98.88 418 VAL A N 1
ATOM 3024 C CA . VAL A 1 418 ? 6.786 -9.188 -6.997 1.00 98.88 418 VAL A CA 1
ATOM 3025 C C . VAL A 1 418 ? 7.914 -10.139 -6.594 1.00 98.88 418 VAL A C 1
ATOM 3027 O O . VAL A 1 418 ? 8.802 -10.442 -7.391 1.00 98.88 418 VAL A O 1
ATOM 3030 N N . GLY A 1 419 ? 7.894 -10.544 -5.328 1.00 98.50 419 GLY A N 1
ATOM 3031 C CA . GLY A 1 419 ? 8.912 -11.338 -4.648 1.00 98.50 419 GLY A CA 1
ATOM 3032 C C . GLY A 1 419 ? 8.868 -12.839 -4.951 1.00 98.50 419 GLY A C 1
ATOM 3033 O O . GLY A 1 419 ? 7.941 -13.349 -5.588 1.00 98.50 419 GLY A O 1
ATOM 3034 N N . ASP A 1 420 ? 9.869 -13.570 -4.450 1.00 98.12 420 ASP A N 1
ATOM 3035 C CA . ASP A 1 420 ? 9.934 -15.039 -4.544 1.00 98.12 420 ASP A CA 1
ATOM 3036 C C . ASP A 1 420 ? 8.639 -15.684 -4.023 1.00 98.12 420 ASP A C 1
ATOM 3038 O O . ASP A 1 420 ? 8.113 -15.307 -2.978 1.00 98.12 420 ASP A O 1
ATOM 3042 N N . GLY A 1 421 ? 8.094 -16.653 -4.758 1.00 98.25 421 GLY A N 1
ATOM 3043 C CA . GLY A 1 421 ? 6.855 -17.341 -4.396 1.00 98.25 421 GLY A CA 1
ATOM 3044 C C . GLY A 1 421 ? 5.563 -16.543 -4.625 1.00 98.25 421 GLY A C 1
ATOM 3045 O O . GLY A 1 421 ? 4.484 -17.082 -4.354 1.00 98.25 421 GLY A O 1
ATOM 3046 N N . ALA A 1 422 ? 5.625 -15.313 -5.144 1.00 98.75 422 ALA A N 1
ATOM 3047 C CA . ALA A 1 422 ? 4.442 -14.594 -5.611 1.00 98.75 422 ALA A CA 1
ATOM 3048 C C . ALA A 1 422 ? 3.976 -15.109 -6.983 1.00 98.75 422 ALA A C 1
ATOM 3050 O O . ALA A 1 422 ? 4.770 -15.297 -7.905 1.00 98.75 422 ALA A O 1
ATOM 3051 N N . ILE A 1 423 ? 2.668 -15.317 -7.126 1.00 98.81 423 ILE A N 1
ATOM 3052 C CA . ILE A 1 423 ? 1.997 -15.775 -8.344 1.00 98.81 423 ILE A CA 1
ATOM 3053 C C . ILE A 1 423 ? 0.947 -14.731 -8.721 1.00 98.81 423 ILE A C 1
ATOM 3055 O O . ILE A 1 423 ? -0.146 -14.701 -8.156 1.00 98.81 423 ILE A O 1
ATOM 3059 N N . VAL A 1 424 ? 1.297 -13.869 -9.676 1.00 98.69 424 VAL A N 1
ATOM 3060 C CA . VAL A 1 424 ? 0.446 -12.771 -10.168 1.00 98.69 424 VAL A CA 1
ATOM 3061 C C . VAL A 1 424 ? -0.043 -13.069 -11.585 1.00 98.69 424 VAL A C 1
ATOM 3063 O O . VAL A 1 424 ? -1.208 -12.862 -11.915 1.00 98.69 424 VAL A O 1
ATOM 3066 N N . GLY A 1 425 ? 0.835 -13.596 -12.442 1.00 98.31 425 GLY A N 1
ATOM 3067 C CA . GLY A 1 425 ? 0.529 -13.982 -13.819 1.00 98.31 425 GLY A CA 1
ATOM 3068 C C . GLY A 1 425 ? 0.348 -12.800 -14.779 1.00 98.31 425 GLY A C 1
ATOM 3069 O O . GLY A 1 425 ? 1.064 -12.731 -15.780 1.00 98.31 425 GLY A O 1
ATOM 3070 N N . THR A 1 426 ? -0.577 -11.880 -14.488 1.00 98.56 426 THR A N 1
ATOM 3071 C CA . THR A 1 426 ? -0.870 -10.686 -15.303 1.00 98.56 426 THR A CA 1
ATOM 3072 C C . THR A 1 426 ? -0.907 -9.427 -14.448 1.00 98.56 426 THR A C 1
ATOM 3074 O O . THR A 1 426 ? -1.529 -9.414 -13.388 1.00 98.56 426 THR A O 1
ATOM 3077 N N . PHE A 1 427 ? -0.288 -8.361 -14.943 1.00 98.88 427 PHE A N 1
ATOM 3078 C CA . PHE A 1 427 ? -0.402 -7.025 -14.378 1.00 98.88 427 PHE A CA 1
ATOM 3079 C C . PHE A 1 427 ? -0.870 -6.036 -15.451 1.00 98.88 427 PHE A C 1
ATOM 3081 O O . PHE A 1 427 ? -0.286 -5.969 -16.538 1.00 98.88 427 PHE A O 1
ATOM 3088 N N . VAL A 1 428 ? -1.934 -5.294 -15.147 1.00 98.88 428 VAL A N 1
ATOM 3089 C CA . VAL A 1 428 ? -2.460 -4.200 -15.967 1.00 98.88 428 VAL A CA 1
ATOM 3090 C C . VAL A 1 428 ? -2.325 -2.894 -15.189 1.00 98.88 428 VAL A C 1
ATOM 3092 O O . VAL A 1 428 ? -2.821 -2.787 -14.071 1.00 98.88 428 VAL A O 1
ATOM 3095 N N . ASN A 1 429 ? -1.655 -1.916 -15.787 1.00 98.75 429 ASN A N 1
ATOM 3096 C CA . ASN A 1 429 ? -1.495 -0.574 -15.251 1.00 98.75 429 ASN A CA 1
ATOM 3097 C C . ASN A 1 429 ? -2.124 0.453 -16.195 1.00 98.75 429 ASN A C 1
ATOM 3099 O O . ASN A 1 429 ? -1.586 0.703 -17.269 1.00 98.75 429 ASN A O 1
ATOM 3103 N N . GLU A 1 430 ? -3.221 1.065 -15.778 1.00 97.62 430 GLU A N 1
ATOM 3104 C CA . GLU A 1 430 ? -3.851 2.227 -16.411 1.00 97.62 430 GLU A CA 1
ATOM 3105 C C . GLU A 1 430 ? -3.577 3.530 -15.637 1.00 97.62 430 GLU A C 1
ATOM 3107 O O . GLU A 1 430 ? -3.737 4.608 -16.199 1.00 97.62 430 GLU A O 1
ATOM 3112 N N . GLY A 1 431 ? -3.128 3.433 -14.380 1.00 97.56 431 GLY A N 1
ATOM 3113 C CA . GLY A 1 431 ? -2.774 4.570 -13.523 1.00 97.56 431 GLY A CA 1
ATOM 3114 C C . GLY A 1 431 ? -1.284 4.925 -13.542 1.00 97.56 431 GLY A C 1
ATOM 3115 O O . GLY A 1 431 ? -0.542 4.560 -14.462 1.00 97.56 431 GLY A O 1
ATOM 3116 N N . ASP A 1 432 ? -0.827 5.615 -12.501 1.00 98.38 432 ASP A N 1
ATOM 3117 C CA . ASP A 1 432 ? 0.553 6.079 -12.374 1.00 98.38 432 ASP A CA 1
ATOM 3118 C C . ASP A 1 432 ? 1.338 5.252 -11.352 1.00 98.38 432 ASP A C 1
ATOM 3120 O O . ASP A 1 432 ? 0.893 4.988 -10.237 1.00 98.38 432 ASP A O 1
ATOM 3124 N N . ILE A 1 433 ? 2.542 4.832 -11.746 1.00 98.88 433 ILE A N 1
ATOM 3125 C CA . ILE A 1 433 ? 3.498 4.172 -10.859 1.00 98.88 433 ILE A CA 1
ATOM 3126 C C . ILE A 1 433 ? 4.821 4.921 -10.954 1.00 98.88 433 ILE A C 1
ATOM 3128 O O . ILE A 1 433 ? 5.430 4.983 -12.031 1.00 98.88 433 ILE A O 1
ATOM 3132 N N . SER A 1 434 ? 5.288 5.477 -9.842 1.00 98.75 434 SER A N 1
ATOM 3133 C CA . SER A 1 434 ? 6.508 6.282 -9.795 1.00 98.75 434 SER A CA 1
ATOM 3134 C C . SER A 1 434 ? 7.464 5.846 -8.697 1.00 98.75 434 SER A C 1
ATOM 3136 O O . SER A 1 434 ? 7.066 5.390 -7.633 1.00 98.75 434 SER A O 1
ATOM 3138 N N . THR A 1 435 ? 8.758 5.996 -8.955 1.00 98.88 435 THR A N 1
ATOM 3139 C CA . THR A 1 435 ? 9.783 5.874 -7.916 1.00 98.88 435 THR A CA 1
ATOM 3140 C C . THR A 1 435 ? 10.831 6.952 -8.087 1.00 98.88 435 THR A C 1
ATOM 3142 O O . THR A 1 435 ? 11.463 6.989 -9.153 1.00 98.88 435 THR A O 1
ATOM 3145 N N . ASP A 1 436 ? 11.081 7.743 -7.048 1.00 98.50 436 ASP A N 1
ATOM 3146 C CA . ASP A 1 436 ? 12.140 8.745 -7.032 1.00 98.50 436 ASP A CA 1
ATOM 3147 C C . ASP A 1 436 ? 13.185 8.422 -5.950 1.00 98.50 436 ASP A C 1
ATOM 3149 O O . ASP A 1 436 ? 12.892 8.192 -4.781 1.00 98.50 436 ASP A O 1
ATOM 3153 N N . VAL A 1 437 ? 14.460 8.439 -6.343 1.00 98.56 437 VAL A N 1
ATOM 3154 C CA . VAL A 1 437 ? 15.590 8.352 -5.407 1.00 98.56 437 VAL A CA 1
ATOM 3155 C C . VAL A 1 437 ? 16.491 9.558 -5.587 1.00 98.56 437 VAL A C 1
ATOM 3157 O O . VAL A 1 437 ? 16.957 9.835 -6.694 1.00 98.56 437 VAL A O 1
ATOM 3160 N N . ALA A 1 438 ? 16.806 10.262 -4.504 1.00 96.94 438 ALA A N 1
ATOM 3161 C CA . ALA A 1 438 ? 17.862 11.271 -4.516 1.00 96.94 438 ALA A CA 1
ATOM 3162 C C . ALA A 1 438 ? 19.115 10.733 -3.822 1.00 96.94 438 ALA A C 1
ATOM 3164 O O . ALA A 1 438 ? 19.046 10.292 -2.676 1.00 96.94 438 ALA A O 1
ATOM 3165 N N . THR A 1 439 ? 20.263 10.735 -4.505 1.00 94.75 439 THR A N 1
ATOM 3166 C CA . THR A 1 439 ? 21.475 10.118 -3.960 1.00 94.75 439 THR A CA 1
ATOM 3167 C C . THR A 1 439 ? 22.791 10.665 -4.511 1.00 94.75 439 THR A C 1
ATOM 3169 O O . THR A 1 439 ? 22.936 10.876 -5.709 1.00 94.75 439 THR A O 1
ATOM 3172 N N . VAL A 1 440 ? 23.813 10.752 -3.655 1.00 90.75 440 VAL A N 1
ATOM 3173 C CA . VAL A 1 440 ? 25.226 10.889 -4.056 1.00 90.75 440 VAL A CA 1
ATOM 3174 C C . VAL A 1 440 ? 25.988 9.554 -4.022 1.00 90.75 440 VAL A C 1
ATOM 3176 O O . VAL A 1 440 ? 27.104 9.457 -4.542 1.00 90.75 440 VAL A O 1
ATOM 3179 N N . ALA A 1 441 ? 25.411 8.515 -3.412 1.00 86.44 441 ALA A N 1
ATOM 3180 C CA . ALA A 1 441 ? 26.073 7.258 -3.051 1.00 86.44 441 ALA A CA 1
ATOM 3181 C C . ALA A 1 441 ? 25.698 6.032 -3.913 1.00 86.44 441 ALA A C 1
ATOM 3183 O O . ALA A 1 441 ? 26.181 4.932 -3.640 1.00 86.44 441 ALA A O 1
ATOM 3184 N N . GLY A 1 442 ? 24.927 6.209 -4.989 1.00 88.88 442 GLY A N 1
ATOM 3185 C CA . GLY A 1 442 ? 24.693 5.156 -5.984 1.00 88.88 442 GLY A CA 1
ATOM 3186 C C . GLY A 1 442 ? 23.542 4.193 -5.680 1.00 88.88 442 GLY A C 1
ATOM 3187 O O . GLY A 1 442 ? 23.583 3.046 -6.132 1.00 88.88 442 GLY A O 1
ATOM 3188 N N . HIS A 1 443 ? 22.536 4.655 -4.934 1.00 97.19 443 HIS A N 1
ATOM 3189 C CA . HIS A 1 443 ? 21.295 3.923 -4.657 1.00 97.19 443 HIS A CA 1
ATOM 3190 C C . HIS A 1 443 ? 20.412 3.757 -5.902 1.00 97.19 443 HIS A C 1
ATOM 3192 O O . HIS A 1 443 ? 20.701 4.301 -6.976 1.00 97.19 443 HIS A O 1
ATOM 3198 N N . THR A 1 444 ? 19.366 2.946 -5.780 1.00 98.44 444 THR A N 1
ATOM 3199 C CA . THR A 1 444 ? 18.567 2.447 -6.898 1.00 98.44 444 THR A CA 1
ATOM 3200 C C . THR A 1 444 ? 17.085 2.768 -6.731 1.00 98.44 444 THR A C 1
ATOM 3202 O O . THR A 1 444 ? 16.464 2.347 -5.764 1.00 98.44 444 THR A O 1
ATOM 3205 N N . ALA A 1 445 ? 16.504 3.417 -7.739 1.00 98.75 445 ALA A N 1
ATOM 3206 C CA . ALA A 1 445 ? 15.060 3.487 -7.940 1.00 98.75 445 ALA A CA 1
ATOM 3207 C C . ALA A 1 445 ? 14.624 2.331 -8.858 1.00 98.75 445 ALA A C 1
ATOM 3209 O O . ALA A 1 445 ? 15.182 2.167 -9.950 1.00 98.75 445 ALA A O 1
ATOM 3210 N N . THR A 1 446 ? 13.654 1.514 -8.435 1.00 98.88 446 THR A N 1
ATOM 3211 C CA . THR A 1 446 ? 13.057 0.455 -9.270 1.00 98.88 446 THR A CA 1
ATOM 3212 C C . THR A 1 446 ? 11.531 0.494 -9.224 1.00 98.88 446 THR A C 1
ATOM 3214 O O . THR A 1 446 ? 10.942 0.133 -8.215 1.00 98.88 446 THR A O 1
ATOM 3217 N N . THR A 1 447 ? 10.858 0.858 -10.315 1.00 98.88 447 THR A N 1
ATOM 3218 C CA . THR A 1 447 ? 9.390 1.014 -10.299 1.00 98.88 447 THR A CA 1
ATOM 3219 C C . THR A 1 447 ? 8.653 -0.319 -10.231 1.00 98.88 447 THR A C 1
ATOM 3221 O O . THR A 1 447 ? 7.809 -0.509 -9.362 1.00 98.88 447 THR A O 1
ATOM 3224 N N . LEU A 1 448 ? 9.006 -1.267 -11.101 1.00 98.94 448 LEU A N 1
ATOM 3225 C CA . LEU A 1 448 ? 8.525 -2.646 -11.052 1.00 98.94 448 LEU A CA 1
ATOM 3226 C C . LEU A 1 448 ? 9.712 -3.605 -10.947 1.00 98.94 448 LEU A C 1
ATOM 3228 O O . LEU A 1 448 ? 10.474 -3.779 -11.904 1.00 98.94 448 LEU A O 1
ATOM 3232 N N . LEU A 1 449 ? 9.843 -4.242 -9.786 1.00 98.94 449 LEU A N 1
ATOM 3233 C CA . LEU A 1 449 ? 10.816 -5.286 -9.502 1.00 98.94 449 LEU A CA 1
ATOM 3234 C C . LEU A 1 449 ? 10.128 -6.654 -9.528 1.00 98.94 449 LEU A C 1
ATOM 3236 O O . LEU A 1 449 ? 9.199 -6.908 -8.770 1.00 98.94 449 LEU A O 1
ATOM 3240 N N . ILE A 1 450 ? 10.609 -7.550 -10.383 1.00 98.88 450 ILE A N 1
ATOM 3241 C CA . ILE A 1 450 ? 10.198 -8.956 -10.408 1.00 98.88 450 ILE A CA 1
ATOM 3242 C C . ILE A 1 450 ? 11.400 -9.768 -9.934 1.00 98.88 450 ILE A C 1
ATOM 3244 O O . ILE A 1 450 ? 12.414 -9.865 -10.633 1.00 98.88 450 ILE A O 1
ATOM 3248 N N . GLU A 1 451 ? 11.326 -10.290 -8.716 1.00 98.69 451 GLU A N 1
ATOM 3249 C CA . GLU A 1 451 ? 12.426 -11.005 -8.075 1.00 98.69 451 GLU A CA 1
ATOM 3250 C C . GLU A 1 451 ? 12.574 -12.437 -8.615 1.00 98.69 451 GLU A C 1
ATOM 3252 O O . GLU A 1 451 ? 11.718 -12.959 -9.327 1.00 98.69 451 GLU A O 1
ATOM 3257 N N . ASP A 1 452 ? 13.694 -13.093 -8.303 1.00 97.88 452 ASP A N 1
ATOM 3258 C CA . ASP A 1 452 ? 13.868 -14.509 -8.645 1.00 97.88 452 ASP A CA 1
ATOM 3259 C C . ASP A 1 452 ? 12.775 -15.356 -7.971 1.00 97.88 452 ASP A C 1
ATOM 3261 O O . ASP A 1 452 ? 12.427 -15.122 -6.819 1.00 97.88 452 ASP A O 1
ATOM 3265 N N . GLY A 1 453 ? 12.234 -16.339 -8.691 1.00 97.06 453 GLY A N 1
ATOM 3266 C CA . GLY A 1 453 ? 11.170 -17.213 -8.182 1.00 97.06 453 GLY A CA 1
ATOM 3267 C C . GLY A 1 453 ? 9.738 -16.657 -8.246 1.00 97.06 453 GLY A C 1
ATOM 3268 O O . GLY A 1 453 ? 8.799 -17.414 -7.989 1.00 97.06 453 GLY A O 1
ATOM 3269 N N . ALA A 1 454 ? 9.546 -15.400 -8.657 1.00 98.44 454 ALA A N 1
ATOM 3270 C CA . ALA A 1 454 ? 8.229 -14.826 -8.938 1.00 98.44 454 ALA A CA 1
ATOM 3271 C C . ALA A 1 454 ? 7.595 -15.356 -10.245 1.00 98.44 454 ALA A C 1
ATOM 3273 O O . ALA A 1 454 ? 8.296 -15.708 -11.198 1.00 98.44 454 ALA A O 1
ATOM 3274 N N . ASP A 1 455 ? 6.258 -15.357 -10.322 1.00 98.31 455 ASP A N 1
ATOM 3275 C CA . ASP A 1 455 ? 5.480 -15.605 -11.547 1.00 98.31 455 ASP A CA 1
ATOM 3276 C C . ASP A 1 455 ? 4.674 -14.359 -11.953 1.00 98.31 455 ASP A C 1
ATOM 3278 O O . ASP A 1 455 ? 3.555 -14.116 -11.487 1.00 98.31 455 ASP A O 1
ATOM 3282 N N . LEU A 1 456 ? 5.255 -13.583 -12.872 1.00 98.62 456 LEU A N 1
ATOM 3283 C CA . LEU A 1 456 ? 4.591 -12.533 -13.640 1.00 98.62 456 LEU A CA 1
ATOM 3284 C C . LEU A 1 456 ? 4.952 -12.707 -15.119 1.00 98.62 456 LEU A C 1
ATOM 3286 O O . LEU A 1 456 ? 6.103 -12.549 -15.515 1.00 98.62 456 LEU A O 1
ATOM 3290 N N . SER A 1 457 ? 3.962 -13.052 -15.941 1.00 98.19 457 SER A N 1
ATOM 3291 C CA . SER A 1 457 ? 4.176 -13.423 -17.345 1.00 98.19 457 SER A CA 1
ATOM 3292 C C . SER A 1 457 ? 3.810 -12.311 -18.331 1.00 98.19 457 SER A C 1
ATOM 3294 O O . SER A 1 457 ? 4.431 -12.216 -19.397 1.00 98.19 457 SER A O 1
ATOM 3296 N N . LEU A 1 458 ? 2.796 -11.504 -17.995 1.00 98.75 458 LEU A N 1
ATOM 3297 C CA . LEU A 1 458 ? 2.193 -10.494 -18.866 1.00 98.75 458 LEU A CA 1
ATOM 3298 C C . LEU A 1 458 ? 2.116 -9.140 -18.153 1.00 98.75 458 LEU A C 1
ATOM 3300 O O . LEU A 1 458 ? 1.560 -9.052 -17.059 1.00 98.75 458 LEU A O 1
ATOM 3304 N N . LEU A 1 459 ? 2.610 -8.094 -18.811 1.00 98.88 459 LEU A N 1
ATOM 3305 C CA . LEU A 1 459 ? 2.480 -6.704 -18.378 1.00 98.88 459 LEU A CA 1
ATOM 3306 C C . LEU A 1 459 ? 1.797 -5.880 -19.474 1.00 98.88 459 LEU A C 1
ATOM 3308 O O . LEU A 1 459 ? 2.262 -5.867 -20.616 1.00 98.88 459 LEU A O 1
ATOM 3312 N N . THR A 1 460 ? 0.725 -5.173 -19.123 1.00 98.81 460 THR A N 1
ATOM 3313 C CA . THR A 1 460 ? 0.094 -4.150 -19.970 1.00 98.81 460 THR A CA 1
ATOM 3314 C C . THR A 1 460 ? 0.159 -2.810 -19.255 1.00 98.81 460 THR A C 1
ATOM 3316 O O . THR A 1 460 ? -0.276 -2.712 -18.116 1.00 98.81 460 THR A O 1
ATOM 3319 N N . ASN A 1 461 ? 0.712 -1.798 -19.914 1.00 98.75 461 ASN A N 1
ATOM 3320 C CA . ASN A 1 461 ? 0.817 -0.440 -19.403 1.00 98.75 461 ASN A CA 1
ATOM 3321 C C . ASN A 1 461 ? 0.083 0.536 -20.332 1.00 98.75 461 ASN A C 1
ATOM 3323 O O . ASN A 1 461 ? 0.610 0.874 -21.396 1.00 98.75 461 ASN A O 1
ATOM 3327 N N . GLY A 1 462 ? -1.104 0.980 -19.933 1.00 97.94 462 GLY A N 1
ATOM 3328 C CA . GLY A 1 462 ? -1.821 2.109 -20.520 1.00 97.94 462 GLY A CA 1
ATOM 3329 C C . GLY A 1 462 ? -1.578 3.443 -19.818 1.00 97.94 462 GLY A C 1
ATOM 3330 O O . GLY A 1 462 ? -1.618 4.472 -20.491 1.00 97.94 462 GLY A O 1
ATOM 3331 N N . GLY A 1 463 ? -1.209 3.418 -18.535 1.00 97.75 463 GLY A N 1
ATOM 3332 C CA . GLY A 1 463 ? -0.821 4.594 -17.754 1.00 97.75 463 GLY A CA 1
ATOM 3333 C C . GLY A 1 463 ? 0.685 4.878 -17.786 1.00 97.75 463 GLY A C 1
ATOM 3334 O O . GLY A 1 463 ? 1.327 4.828 -18.848 1.00 97.75 463 GLY A O 1
ATOM 3335 N N . SER A 1 464 ? 1.282 5.179 -16.630 1.00 98.50 464 SER A N 1
ATOM 3336 C CA . SER A 1 464 ? 2.719 5.448 -16.514 1.00 98.50 464 SER A CA 1
ATOM 3337 C C . SER A 1 464 ? 3.459 4.496 -15.569 1.00 98.50 464 SER A C 1
ATOM 3339 O O . SER A 1 464 ? 2.983 4.138 -14.498 1.00 98.50 464 SER A O 1
ATOM 3341 N N . ILE A 1 465 ? 4.664 4.088 -15.978 1.00 98.94 465 ILE A N 1
ATOM 3342 C CA . ILE A 1 465 ? 5.656 3.407 -15.136 1.00 98.94 465 ILE A CA 1
ATOM 3343 C C . ILE A 1 465 ? 6.943 4.221 -15.224 1.00 98.94 465 ILE A C 1
ATOM 3345 O O . ILE A 1 465 ? 7.620 4.230 -16.261 1.00 98.94 465 ILE A O 1
ATOM 3349 N N . THR A 1 466 ? 7.274 4.937 -14.153 1.00 98.88 466 THR A N 1
ATOM 3350 C CA . THR A 1 466 ? 8.351 5.928 -14.148 1.00 98.88 466 THR A CA 1
ATOM 3351 C C . THR A 1 466 ? 9.344 5.717 -13.010 1.00 98.88 466 THR A C 1
ATOM 3353 O O . THR A 1 466 ? 8.995 5.631 -11.839 1.00 98.88 466 THR A O 1
ATOM 3356 N N . SER A 1 467 ? 10.625 5.642 -13.362 1.00 98.81 467 SER A N 1
ATOM 3357 C CA . SER A 1 467 ? 11.736 5.560 -12.420 1.00 98.81 467 SER A CA 1
ATOM 3358 C C . SER A 1 467 ? 12.646 6.759 -12.600 1.00 98.81 467 SER A C 1
ATOM 3360 O O . SER A 1 467 ? 13.068 7.084 -13.721 1.00 98.81 467 SER A O 1
ATOM 3362 N N . ARG A 1 468 ? 12.977 7.427 -11.502 1.00 98.38 468 ARG A N 1
ATOM 3363 C CA . ARG A 1 468 ? 13.808 8.616 -11.526 1.00 98.38 468 ARG A CA 1
ATOM 3364 C C . ARG A 1 468 ? 14.849 8.582 -10.428 1.00 98.38 468 ARG A C 1
ATOM 3366 O O . ARG A 1 468 ? 14.583 8.275 -9.275 1.00 98.38 468 ARG A O 1
ATOM 3373 N N . VAL A 1 469 ? 16.054 8.973 -10.815 1.00 97.88 469 VAL A N 1
ATOM 3374 C CA . VAL A 1 469 ? 17.131 9.263 -9.880 1.00 97.88 469 VAL A CA 1
ATOM 3375 C C . VAL A 1 469 ? 17.568 10.713 -10.026 1.00 97.88 469 VAL A C 1
ATOM 3377 O O . VAL A 1 469 ? 17.755 11.215 -11.138 1.00 97.88 469 VAL A O 1
ATOM 3380 N N . ILE A 1 470 ? 17.776 11.385 -8.900 1.00 95.62 470 ILE A N 1
ATOM 3381 C CA . ILE A 1 470 ? 18.469 12.669 -8.809 1.00 95.62 470 ILE A CA 1
ATOM 3382 C C . ILE A 1 470 ? 19.845 12.387 -8.199 1.00 95.62 470 ILE A C 1
ATOM 3384 O O . ILE A 1 470 ? 19.947 12.075 -7.017 1.00 95.62 470 ILE A O 1
ATOM 3388 N N . GLY A 1 471 ? 20.889 12.456 -9.019 1.00 92.81 471 GLY A N 1
ATOM 3389 C CA . GLY A 1 471 ? 22.244 12.048 -8.669 1.00 92.81 471 GLY A CA 1
ATOM 3390 C C . GLY A 1 471 ? 22.907 11.253 -9.786 1.00 92.81 471 GLY A C 1
ATOM 3391 O O . GLY A 1 471 ? 22.375 10.245 -10.253 1.00 92.81 471 GLY A O 1
ATOM 3392 N N . GLU A 1 472 ? 24.093 11.680 -10.218 1.00 89.50 472 GLU A N 1
ATOM 3393 C CA . GLU A 1 472 ? 24.783 11.070 -11.363 1.00 89.50 472 GLU A CA 1
ATOM 3394 C C . GLU A 1 472 ? 25.225 9.609 -11.107 1.00 89.50 472 GLU A C 1
ATOM 3396 O O . GLU A 1 472 ? 25.422 8.849 -12.058 1.00 89.50 472 GLU A O 1
ATOM 3401 N N . SER A 1 473 ? 25.365 9.183 -9.845 1.00 91.50 473 SER A N 1
ATOM 3402 C CA . SER A 1 473 ? 25.811 7.830 -9.472 1.00 91.50 473 SER A CA 1
ATOM 3403 C C . SER A 1 473 ? 24.680 6.810 -9.304 1.00 91.50 473 SER A C 1
ATOM 3405 O O . SER A 1 473 ? 24.952 5.607 -9.332 1.00 91.50 473 SER A O 1
ATOM 3407 N N . GLY A 1 474 ? 23.434 7.252 -9.112 1.00 95.50 474 GLY A N 1
ATOM 3408 C CA . GLY A 1 474 ? 22.315 6.357 -8.810 1.00 95.50 474 GLY A CA 1
ATOM 3409 C C . GLY A 1 474 ? 21.731 5.667 -10.044 1.00 95.50 474 GLY A C 1
ATOM 3410 O O . GLY A 1 474 ? 21.909 6.116 -11.180 1.00 95.50 474 GLY A O 1
ATOM 3411 N N . ASN A 1 475 ? 21.041 4.552 -9.811 1.00 97.44 475 ASN A N 1
ATOM 3412 C CA . ASN A 1 475 ? 20.505 3.686 -10.858 1.00 97.44 475 ASN A CA 1
ATOM 3413 C C . ASN A 1 475 ? 18.978 3.787 -10.946 1.00 97.44 475 ASN A C 1
ATOM 3415 O O . ASN A 1 475 ? 18.306 3.710 -9.926 1.00 97.44 475 ASN A O 1
ATOM 3419 N N . ALA A 1 476 ? 18.429 3.886 -12.153 1.00 98.44 476 ALA A N 1
ATOM 3420 C CA . ALA A 1 476 ? 16.991 3.927 -12.400 1.00 98.44 476 ALA A CA 1
ATOM 3421 C C . ALA A 1 476 ? 16.566 2.746 -13.281 1.00 98.44 476 ALA A C 1
ATOM 3423 O O . ALA A 1 476 ? 17.098 2.568 -14.385 1.00 98.44 476 ALA A O 1
ATOM 3424 N N . TYR A 1 477 ? 15.594 1.965 -12.811 1.00 98.81 477 TYR A N 1
ATOM 3425 C CA . TYR A 1 477 ? 14.980 0.863 -13.549 1.00 98.81 477 TYR A CA 1
ATOM 3426 C C . TYR A 1 477 ? 13.457 1.013 -13.528 1.00 98.81 477 TYR A C 1
ATOM 3428 O O . TYR A 1 477 ? 12.845 0.855 -12.478 1.00 98.81 477 TYR A O 1
ATOM 3436 N N . ALA A 1 478 ? 12.813 1.275 -14.667 1.00 98.88 478 ALA A N 1
ATOM 3437 C CA . ALA A 1 478 ? 11.345 1.299 -14.683 1.00 98.88 478 ALA A CA 1
ATOM 3438 C C . ALA A 1 478 ? 10.776 -0.125 -14.550 1.00 98.88 478 ALA A C 1
ATOM 3440 O O . ALA A 1 478 ? 9.914 -0.379 -13.718 1.00 98.88 478 ALA A O 1
ATOM 3441 N N . ILE A 1 479 ? 11.313 -1.087 -15.302 1.00 98.94 479 ILE A N 1
ATOM 3442 C CA . ILE A 1 479 ? 10.956 -2.506 -15.182 1.00 98.94 479 ILE A CA 1
ATOM 3443 C C . ILE A 1 479 ? 12.234 -3.332 -15.076 1.00 98.94 479 ILE A C 1
ATOM 3445 O O . ILE A 1 479 ? 13.106 -3.247 -15.947 1.00 98.94 479 ILE A O 1
ATOM 3449 N N . ARG A 1 480 ? 12.336 -4.163 -14.038 1.00 98.81 480 ARG A N 1
ATOM 3450 C CA . ARG A 1 480 ? 13.471 -5.059 -13.812 1.00 98.81 480 ARG A CA 1
ATOM 3451 C C . ARG A 1 480 ? 13.001 -6.471 -13.484 1.00 98.81 480 ARG A C 1
ATOM 3453 O O . ARG A 1 480 ? 12.390 -6.689 -12.445 1.00 98.81 480 ARG A O 1
ATOM 3460 N N . ASP A 1 481 ? 13.341 -7.428 -14.344 1.00 98.69 481 ASP A N 1
ATOM 3461 C CA . ASP A 1 481 ? 12.983 -8.839 -14.185 1.00 98.69 481 ASP A CA 1
ATOM 3462 C C . ASP A 1 481 ? 14.208 -9.720 -13.921 1.00 98.69 481 ASP A C 1
ATOM 3464 O O . ASP A 1 481 ? 15.063 -9.923 -14.793 1.00 98.69 481 ASP A O 1
ATOM 3468 N N . PHE A 1 482 ? 14.265 -10.279 -12.714 1.00 98.56 482 PHE A N 1
ATOM 3469 C CA . PHE A 1 482 ? 15.215 -11.315 -12.327 1.00 98.56 482 PHE A CA 1
ATOM 3470 C C . PHE A 1 482 ? 14.652 -12.733 -12.456 1.00 98.56 482 PHE A C 1
ATOM 3472 O O . PHE A 1 482 ? 15.448 -13.659 -12.626 1.00 98.56 482 PHE A O 1
ATOM 3479 N N . SER A 1 483 ? 13.326 -12.910 -12.429 1.00 97.94 483 SER A N 1
ATOM 3480 C CA . SER A 1 483 ? 12.663 -14.216 -12.575 1.00 97.94 483 SER A CA 1
ATOM 3481 C C . SER A 1 483 ? 12.901 -14.839 -13.955 1.00 97.94 483 SER A C 1
ATOM 3483 O O . SER A 1 483 ? 12.991 -16.061 -14.102 1.00 97.94 483 SER A O 1
ATOM 3485 N N . GLY A 1 484 ? 12.990 -13.993 -14.990 1.00 95.75 484 GLY A N 1
ATOM 3486 C CA . GLY A 1 484 ? 12.984 -14.408 -16.391 1.00 95.75 484 GLY A CA 1
ATOM 3487 C C . GLY A 1 484 ? 11.635 -14.966 -16.863 1.00 95.75 484 GLY A C 1
ATOM 3488 O O . GLY A 1 484 ? 11.591 -15.620 -17.911 1.00 95.75 484 GLY A O 1
ATOM 3489 N N . GLY A 1 485 ? 10.569 -14.761 -16.082 1.00 95.62 485 GLY A N 1
ATOM 3490 C CA . GLY A 1 485 ? 9.203 -15.203 -16.355 1.00 95.62 485 GLY A CA 1
ATOM 3491 C C . GLY A 1 485 ? 8.412 -14.249 -17.251 1.00 95.62 485 GLY A C 1
ATOM 3492 O O . GLY A 1 485 ? 7.472 -14.692 -17.914 1.00 95.62 485 GLY A O 1
ATOM 3493 N N . LEU A 1 486 ? 8.815 -12.978 -17.345 1.00 97.62 486 LEU A N 1
ATOM 3494 C CA . LEU A 1 486 ? 8.119 -11.992 -18.166 1.00 97.62 486 LEU A CA 1
ATOM 3495 C C . LEU A 1 486 ? 8.332 -12.295 -19.657 1.00 97.62 486 LEU A C 1
ATOM 3497 O O . LEU A 1 486 ? 9.463 -12.387 -20.136 1.00 97.62 486 LEU A O 1
ATOM 3501 N N . THR A 1 487 ? 7.238 -12.453 -20.408 1.00 98.00 487 THR A N 1
ATOM 3502 C CA . THR A 1 487 ? 7.288 -12.824 -21.840 1.00 98.00 487 THR A CA 1
ATOM 3503 C C . THR A 1 487 ? 6.606 -11.819 -22.757 1.00 98.00 487 THR A C 1
ATOM 3505 O O . THR A 1 487 ? 6.937 -11.755 -23.944 1.00 98.00 487 THR A O 1
ATOM 3508 N N . GLN A 1 488 ? 5.682 -11.010 -22.233 1.00 98.56 488 GLN A N 1
ATOM 3509 C CA . GLN A 1 488 ? 5.001 -9.974 -22.999 1.00 98.56 488 GLN A CA 1
ATOM 3510 C C . GLN A 1 488 ? 4.893 -8.678 -22.205 1.00 98.56 488 GLN A C 1
ATOM 3512 O O . GLN A 1 488 ? 4.430 -8.677 -21.066 1.00 98.56 488 GLN A O 1
ATOM 3517 N N . ILE A 1 489 ? 5.284 -7.586 -22.857 1.00 98.88 489 ILE A N 1
ATOM 3518 C CA . ILE A 1 489 ? 5.110 -6.219 -22.375 1.00 98.88 489 ILE A CA 1
ATOM 3519 C C . ILE A 1 489 ? 4.365 -5.456 -23.470 1.00 98.88 489 ILE A C 1
ATOM 3521 O O . ILE A 1 489 ? 4.890 -5.315 -24.576 1.00 98.88 489 ILE A O 1
ATOM 3525 N N . THR A 1 490 ? 3.161 -4.976 -23.179 1.00 98.81 490 THR A N 1
ATOM 3526 C CA . THR A 1 490 ? 2.405 -4.067 -24.049 1.00 98.81 490 THR A CA 1
ATOM 3527 C C . THR A 1 490 ? 2.422 -2.674 -23.435 1.00 98.81 490 THR A C 1
ATOM 3529 O O . THR A 1 490 ? 2.058 -2.517 -22.275 1.00 98.81 490 THR A O 1
ATOM 3532 N N . ASN A 1 491 ? 2.824 -1.668 -24.206 1.00 98.75 491 ASN A N 1
ATOM 3533 C CA . ASN A 1 491 ? 2.822 -0.269 -23.805 1.00 98.75 491 ASN A CA 1
ATOM 3534 C C . ASN A 1 491 ? 1.912 0.552 -24.725 1.00 98.75 491 ASN A C 1
ATOM 3536 O O . ASN A 1 491 ? 2.179 0.669 -25.925 1.00 98.75 491 ASN A O 1
ATOM 3540 N N . THR A 1 492 ? 0.876 1.149 -24.152 1.00 98.38 492 THR A N 1
ATOM 3541 C CA . THR A 1 492 ? 0.041 2.173 -24.788 1.00 98.38 492 THR A CA 1
ATOM 3542 C C . THR A 1 492 ? 0.161 3.538 -24.105 1.00 98.38 492 THR A C 1
ATOM 3544 O O . THR A 1 492 ? -0.262 4.528 -24.698 1.00 98.38 492 THR A O 1
ATOM 3547 N N . GLY A 1 493 ? 0.815 3.603 -22.938 1.00 98.06 493 GLY A N 1
ATOM 3548 C CA . GLY A 1 493 ? 1.155 4.829 -22.212 1.00 98.06 493 GLY A CA 1
ATOM 3549 C C . GLY A 1 493 ? 2.664 5.114 -22.155 1.00 98.06 493 GLY A C 1
ATOM 3550 O O . GLY A 1 493 ? 3.365 5.085 -23.175 1.00 98.06 493 GLY A O 1
ATOM 3551 N N . THR A 1 494 ? 3.180 5.420 -20.961 1.00 98.69 494 THR A N 1
ATOM 3552 C CA . THR A 1 494 ? 4.582 5.827 -20.743 1.00 98.69 494 THR A CA 1
ATOM 3553 C C . THR A 1 494 ? 5.370 4.810 -19.922 1.00 98.69 494 THR A C 1
ATOM 3555 O O . THR A 1 494 ? 4.962 4.449 -18.825 1.00 98.69 494 THR A O 1
ATOM 3558 N N . ILE A 1 495 ? 6.556 4.422 -20.400 1.00 98.94 495 ILE A N 1
ATOM 3559 C CA . ILE A 1 495 ? 7.571 3.710 -19.606 1.00 98.94 495 ILE A CA 1
ATOM 3560 C C . ILE A 1 495 ? 8.852 4.543 -19.625 1.00 98.94 495 ILE A C 1
ATOM 3562 O O . ILE A 1 495 ? 9.420 4.786 -20.689 1.00 98.94 495 ILE A O 1
ATOM 3566 N N . SER A 1 496 ? 9.333 4.995 -18.470 1.00 98.69 496 SER A N 1
ATOM 3567 C CA . SER A 1 496 ? 10.474 5.913 -18.420 1.00 98.69 496 SER A CA 1
ATOM 3568 C C . SER A 1 496 ? 11.418 5.608 -17.271 1.00 98.69 496 SER A C 1
ATOM 3570 O O . SER A 1 496 ? 11.002 5.581 -16.122 1.00 98.69 496 SER A O 1
ATOM 3572 N N . ALA A 1 497 ? 12.709 5.481 -17.563 1.00 98.56 497 ALA A N 1
ATOM 3573 C CA . ALA A 1 497 ? 13.775 5.586 -16.578 1.00 98.56 497 ALA A CA 1
ATOM 3574 C C . ALA A 1 497 ? 14.617 6.831 -16.875 1.00 98.56 497 ALA A C 1
ATOM 3576 O O . ALA A 1 497 ? 15.015 7.065 -18.019 1.00 98.56 497 ALA A O 1
ATOM 3577 N N . SER A 1 498 ? 14.901 7.634 -15.851 1.00 96.62 498 SER A N 1
ATOM 3578 C CA . SER A 1 498 ? 15.631 8.891 -16.013 1.00 96.62 498 SER A CA 1
ATOM 3579 C C . SER A 1 498 ? 16.617 9.159 -14.881 1.00 96.62 498 SER A C 1
ATOM 3581 O O . SER A 1 498 ? 16.443 8.710 -13.751 1.00 96.62 498 SER A O 1
ATOM 3583 N N . GLN A 1 499 ? 17.655 9.926 -15.204 1.00 94.75 499 GLN A N 1
ATOM 3584 C CA . GLN A 1 499 ? 18.638 10.423 -14.251 1.00 94.75 499 GLN A CA 1
ATOM 3585 C C . GLN A 1 499 ? 18.796 11.934 -14.438 1.00 94.75 499 GLN A C 1
ATOM 3587 O O . GLN A 1 499 ? 18.888 12.423 -15.568 1.00 94.75 499 GLN A O 1
ATOM 3592 N N . ALA A 1 500 ? 18.827 12.669 -13.331 1.00 92.06 500 ALA A N 1
ATOM 3593 C CA . ALA A 1 500 ? 19.087 14.101 -13.284 1.00 92.06 500 ALA A CA 1
ATOM 3594 C C . ALA A 1 500 ? 20.350 14.399 -12.464 1.00 92.06 500 ALA A C 1
ATOM 3596 O O . ALA A 1 500 ? 20.646 13.698 -11.504 1.00 92.06 500 ALA A O 1
ATOM 3597 N N . ASP A 1 501 ? 21.072 15.457 -12.833 1.00 88.69 501 ASP A N 1
ATOM 3598 C CA . ASP A 1 501 ? 22.208 15.986 -12.066 1.00 88.69 501 ASP A CA 1
ATOM 3599 C C . ASP A 1 501 ? 21.703 16.641 -10.764 1.00 88.69 501 ASP A C 1
ATOM 3601 O O . ASP A 1 501 ? 20.772 17.452 -10.788 1.00 88.69 501 ASP A O 1
ATOM 3605 N N . ASP A 1 502 ? 22.317 16.291 -9.637 1.00 85.19 502 ASP A N 1
ATOM 3606 C CA . ASP A 1 502 ? 22.049 16.827 -8.295 1.00 85.19 502 ASP A CA 1
ATOM 3607 C C . ASP A 1 502 ? 22.951 18.030 -7.942 1.00 85.19 502 ASP A C 1
ATOM 3609 O O . ASP A 1 502 ? 22.833 18.629 -6.867 1.00 85.19 502 ASP A O 1
ATOM 3613 N N . GLY A 1 503 ? 23.841 18.415 -8.861 1.00 83.56 503 GLY A N 1
ATOM 3614 C CA . GLY A 1 503 ? 24.857 19.447 -8.692 1.00 83.56 503 GLY A CA 1
ATOM 3615 C C . GLY A 1 503 ? 26.208 18.911 -8.210 1.00 83.56 503 GLY A C 1
ATOM 3616 O O . GLY A 1 503 ? 27.142 19.710 -8.047 1.00 83.56 503 GLY A O 1
ATOM 3617 N N . VAL A 1 504 ? 26.340 17.597 -7.996 1.00 81.69 504 VAL A N 1
ATOM 3618 C CA . VAL A 1 504 ? 27.562 16.925 -7.550 1.00 81.69 504 VAL A CA 1
ATOM 3619 C C . VAL A 1 504 ? 28.094 16.030 -8.665 1.00 81.69 504 VAL A C 1
ATOM 3621 O O . VAL A 1 504 ? 27.613 14.935 -8.916 1.00 81.69 504 VAL A O 1
ATOM 3624 N N . GLY A 1 505 ? 29.175 16.481 -9.304 1.00 79.31 505 GLY A N 1
ATOM 3625 C CA . GLY A 1 505 ? 29.829 15.686 -10.341 1.00 79.31 505 GLY A CA 1
ATOM 3626 C C . GLY A 1 505 ? 30.485 14.422 -9.778 1.00 79.31 505 GLY A C 1
ATOM 3627 O O . GLY A 1 505 ? 31.285 14.511 -8.838 1.00 79.31 505 GLY A O 1
ATOM 3628 N N . VAL A 1 506 ? 30.226 13.275 -10.407 1.00 81.38 506 VAL A N 1
ATOM 3629 C CA . VAL A 1 506 ? 30.843 11.982 -10.060 1.00 81.38 506 VAL A CA 1
ATOM 3630 C C . VAL A 1 506 ? 31.705 11.435 -11.204 1.00 81.38 506 VAL A C 1
ATOM 3632 O O . VAL A 1 506 ? 31.561 11.805 -12.368 1.00 81.38 506 VAL A O 1
ATOM 3635 N N . ASP A 1 507 ? 32.652 10.554 -10.871 1.00 79.50 507 ASP A N 1
ATOM 3636 C CA . ASP A 1 507 ? 33.519 9.913 -11.874 1.00 79.50 507 ASP A CA 1
ATOM 3637 C C . ASP A 1 507 ? 32.844 8.696 -12.548 1.00 79.50 507 ASP A C 1
ATOM 3639 O O . ASP A 1 507 ? 33.175 8.374 -13.693 1.00 79.50 507 ASP A O 1
ATOM 3643 N N . ASP A 1 508 ? 31.912 8.036 -11.849 1.00 81.81 508 ASP A N 1
ATOM 3644 C CA . ASP A 1 508 ? 31.208 6.828 -12.290 1.00 81.81 508 ASP A CA 1
ATOM 3645 C C . ASP A 1 508 ? 29.699 7.101 -12.359 1.00 81.81 508 ASP A C 1
ATOM 3647 O O . ASP A 1 508 ? 29.066 7.358 -11.336 1.00 81.81 508 ASP A O 1
ATOM 3651 N N . LEU A 1 509 ? 29.136 7.037 -13.568 1.00 88.06 509 LEU A N 1
ATOM 3652 C CA . LEU A 1 509 ? 27.702 7.217 -13.788 1.00 88.06 509 LEU A CA 1
ATOM 3653 C C . LEU A 1 509 ? 26.927 5.939 -13.453 1.00 88.06 509 LEU A C 1
ATOM 3655 O O . LEU A 1 509 ? 27.390 4.830 -13.741 1.00 88.06 509 LEU A O 1
ATOM 3659 N N . GLY A 1 510 ? 25.732 6.119 -12.899 1.00 91.62 510 GLY A N 1
ATOM 3660 C CA . GLY A 1 510 ? 24.766 5.050 -12.682 1.00 91.62 510 GLY A CA 1
ATOM 3661 C C . GLY A 1 510 ? 24.146 4.505 -13.973 1.00 91.62 510 GLY A C 1
ATOM 3662 O O . GLY A 1 510 ? 24.445 4.936 -15.091 1.00 91.62 510 GLY A O 1
ATOM 3663 N N . VAL A 1 511 ? 23.288 3.499 -13.815 1.00 94.81 511 VAL A N 1
ATOM 3664 C CA . VAL A 1 511 ? 22.592 2.813 -14.912 1.00 94.81 511 VAL A CA 1
ATOM 3665 C C . VAL A 1 511 ? 21.161 3.323 -15.032 1.00 94.81 511 VAL A C 1
ATOM 3667 O O . VAL A 1 511 ? 20.448 3.367 -14.040 1.00 94.81 511 VAL A O 1
ATOM 3670 N N . VAL A 1 512 ? 20.716 3.628 -16.252 1.00 96.75 512 VAL A N 1
ATOM 3671 C CA . VAL A 1 512 ? 19.337 4.052 -16.537 1.00 96.75 512 VAL A CA 1
ATOM 3672 C C . VAL A 1 512 ? 18.728 3.123 -17.583 1.00 96.75 512 VAL A C 1
ATOM 3674 O O . VAL A 1 512 ? 19.156 3.123 -18.738 1.00 96.75 512 VAL A O 1
ATOM 3677 N N . ARG A 1 513 ? 17.753 2.302 -17.186 1.00 98.50 513 ARG A N 1
ATOM 3678 C CA . ARG A 1 513 ? 17.096 1.316 -18.059 1.00 98.50 513 ARG A CA 1
ATOM 3679 C C . ARG A 1 513 ? 15.587 1.387 -17.907 1.00 98.50 513 ARG A C 1
ATOM 3681 O O . ARG A 1 513 ? 15.061 1.184 -16.820 1.00 98.50 513 ARG A O 1
ATOM 3688 N N . ALA A 1 514 ? 14.887 1.617 -19.010 1.00 98.75 514 ALA A N 1
ATOM 3689 C CA . ALA A 1 514 ? 13.435 1.499 -19.031 1.00 98.75 514 ALA A CA 1
ATOM 3690 C C . ALA A 1 514 ? 13.022 0.045 -18.764 1.00 98.75 514 ALA A C 1
ATOM 3692 O O . ALA A 1 514 ? 12.124 -0.228 -17.977 1.00 98.75 514 ALA A O 1
ATOM 3693 N N . ILE A 1 515 ? 13.703 -0.901 -19.413 1.00 98.88 515 ILE A N 1
ATOM 3694 C CA . ILE A 1 515 ? 13.379 -2.324 -19.325 1.00 98.88 515 ILE A CA 1
ATOM 3695 C C . ILE A 1 515 ? 14.680 -3.115 -19.200 1.00 98.88 515 ILE A C 1
ATOM 3697 O O . ILE A 1 515 ? 15.507 -3.117 -20.112 1.00 98.88 515 ILE A O 1
ATOM 3701 N N . ASP A 1 516 ? 14.852 -3.823 -18.087 1.00 98.75 516 ASP A N 1
ATOM 3702 C CA . ASP A 1 516 ? 15.922 -4.797 -17.884 1.00 98.75 516 ASP A CA 1
ATOM 3703 C C . ASP A 1 516 ? 15.329 -6.184 -17.641 1.00 98.75 516 ASP A C 1
ATOM 3705 O O . ASP A 1 516 ? 14.913 -6.527 -16.539 1.00 98.75 516 ASP A O 1
ATOM 3709 N N . VAL A 1 517 ? 15.315 -6.989 -18.698 1.00 98.31 517 VAL A N 1
ATOM 3710 C CA . VAL A 1 517 ? 14.866 -8.389 -18.695 1.00 98.31 517 VAL A CA 1
ATOM 3711 C C . VAL A 1 517 ? 16.028 -9.313 -19.077 1.00 98.31 517 VAL A C 1
ATOM 3713 O O . VAL A 1 517 ? 15.860 -10.400 -19.635 1.00 98.31 517 VAL A O 1
ATOM 3716 N N . SER A 1 518 ? 17.256 -8.865 -18.794 1.00 97.25 518 SER A N 1
ATOM 3717 C CA . SER A 1 518 ? 18.493 -9.520 -19.227 1.00 97.25 518 SER A CA 1
ATOM 3718 C C . SER A 1 518 ? 18.727 -10.896 -18.597 1.00 97.25 518 SER A C 1
ATOM 3720 O O . SER A 1 518 ? 19.494 -11.699 -19.140 1.00 97.25 518 SER A O 1
ATOM 3722 N N . ALA A 1 519 ? 18.057 -11.196 -17.479 1.00 96.44 519 ALA A N 1
ATOM 3723 C CA . ALA A 1 519 ? 18.070 -12.512 -16.846 1.00 96.44 519 ALA A CA 1
ATOM 3724 C C . ALA A 1 519 ? 17.298 -13.570 -17.657 1.00 96.44 519 ALA A C 1
ATOM 3726 O O . ALA A 1 519 ? 17.561 -14.769 -17.512 1.00 96.44 519 ALA A O 1
ATOM 3727 N N . SER A 1 520 ? 16.384 -13.148 -18.538 1.00 96.19 520 SER A N 1
ATOM 3728 C CA . SER A 1 520 ? 15.495 -14.066 -19.237 1.00 96.19 520 SER A CA 1
ATOM 3729 C C . SER A 1 520 ? 16.218 -14.955 -20.252 1.00 96.19 520 SER A C 1
ATOM 3731 O O . SER A 1 520 ? 17.172 -14.586 -20.948 1.00 96.19 520 SER A O 1
ATOM 3733 N N . THR A 1 521 ? 15.724 -16.184 -20.349 1.00 95.81 521 THR A N 1
ATOM 3734 C CA . THR A 1 521 ? 16.082 -17.136 -21.411 1.00 95.81 521 THR A CA 1
ATOM 3735 C C . THR A 1 521 ? 14.885 -17.479 -22.297 1.00 95.81 521 THR A C 1
ATOM 3737 O O . THR A 1 521 ? 15.030 -18.261 -23.240 1.00 95.81 521 THR A O 1
ATOM 3740 N N . ALA A 1 522 ? 13.714 -16.918 -21.980 1.00 96.06 522 ALA A N 1
ATOM 3741 C CA . ALA A 1 522 ? 12.499 -17.027 -22.766 1.00 96.06 522 ALA A CA 1
ATOM 3742 C C . ALA A 1 522 ? 12.498 -15.994 -23.898 1.00 96.06 522 ALA A C 1
ATOM 3744 O O . ALA A 1 522 ? 13.249 -15.025 -23.862 1.00 96.06 522 ALA A O 1
ATOM 3745 N N . ASP A 1 523 ? 11.654 -16.227 -24.900 1.00 97.00 523 ASP A N 1
ATOM 3746 C CA . ASP A 1 523 ? 11.418 -15.268 -25.976 1.00 97.00 523 ASP A CA 1
ATOM 3747 C C . ASP A 1 523 ? 10.543 -14.128 -25.427 1.00 97.00 523 ASP A C 1
ATOM 3749 O O . ASP A 1 523 ? 9.420 -14.384 -24.979 1.00 97.00 523 ASP A O 1
ATOM 3753 N N . ILE A 1 524 ? 11.036 -12.889 -25.467 1.00 98.06 524 ILE A N 1
ATOM 3754 C CA . ILE A 1 524 ? 10.298 -11.716 -24.986 1.00 98.06 524 ILE A CA 1
ATOM 3755 C C . ILE A 1 524 ? 9.721 -10.940 -26.162 1.00 98.06 524 ILE A C 1
ATOM 3757 O O . ILE A 1 524 ? 10.403 -10.669 -27.148 1.00 98.06 524 ILE A O 1
ATOM 3761 N N . THR A 1 525 ? 8.455 -10.542 -26.056 1.00 98.56 525 THR A N 1
ATOM 3762 C CA . THR A 1 525 ? 7.812 -9.641 -27.017 1.00 98.56 525 THR A CA 1
ATOM 3763 C C . THR A 1 525 ? 7.421 -8.333 -26.342 1.00 98.56 525 THR A C 1
ATOM 3765 O O . THR A 1 525 ? 6.536 -8.308 -25.491 1.00 98.56 525 THR A O 1
ATOM 3768 N N . TYR A 1 526 ? 8.043 -7.239 -26.772 1.00 98.69 526 TYR A N 1
ATOM 3769 C CA . TYR A 1 526 ? 7.610 -5.883 -26.460 1.00 98.69 526 TYR A CA 1
ATOM 3770 C C . TYR A 1 526 ? 6.745 -5.333 -27.598 1.00 98.69 526 TYR A C 1
ATOM 3772 O O . TYR A 1 526 ? 7.162 -5.343 -28.763 1.00 98.69 526 TYR A O 1
ATOM 3780 N N . VAL A 1 527 ? 5.558 -4.833 -27.262 1.00 98.75 527 VAL A N 1
ATOM 3781 C CA . VAL A 1 527 ? 4.634 -4.159 -28.177 1.00 98.75 527 VAL A CA 1
ATOM 3782 C C . VAL A 1 527 ? 4.405 -2.735 -27.691 1.00 98.75 527 VAL A C 1
ATOM 3784 O O . VAL A 1 527 ? 4.047 -2.532 -26.541 1.00 98.75 527 VAL A O 1
ATOM 3787 N N . GLN A 1 528 ? 4.567 -1.758 -28.576 1.00 98.56 528 GLN A N 1
ATOM 3788 C CA . GLN A 1 528 ? 4.138 -0.384 -28.358 1.00 98.56 528 GLN A CA 1
ATOM 3789 C C . GLN A 1 528 ? 3.116 0.010 -29.420 1.00 98.56 528 GLN A C 1
ATOM 3791 O O . GLN A 1 528 ? 3.392 -0.049 -30.625 1.00 98.56 528 GLN A O 1
ATOM 3796 N N . GLU A 1 529 ? 1.933 0.423 -28.993 1.00 97.56 529 GLU A N 1
ATOM 3797 C CA . GLU A 1 529 ? 0.860 0.824 -29.895 1.00 97.56 529 GLU A CA 1
ATOM 3798 C C . GLU A 1 529 ? 0.026 1.954 -29.311 1.00 97.56 529 GLU A C 1
ATOM 3800 O O . GLU A 1 529 ? 0.121 2.272 -28.134 1.00 97.56 529 GLU A O 1
ATOM 3805 N N . LEU A 1 530 ? -0.739 2.626 -30.165 1.00 96.69 530 LEU A N 1
ATOM 3806 C CA . LEU A 1 530 ? -1.634 3.672 -29.696 1.00 96.69 530 LEU A CA 1
ATOM 3807 C C . LEU A 1 530 ? -2.763 3.030 -28.884 1.00 96.69 530 LEU A C 1
ATOM 3809 O O . LEU A 1 530 ? -3.325 2.027 -29.334 1.00 96.69 530 LEU A O 1
ATOM 3813 N N . ALA A 1 531 ? -3.112 3.622 -27.740 1.00 95.31 531 ALA A N 1
ATOM 3814 C CA . ALA A 1 531 ? -4.310 3.236 -27.004 1.00 95.31 531 ALA A CA 1
ATOM 3815 C C . ALA A 1 531 ? -5.547 3.303 -27.916 1.00 95.31 531 ALA A C 1
ATOM 3817 O O . ALA A 1 531 ? -5.605 4.087 -28.869 1.00 95.31 531 ALA A O 1
ATOM 3818 N N . THR A 1 532 ? -6.539 2.455 -27.647 1.00 93.69 532 THR A N 1
ATOM 3819 C CA . THR A 1 532 ? -7.825 2.578 -28.340 1.00 93.69 532 THR A CA 1
ATOM 3820 C C . THR A 1 532 ? -8.586 3.730 -27.692 1.00 93.69 532 THR A C 1
ATOM 3822 O O . THR A 1 532 ? -8.862 3.626 -26.502 1.00 93.69 532 THR A O 1
ATOM 3825 N N . PRO A 1 533 ? -8.922 4.804 -28.428 1.00 91.75 533 PRO A N 1
ATOM 3826 C CA . PRO A 1 533 ? -9.701 5.897 -27.866 1.00 91.75 533 PRO A CA 1
ATOM 3827 C C . PRO A 1 533 ? -11.096 5.381 -27.509 1.00 91.75 533 PRO A C 1
ATOM 3829 O O . PRO A 1 533 ? -11.750 4.725 -28.330 1.00 91.75 533 PRO A O 1
ATOM 3832 N N . ILE A 1 534 ? -11.507 5.645 -26.274 1.00 88.94 534 ILE A N 1
ATOM 3833 C CA . ILE A 1 534 ? -12.844 5.340 -25.755 1.00 88.94 534 ILE A CA 1
ATOM 3834 C C . ILE A 1 534 ? -13.639 6.619 -25.472 1.00 88.94 534 ILE A C 1
ATOM 3836 O O . ILE A 1 534 ? -14.853 6.598 -25.656 1.00 88.94 534 ILE A O 1
ATOM 3840 N N . ASP A 1 535 ? -12.939 7.729 -25.224 1.00 87.44 535 ASP A N 1
ATOM 3841 C CA . ASP A 1 535 ? -13.512 9.019 -24.846 1.00 87.44 535 ASP A CA 1
ATOM 3842 C C . ASP A 1 535 ? -13.138 10.129 -25.838 1.00 87.44 535 ASP A C 1
ATOM 3844 O O . ASP A 1 535 ? -12.100 10.055 -26.497 1.00 87.44 535 ASP A O 1
ATOM 3848 N N . ASP A 1 536 ? -13.972 11.171 -25.943 1.00 88.44 536 ASP A N 1
ATOM 3849 C CA . ASP A 1 536 ? -13.692 12.397 -26.715 1.00 88.44 536 ASP A CA 1
ATOM 3850 C C . ASP A 1 536 ? -12.994 13.436 -25.825 1.00 88.44 536 ASP A C 1
ATOM 3852 O O . ASP A 1 536 ? -13.552 14.469 -25.443 1.00 88.44 536 ASP A O 1
ATOM 3856 N N . VAL A 1 537 ? -11.747 13.137 -25.464 1.00 87.62 537 VAL A N 1
ATOM 3857 C CA . VAL A 1 537 ? -10.927 13.968 -24.569 1.00 87.62 537 VAL A CA 1
ATOM 3858 C C . VAL A 1 537 ? -10.692 15.369 -25.149 1.00 87.62 537 VAL A C 1
ATOM 3860 O O . VAL A 1 537 ? -10.480 16.337 -24.409 1.00 87.62 537 VAL A O 1
ATOM 3863 N N . ASN A 1 538 ? -10.704 15.511 -26.478 1.00 87.88 538 ASN A N 1
ATOM 3864 C CA . ASN A 1 538 ? -10.407 16.776 -27.145 1.00 87.88 538 ASN A CA 1
ATOM 3865 C C . ASN A 1 538 ? -11.649 17.664 -27.405 1.00 87.88 538 ASN A C 1
ATOM 3867 O O . ASN A 1 538 ? -11.491 18.863 -27.689 1.00 87.88 538 ASN A O 1
ATOM 3871 N N . GLY A 1 539 ? -12.855 17.113 -27.238 1.00 87.44 539 GLY A N 1
ATOM 3872 C CA . GLY A 1 539 ? -14.140 17.805 -27.333 1.00 87.44 539 GLY A CA 1
ATOM 3873 C C . GLY A 1 539 ? -14.518 18.209 -28.759 1.00 87.44 539 GLY A C 1
ATOM 3874 O O . GLY A 1 539 ? -15.049 19.311 -28.963 1.00 87.44 539 GLY A O 1
ATOM 3875 N N . ASP A 1 540 ? -14.185 17.387 -29.760 1.00 90.69 540 ASP A N 1
ATOM 3876 C CA . ASP A 1 540 ? -14.530 17.635 -31.169 1.00 90.69 540 ASP A CA 1
ATOM 3877 C C . ASP A 1 540 ? -15.733 16.834 -31.699 1.00 90.69 540 ASP A C 1
ATOM 3879 O O . ASP A 1 540 ? -16.023 16.870 -32.906 1.00 90.69 540 ASP A O 1
ATOM 3883 N N . ASP A 1 541 ? -16.494 16.225 -30.789 1.00 88.50 541 ASP A N 1
ATOM 3884 C CA . ASP A 1 541 ? -17.625 15.322 -31.006 1.00 88.50 541 ASP A CA 1
ATOM 3885 C C . ASP A 1 541 ? -17.221 14.041 -31.768 1.00 88.50 541 ASP A C 1
ATOM 3887 O O . ASP A 1 541 ? -18.039 13.448 -32.498 1.00 88.50 541 ASP A O 1
ATOM 3891 N N . SER A 1 542 ? -15.954 13.617 -31.680 1.00 90.94 542 SER A N 1
ATOM 3892 C CA . SER A 1 542 ? -15.484 12.387 -32.314 1.00 90.94 542 SER A CA 1
ATOM 3893 C C . SER A 1 542 ? -14.413 11.650 -31.518 1.00 90.94 542 SER A C 1
ATOM 3895 O O . SER A 1 542 ? -13.300 12.121 -31.395 1.00 90.94 542 SER A O 1
ATOM 3897 N N . ILE A 1 543 ? -14.734 10.419 -31.106 1.00 91.69 543 ILE A N 1
ATOM 3898 C CA . ILE A 1 543 ? -13.764 9.492 -30.510 1.00 91.69 543 ILE A CA 1
ATOM 3899 C C . ILE A 1 543 ? -12.826 8.984 -31.617 1.00 91.69 543 ILE A C 1
ATOM 3901 O O . ILE A 1 543 ? -13.206 8.139 -32.447 1.00 91.69 543 ILE A O 1
ATOM 3905 N N . ASP A 1 544 ? -11.614 9.530 -31.673 1.00 93.88 544 ASP A N 1
ATOM 3906 C CA . ASP A 1 544 ? -10.580 9.200 -32.644 1.00 93.88 544 ASP A CA 1
ATOM 3907 C C . ASP A 1 544 ? -9.147 9.249 -32.072 1.00 93.88 544 ASP A C 1
ATOM 3909 O O . ASP A 1 544 ? -8.897 9.352 -30.877 1.00 93.88 544 ASP A O 1
ATOM 3913 N N . ASN A 1 545 ? -8.147 9.054 -32.934 1.00 91.88 545 ASN A N 1
ATOM 3914 C CA . ASN A 1 545 ? -6.751 8.952 -32.503 1.00 91.88 545 ASN A CA 1
ATOM 3915 C C . ASN A 1 545 ? -6.184 10.248 -31.885 1.00 91.88 545 ASN A C 1
ATOM 3917 O O . ASN A 1 545 ? -5.045 10.221 -31.423 1.00 91.88 545 ASN A O 1
ATOM 3921 N N . ASN A 1 546 ? -6.896 11.376 -31.952 1.00 91.19 546 ASN A N 1
ATOM 3922 C CA . ASN A 1 546 ? -6.486 12.629 -31.322 1.00 91.19 546 ASN A CA 1
ATOM 3923 C C . ASN A 1 546 ? -6.894 12.707 -29.840 1.00 91.19 546 ASN A C 1
ATOM 3925 O O . ASN A 1 546 ? -6.429 13.624 -29.163 1.00 91.19 546 ASN A O 1
ATOM 3929 N N . ASP A 1 547 ? -7.691 11.753 -29.345 1.00 91.12 547 ASP A N 1
ATOM 3930 C CA . ASP A 1 547 ? -8.138 11.681 -27.943 1.00 91.12 547 ASP A CA 1
ATOM 3931 C C . ASP A 1 547 ? -7.199 10.907 -27.027 1.00 91.12 547 ASP A C 1
ATOM 3933 O O . ASP A 1 547 ? -7.345 10.910 -25.811 1.00 91.12 547 ASP A O 1
ATOM 3937 N N . VAL A 1 548 ? -6.203 10.249 -27.608 1.00 92.75 548 VAL A N 1
ATOM 3938 C CA . VAL A 1 548 ? -5.223 9.456 -26.874 1.00 92.75 548 VAL A CA 1
ATOM 3939 C C . VAL A 1 548 ? -3.829 10.007 -27.109 1.00 92.75 548 VAL A C 1
ATOM 3941 O O . VAL A 1 548 ? -3.442 10.374 -28.224 1.00 92.75 548 VAL A O 1
ATOM 3944 N N . VAL A 1 549 ? -3.043 10.056 -26.039 1.00 93.38 549 VAL A N 1
ATOM 3945 C CA . VAL A 1 549 ? -1.636 10.439 -26.123 1.00 93.38 549 VAL A CA 1
ATOM 3946 C C . VAL A 1 549 ? -0.851 9.292 -26.763 1.00 93.38 549 VAL A C 1
ATOM 3948 O O . VAL A 1 549 ? -1.111 8.117 -26.518 1.00 93.38 549 VAL A O 1
ATOM 3951 N N . ALA A 1 550 ? 0.108 9.624 -27.628 1.00 95.44 550 ALA A N 1
ATOM 3952 C CA . ALA A 1 550 ? 0.974 8.613 -28.217 1.00 95.44 550 ALA A CA 1
ATOM 3953 C C . ALA A 1 550 ? 1.893 7.995 -27.144 1.00 95.44 550 ALA A C 1
ATOM 3955 O O . ALA A 1 550 ? 2.437 8.738 -26.322 1.00 95.44 550 ALA A O 1
ATOM 3956 N N . PRO A 1 551 ? 2.125 6.670 -27.172 1.00 97.94 551 PRO A N 1
ATOM 3957 C CA . PRO A 1 551 ? 2.947 6.010 -26.168 1.00 97.94 551 PRO A CA 1
ATOM 3958 C C . PRO A 1 551 ? 4.401 6.481 -26.230 1.00 97.94 551 PRO A C 1
ATOM 3960 O O . PRO A 1 551 ? 4.909 6.850 -27.293 1.00 97.94 551 PRO A O 1
ATOM 3963 N N . THR A 1 552 ? 5.101 6.423 -25.103 1.00 98.38 552 THR A N 1
ATOM 3964 C CA . THR A 1 552 ? 6.506 6.833 -25.017 1.00 98.38 552 THR A CA 1
ATOM 3965 C C . THR A 1 552 ? 7.328 5.827 -24.219 1.00 98.38 552 THR A C 1
ATOM 3967 O O . THR A 1 552 ? 6.892 5.349 -23.173 1.00 98.38 552 THR A O 1
ATOM 3970 N N . LEU A 1 553 ? 8.546 5.548 -24.691 1.00 98.69 553 LEU A N 1
ATOM 3971 C CA . LEU A 1 553 ? 9.576 4.853 -23.923 1.00 98.69 553 LEU A CA 1
ATOM 3972 C C . LEU A 1 553 ? 10.851 5.699 -23.815 1.00 98.69 553 LEU A C 1
ATOM 3974 O O . LEU A 1 553 ? 11.393 6.125 -24.837 1.00 98.69 553 LEU A O 1
ATOM 3978 N N . ILE A 1 554 ? 11.354 5.906 -22.594 1.00 98.44 554 ILE A N 1
ATOM 3979 C CA . ILE A 1 554 ? 12.609 6.628 -22.315 1.00 98.44 554 ILE A CA 1
ATOM 3980 C C . ILE A 1 554 ? 13.530 5.766 -21.447 1.00 98.44 554 ILE A C 1
ATOM 3982 O O . ILE A 1 554 ? 13.145 5.339 -20.364 1.00 98.44 554 ILE A O 1
ATOM 3986 N N . GLY A 1 555 ? 14.765 5.559 -21.899 1.00 97.88 555 GLY A N 1
ATOM 3987 C CA . GLY A 1 555 ? 15.779 4.735 -21.241 1.00 97.88 555 GLY A CA 1
ATOM 3988 C C . GLY A 1 555 ? 16.090 3.456 -22.019 1.00 97.88 555 GLY A C 1
ATOM 3989 O O . GLY A 1 555 ? 15.380 3.075 -22.948 1.00 97.88 555 GLY A O 1
ATOM 3990 N N . ASP A 1 556 ? 17.177 2.786 -21.642 1.00 98.25 556 ASP A N 1
ATOM 3991 C CA . ASP A 1 556 ? 17.659 1.611 -22.371 1.00 98.25 556 ASP A CA 1
ATOM 3992 C C . ASP A 1 556 ? 16.727 0.395 -22.212 1.00 98.25 556 ASP A C 1
ATOM 3994 O O . ASP A 1 556 ? 16.126 0.182 -21.153 1.00 98.25 556 ASP A O 1
ATOM 3998 N N . ILE A 1 557 ? 16.671 -0.447 -23.248 1.00 98.44 557 ILE A N 1
ATOM 3999 C CA . ILE A 1 557 ? 16.006 -1.757 -23.236 1.00 98.44 557 ILE A CA 1
ATOM 4000 C C . ILE A 1 557 ? 17.065 -2.854 -23.336 1.00 98.44 557 ILE A C 1
ATOM 4002 O O . ILE A 1 557 ? 17.784 -2.955 -24.335 1.00 98.44 557 ILE A O 1
ATOM 4006 N N . VAL A 1 558 ? 17.132 -3.727 -22.333 1.00 97.94 558 VAL A N 1
ATOM 4007 C CA . VAL A 1 558 ? 18.083 -4.842 -22.282 1.00 97.94 558 VAL A CA 1
ATOM 4008 C C . VAL A 1 558 ? 17.341 -6.171 -22.265 1.00 97.94 558 VAL A C 1
ATOM 4010 O O . VAL A 1 558 ? 16.809 -6.586 -21.237 1.00 97.94 558 VAL A O 1
ATOM 4013 N N . PHE A 1 559 ? 17.341 -6.852 -23.411 1.00 97.56 559 PHE A N 1
ATOM 4014 C CA . PHE A 1 559 ? 16.773 -8.186 -23.556 1.00 97.56 559 PHE A CA 1
ATOM 4015 C C . PHE A 1 559 ? 17.706 -9.294 -23.049 1.00 97.56 559 PHE A C 1
ATOM 4017 O O . PHE A 1 559 ? 18.913 -9.100 -22.853 1.00 97.56 559 PHE A O 1
ATOM 4024 N N . GLY A 1 560 ? 17.112 -10.468 -22.837 1.00 95.19 560 GLY A N 1
ATOM 4025 C CA . GLY A 1 560 ? 17.780 -11.680 -22.390 1.00 95.19 560 GLY A CA 1
ATOM 4026 C C . GLY A 1 560 ? 18.464 -12.459 -23.516 1.00 95.19 560 GLY A C 1
ATOM 4027 O O . GLY A 1 560 ? 18.993 -11.916 -24.479 1.00 95.19 560 GLY A O 1
ATOM 4028 N N . SER A 1 561 ? 18.537 -13.779 -23.359 1.00 94.94 561 SER A N 1
ATOM 4029 C CA . SER A 1 561 ? 19.169 -14.682 -24.338 1.00 94.94 561 SER A CA 1
ATOM 4030 C C . SER A 1 561 ? 18.182 -15.413 -25.256 1.00 94.94 561 SER A C 1
ATOM 4032 O O . SER A 1 561 ? 18.617 -16.262 -26.043 1.00 94.94 561 SER A O 1
ATOM 4034 N N . GLY A 1 562 ? 16.888 -15.109 -25.134 1.00 94.88 562 GLY A N 1
ATOM 4035 C CA . GLY A 1 562 ? 15.822 -15.635 -25.980 1.00 94.88 562 GLY A CA 1
ATOM 4036 C C . GLY A 1 562 ? 15.792 -15.006 -27.371 1.00 94.88 562 GLY A C 1
ATOM 4037 O O . GLY A 1 562 ? 16.684 -14.252 -27.755 1.00 94.88 562 GLY A O 1
ATOM 4038 N N . ASN A 1 563 ? 14.793 -15.383 -28.168 1.00 95.62 563 ASN A N 1
ATOM 4039 C CA . ASN A 1 563 ? 14.528 -14.746 -29.456 1.00 95.62 563 ASN A CA 1
ATOM 4040 C C . ASN A 1 563 ? 13.541 -13.604 -29.239 1.00 95.62 563 ASN A C 1
ATOM 4042 O O . ASN A 1 563 ? 12.329 -13.822 -29.188 1.00 95.62 563 ASN A O 1
ATOM 4046 N N . ASP A 1 564 ? 14.077 -12.404 -29.087 1.00 96.88 564 ASP A N 1
ATOM 4047 C CA . ASP A 1 564 ? 13.321 -11.262 -28.605 1.00 96.88 564 ASP A CA 1
ATOM 4048 C C . ASP A 1 564 ? 12.788 -10.399 -29.752 1.00 96.88 564 ASP A C 1
ATOM 4050 O O . ASP A 1 564 ? 13.442 -10.193 -30.782 1.00 96.88 564 ASP A O 1
ATOM 4054 N N . ALA A 1 565 ? 11.581 -9.873 -29.568 1.00 96.88 565 ALA A N 1
ATOM 4055 C CA . ALA A 1 565 ? 10.886 -9.046 -30.537 1.00 96.88 565 ALA A CA 1
ATOM 4056 C C . ALA A 1 565 ? 10.508 -7.686 -29.941 1.00 96.88 565 ALA A C 1
ATOM 4058 O O . ALA A 1 565 ? 9.894 -7.608 -28.880 1.00 96.88 565 ALA A O 1
ATOM 4059 N N . LEU A 1 566 ? 10.814 -6.614 -30.671 1.00 98.12 566 LEU A N 1
ATOM 4060 C CA . LEU A 1 566 ? 10.347 -5.257 -30.402 1.00 98.12 566 LEU A CA 1
ATOM 4061 C C . LEU A 1 566 ? 9.455 -4.810 -31.558 1.00 98.12 566 LEU A C 1
ATOM 4063 O O . LEU A 1 566 ? 9.915 -4.691 -32.695 1.00 98.12 566 LEU A O 1
ATOM 4067 N N . MET A 1 567 ? 8.184 -4.542 -31.277 1.00 98.19 567 MET A N 1
ATOM 4068 C CA . MET A 1 567 ? 7.205 -4.082 -32.259 1.00 98.19 567 MET A CA 1
ATOM 4069 C C . MET A 1 567 ? 6.616 -2.750 -31.809 1.00 98.19 567 MET A C 1
ATOM 4071 O O . MET A 1 567 ? 5.893 -2.709 -30.829 1.00 98.19 567 MET A O 1
ATOM 4075 N N . SER A 1 568 ? 6.878 -1.665 -32.533 1.00 97.94 568 SER A N 1
ATOM 4076 C CA . SER A 1 568 ? 6.244 -0.369 -32.273 1.00 97.94 568 SER A CA 1
ATOM 4077 C C . SER A 1 568 ? 5.444 0.091 -33.486 1.00 97.94 568 SER A C 1
ATOM 4079 O O . SER A 1 568 ? 5.915 -0.008 -34.624 1.00 97.94 568 SER A O 1
ATOM 4081 N N . THR A 1 569 ? 4.215 0.549 -33.251 1.00 97.12 569 THR A N 1
ATOM 4082 C CA . THR A 1 569 ? 3.289 1.038 -34.286 1.00 97.12 569 THR A CA 1
ATOM 4083 C C . THR A 1 569 ? 2.853 2.494 -34.109 1.00 97.12 569 THR A C 1
ATOM 4085 O O . THR A 1 569 ? 2.197 3.044 -34.999 1.00 97.12 569 THR A O 1
ATOM 4088 N N . ALA A 1 570 ? 3.233 3.116 -32.993 1.00 95.50 570 ALA A N 1
ATOM 4089 C CA . ALA A 1 570 ? 3.006 4.520 -32.687 1.00 95.50 570 ALA A CA 1
ATOM 4090 C C . ALA A 1 570 ? 4.004 5.009 -31.623 1.00 95.50 570 ALA A C 1
ATOM 4092 O O . ALA A 1 570 ? 4.611 4.203 -30.910 1.00 95.50 570 ALA A O 1
ATOM 4093 N N . GLY A 1 571 ? 4.124 6.332 -31.508 1.00 96.19 571 GLY A N 1
ATOM 4094 C CA . GLY A 1 571 ? 4.852 6.984 -30.426 1.00 96.19 571 GLY A CA 1
ATOM 4095 C C . GLY A 1 571 ? 6.370 6.970 -30.565 1.00 96.19 571 GLY A C 1
ATOM 4096 O O . GLY A 1 571 ? 6.911 6.707 -31.647 1.00 96.19 571 GLY A O 1
ATOM 4097 N N . ASP A 1 572 ? 7.036 7.244 -29.449 1.00 96.50 572 ASP A N 1
ATOM 4098 C CA . ASP A 1 572 ? 8.469 7.528 -29.408 1.00 96.50 572 ASP A CA 1
ATOM 4099 C C . ASP A 1 572 ? 9.210 6.492 -28.553 1.00 96.50 572 ASP A C 1
ATOM 4101 O O . ASP A 1 572 ? 8.687 5.986 -27.560 1.00 96.50 572 ASP A O 1
ATOM 4105 N N . ILE A 1 573 ? 10.433 6.151 -28.960 1.00 97.94 573 ILE A N 1
ATOM 4106 C CA . ILE A 1 573 ? 11.355 5.285 -28.217 1.00 97.94 573 ILE A CA 1
ATOM 4107 C C . ILE A 1 573 ? 12.725 5.969 -28.195 1.00 97.94 573 ILE A C 1
ATOM 4109 O O . ILE A 1 573 ? 13.369 6.110 -29.236 1.00 97.94 573 ILE A O 1
ATOM 4113 N N . SER A 1 574 ? 13.180 6.374 -27.012 1.00 96.88 574 SER A N 1
ATOM 4114 C CA . SER A 1 574 ? 14.460 7.051 -26.792 1.00 96.88 574 SER A CA 1
ATOM 4115 C C . SER A 1 574 ? 15.328 6.259 -25.815 1.00 96.88 574 SER A C 1
ATOM 4117 O O . SER A 1 574 ? 15.113 6.318 -24.607 1.00 96.88 574 SER A O 1
ATOM 4119 N N . GLY A 1 575 ? 16.339 5.561 -26.323 1.00 95.44 575 GLY A N 1
ATOM 4120 C CA . GLY A 1 575 ? 17.256 4.739 -25.535 1.00 95.44 575 GLY A CA 1
ATOM 4121 C C . GLY A 1 575 ? 17.934 3.662 -26.377 1.00 95.44 575 GLY A C 1
ATOM 4122 O O . GLY A 1 575 ? 17.487 3.334 -27.482 1.00 95.44 575 GLY A O 1
ATOM 4123 N N . ASP A 1 576 ? 19.024 3.100 -25.859 1.00 95.31 576 ASP A N 1
ATOM 4124 C CA . ASP A 1 576 ? 19.739 2.030 -26.544 1.00 95.31 576 ASP A CA 1
ATOM 4125 C C . ASP A 1 576 ? 19.010 0.687 -26.376 1.00 95.31 576 ASP A C 1
ATOM 4127 O O . ASP A 1 576 ? 18.455 0.377 -25.322 1.00 95.31 576 ASP A O 1
ATOM 4131 N N . ILE A 1 577 ? 19.039 -0.155 -27.413 1.00 96.12 577 ILE A N 1
ATOM 4132 C CA . ILE A 1 577 ? 18.418 -1.489 -27.396 1.00 96.12 577 ILE A CA 1
ATOM 4133 C C . ILE A 1 577 ? 19.488 -2.576 -27.477 1.00 96.12 577 ILE A C 1
ATOM 4135 O O . ILE A 1 577 ? 20.322 -2.569 -28.384 1.00 96.12 577 ILE A O 1
ATOM 4139 N N . TYR A 1 578 ? 19.406 -3.579 -26.603 1.00 95.19 578 TYR A N 1
ATOM 4140 C CA . TYR A 1 578 ? 20.328 -4.715 -26.549 1.00 95.19 578 TYR A CA 1
ATOM 4141 C C . TYR A 1 578 ? 19.567 -6.046 -26.696 1.00 95.19 578 TYR A C 1
ATOM 4143 O O . TYR A 1 578 ? 18.959 -6.506 -25.743 1.00 95.19 578 TYR A O 1
ATOM 4151 N N . PHE A 1 579 ? 19.644 -6.707 -27.861 1.00 91.38 579 PHE A N 1
ATOM 4152 C CA . PHE A 1 579 ? 18.923 -7.967 -28.176 1.00 91.38 579 PHE A CA 1
ATOM 4153 C C . PHE A 1 579 ? 19.590 -9.263 -27.656 1.00 91.38 579 PHE A C 1
ATOM 4155 O O . PHE A 1 579 ? 19.216 -10.363 -28.047 1.00 91.38 579 PHE A O 1
ATOM 4162 N N . GLY A 1 580 ? 20.638 -9.163 -26.834 1.00 89.19 580 GLY A N 1
ATOM 4163 C CA . GLY A 1 580 ? 21.331 -10.341 -26.299 1.00 89.19 580 GLY A CA 1
ATOM 4164 C C . GLY A 1 580 ? 21.831 -11.339 -27.360 1.00 89.19 580 GLY A C 1
ATOM 4165 O O . GLY A 1 580 ? 22.337 -10.927 -28.412 1.00 89.19 580 GLY A O 1
ATOM 4166 N N . LEU A 1 581 ? 21.806 -12.643 -27.033 1.00 88.12 581 LEU A N 1
ATOM 4167 C CA . LEU A 1 581 ? 22.437 -13.736 -27.809 1.00 88.12 581 LEU A CA 1
ATOM 4168 C C . LEU A 1 581 ? 21.518 -14.428 -28.836 1.00 88.12 581 LEU A C 1
ATOM 4170 O O . LEU A 1 581 ? 22.045 -15.096 -29.735 1.00 88.12 581 LEU A O 1
ATOM 4174 N N . GLY A 1 582 ? 20.194 -14.352 -28.675 1.00 90.56 582 GLY A N 1
ATOM 4175 C CA . GLY A 1 582 ? 19.239 -15.000 -29.576 1.00 90.56 582 GLY A CA 1
ATOM 4176 C C . GLY A 1 582 ? 18.925 -14.168 -30.821 1.00 90.56 582 GLY A C 1
ATOM 4177 O O . GLY A 1 582 ? 19.651 -13.235 -31.169 1.00 90.56 582 GLY A O 1
ATOM 4178 N N . ASP A 1 583 ? 17.891 -14.566 -31.562 1.00 92.75 583 ASP A N 1
ATOM 4179 C CA . ASP A 1 583 ? 17.440 -13.828 -32.744 1.00 92.75 583 ASP A CA 1
ATOM 4180 C C . ASP A 1 583 ? 16.681 -12.561 -32.305 1.00 92.75 583 ASP A C 1
ATOM 4182 O O . ASP A 1 583 ? 15.647 -12.678 -31.663 1.00 92.75 583 ASP A O 1
ATOM 4186 N N . GLY A 1 584 ? 17.152 -11.366 -32.677 1.00 93.19 584 GLY A N 1
ATOM 4187 C CA . GLY A 1 584 ? 16.425 -10.112 -32.451 1.00 93.19 584 GLY A CA 1
ATOM 4188 C C . GLY A 1 584 ? 15.572 -9.688 -33.652 1.00 93.19 584 GLY A C 1
ATOM 4189 O O . GLY A 1 584 ? 16.094 -9.549 -34.767 1.00 93.19 584 GLY A O 1
ATOM 4190 N N . ASP A 1 585 ? 14.278 -9.438 -33.445 1.00 94.31 585 ASP A N 1
ATOM 4191 C CA . ASP A 1 585 ? 13.371 -8.883 -34.461 1.00 94.31 585 ASP A CA 1
ATOM 4192 C C . ASP A 1 585 ? 12.833 -7.512 -34.042 1.00 94.31 585 ASP A C 1
ATOM 4194 O O . ASP A 1 585 ? 12.126 -7.371 -33.051 1.00 94.31 585 ASP A O 1
ATOM 4198 N N . MET A 1 586 ? 13.152 -6.481 -34.819 1.00 95.38 586 MET A N 1
ATOM 4199 C CA . MET A 1 586 ? 12.715 -5.113 -34.567 1.00 95.38 586 MET A CA 1
ATOM 4200 C C . MET A 1 586 ? 11.796 -4.644 -35.694 1.00 95.38 586 MET A C 1
ATOM 4202 O O . MET A 1 586 ? 12.212 -4.536 -36.847 1.00 95.38 586 MET A O 1
ATOM 4206 N N . THR A 1 587 ? 10.550 -4.312 -35.377 1.00 96.19 587 THR A N 1
ATOM 4207 C CA . THR A 1 587 ? 9.587 -3.736 -36.319 1.00 96.19 587 THR A CA 1
ATOM 4208 C C . THR A 1 587 ? 9.143 -2.370 -35.825 1.00 96.19 587 THR A C 1
ATOM 4210 O O . THR A 1 587 ? 8.506 -2.270 -34.785 1.00 96.19 587 THR A O 1
ATOM 4213 N N . LEU A 1 588 ? 9.418 -1.323 -36.603 1.00 96.50 588 LEU A N 1
ATOM 4214 C CA . LEU A 1 588 ? 8.922 0.026 -36.337 1.00 96.50 588 LEU A CA 1
ATOM 4215 C C . LEU A 1 588 ? 7.971 0.472 -37.449 1.00 96.50 588 LEU A C 1
ATOM 4217 O O . LEU A 1 588 ? 8.298 0.400 -38.644 1.00 96.50 588 LEU A O 1
ATOM 4221 N N . ARG A 1 589 ? 6.797 0.968 -37.062 1.00 95.56 589 ARG A N 1
ATOM 4222 C CA . ARG A 1 589 ? 5.802 1.564 -37.953 1.00 95.56 589 ARG A CA 1
ATOM 4223 C C . ARG A 1 589 ? 5.339 2.883 -37.356 1.00 95.56 589 ARG A C 1
ATOM 4225 O O . ARG A 1 589 ? 4.825 2.874 -36.258 1.00 95.56 589 ARG A O 1
ATOM 4232 N N . SER A 1 590 ? 5.500 3.998 -38.066 1.00 93.62 590 SER A N 1
ATOM 4233 C CA . SER A 1 590 ? 5.080 5.322 -37.559 1.00 93.62 590 SER A CA 1
ATOM 4234 C C . SER A 1 590 ? 5.656 5.681 -36.173 1.00 93.62 590 SER A C 1
ATOM 4236 O O . SER A 1 590 ? 5.031 6.421 -35.424 1.00 93.62 590 SER A O 1
ATOM 4238 N N . THR A 1 591 ? 6.841 5.156 -35.861 1.00 94.81 591 THR A N 1
ATOM 4239 C CA . THR A 1 591 ? 7.561 5.364 -34.594 1.00 94.81 591 THR A CA 1
ATOM 4240 C C . THR A 1 591 ? 8.740 6.305 -34.819 1.00 94.81 591 THR A C 1
ATOM 4242 O O . THR A 1 591 ? 9.437 6.180 -35.840 1.00 94.81 591 THR A O 1
ATOM 4245 N N . GLU A 1 592 ? 9.019 7.196 -33.873 1.00 95.19 592 GLU A N 1
ATOM 4246 C CA . GLU A 1 592 ? 10.310 7.881 -33.784 1.00 95.19 592 GLU A CA 1
ATOM 4247 C C . GLU A 1 592 ? 11.241 7.115 -32.839 1.00 95.19 592 GLU A C 1
ATOM 4249 O O . GLU A 1 592 ? 10.900 6.860 -31.691 1.00 95.19 592 GLU A O 1
ATOM 4254 N N . PHE A 1 593 ? 12.407 6.698 -33.342 1.00 95.62 593 PHE A N 1
ATOM 4255 C CA . PHE A 1 593 ? 13.416 6.018 -32.533 1.00 95.62 593 PHE A CA 1
ATOM 4256 C C . PHE A 1 593 ? 14.727 6.809 -32.495 1.00 95.62 593 PHE A C 1
ATOM 4258 O O . PHE A 1 593 ? 15.296 7.141 -33.547 1.00 95.62 593 PHE A O 1
ATOM 4265 N N . GLU A 1 594 ? 15.222 7.055 -31.284 1.00 94.69 594 GLU A N 1
ATOM 4266 C CA . GLU A 1 594 ? 16.517 7.666 -30.989 1.00 94.69 594 GLU A CA 1
ATOM 4267 C C . GLU A 1 594 ? 17.337 6.744 -30.076 1.00 94.69 594 GLU A C 1
ATOM 4269 O O . GLU A 1 594 ? 16.926 6.441 -28.963 1.00 94.69 594 GLU A O 1
ATOM 4274 N N . GLY A 1 595 ? 18.502 6.293 -30.548 1.00 92.50 595 GLY A N 1
ATOM 4275 C CA . GLY A 1 595 ? 19.381 5.392 -29.793 1.00 92.50 595 GLY A CA 1
ATOM 4276 C C . GLY A 1 595 ? 20.203 4.461 -30.682 1.00 92.50 595 GLY A C 1
ATOM 4277 O O . GLY A 1 595 ? 20.040 4.426 -31.909 1.00 92.50 595 GLY A O 1
ATOM 4278 N N . ASP A 1 596 ? 21.100 3.696 -30.069 1.00 92.31 596 ASP A N 1
ATOM 4279 C CA . ASP A 1 596 ? 21.866 2.634 -30.714 1.00 92.31 596 ASP A CA 1
ATOM 4280 C C . ASP A 1 596 ? 21.165 1.275 -30.583 1.00 92.31 596 ASP A C 1
ATOM 4282 O O . ASP A 1 596 ? 20.421 0.999 -29.647 1.00 92.31 596 ASP A O 1
ATOM 4286 N N . VAL A 1 597 ? 21.415 0.382 -31.547 1.00 91.50 597 VAL A N 1
ATOM 4287 C CA . VAL A 1 597 ? 20.883 -0.988 -31.513 1.00 91.50 597 VAL A CA 1
ATOM 4288 C C . VAL A 1 597 ? 22.038 -1.981 -31.524 1.00 91.50 597 VAL A C 1
ATOM 4290 O O . VAL A 1 597 ? 22.772 -2.142 -32.513 1.00 91.50 597 VAL A O 1
ATOM 4293 N N . PHE A 1 598 ? 22.177 -2.688 -30.409 1.00 89.50 598 PHE A N 1
ATOM 4294 C CA . PHE A 1 598 ? 23.211 -3.668 -30.146 1.00 89.50 598 PHE A CA 1
ATOM 4295 C C . PHE A 1 598 ? 22.696 -5.081 -30.387 1.00 89.50 598 PHE A C 1
ATOM 4297 O O . PHE A 1 598 ? 21.833 -5.613 -29.694 1.00 89.50 598 PHE A O 1
ATOM 4304 N N . ILE A 1 599 ? 23.312 -5.712 -31.378 1.00 83.19 599 ILE A N 1
ATOM 4305 C CA . ILE A 1 599 ? 23.043 -7.084 -31.786 1.00 83.19 599 ILE A CA 1
ATOM 4306 C C . ILE A 1 599 ? 24.342 -7.867 -31.620 1.00 83.19 599 ILE A C 1
ATOM 4308 O O . ILE A 1 599 ? 25.375 -7.476 -32.188 1.00 83.19 599 ILE A O 1
ATOM 4312 N N . THR A 1 600 ? 24.317 -8.954 -30.846 1.00 74.69 600 THR A N 1
ATOM 4313 C CA . THR A 1 600 ? 25.538 -9.722 -30.562 1.00 74.69 600 THR A CA 1
ATOM 4314 C C . THR A 1 600 ? 25.687 -10.966 -31.437 1.00 74.69 600 THR A C 1
ATOM 4316 O O . THR A 1 600 ? 26.728 -11.087 -32.093 1.00 74.69 600 THR A O 1
ATOM 4319 N N . ASP A 1 601 ? 24.659 -11.819 -31.497 1.00 75.88 601 ASP A N 1
ATOM 4320 C CA . ASP A 1 601 ? 24.581 -13.075 -32.259 1.00 75.88 601 ASP A CA 1
ATOM 4321 C C . ASP A 1 601 ? 23.154 -13.265 -32.836 1.00 75.88 601 ASP A C 1
ATOM 4323 O O . ASP A 1 601 ? 22.385 -12.311 -32.870 1.00 75.88 601 ASP A O 1
ATOM 4327 N N . GLY A 1 602 ? 22.827 -14.433 -33.405 1.00 78.56 602 GLY A N 1
ATOM 4328 C CA . GLY A 1 602 ? 21.490 -14.722 -33.954 1.00 78.56 602 GLY A CA 1
ATOM 4329 C C . GLY A 1 602 ? 21.210 -14.212 -35.381 1.00 78.56 602 GLY A C 1
ATOM 4330 O O . GLY A 1 602 ? 22.017 -13.535 -36.035 1.00 78.56 602 GLY A O 1
ATOM 4331 N N . THR A 1 603 ? 20.048 -14.588 -35.914 1.00 85.94 603 THR A N 1
ATOM 4332 C CA . THR A 1 603 ? 19.463 -14.082 -37.161 1.00 85.94 603 THR A CA 1
ATOM 4333 C C . THR A 1 603 ? 18.595 -12.876 -36.847 1.00 85.94 603 THR A C 1
ATOM 4335 O O . THR A 1 603 ? 17.457 -13.020 -36.430 1.00 85.94 603 THR A O 1
ATOM 4338 N N . ASN A 1 604 ? 19.123 -11.683 -37.103 1.00 86.19 604 ASN A N 1
ATOM 4339 C CA . ASN A 1 604 ? 18.456 -10.450 -36.704 1.00 86.19 604 ASN A CA 1
ATOM 4340 C C . ASN A 1 604 ? 17.736 -9.775 -37.874 1.00 86.19 604 ASN A C 1
ATOM 4342 O O . ASN A 1 604 ? 18.242 -9.762 -39.008 1.00 86.19 604 ASN A O 1
ATOM 4346 N N . SER A 1 605 ? 16.577 -9.195 -37.584 1.00 89.81 605 SER A N 1
ATOM 4347 C CA . SER A 1 605 ? 15.689 -8.535 -38.536 1.00 89.81 605 SER A CA 1
ATOM 4348 C C . SER A 1 605 ? 15.332 -7.134 -38.045 1.00 89.81 605 SER A C 1
ATOM 4350 O O . SER A 1 605 ? 15.128 -6.918 -36.858 1.00 89.81 605 SER A O 1
ATOM 4352 N N . ILE A 1 606 ? 15.307 -6.172 -38.972 1.00 89.94 606 ILE A N 1
ATOM 4353 C CA . ILE A 1 606 ? 14.830 -4.811 -38.715 1.00 89.94 606 ILE A CA 1
ATOM 4354 C C . ILE A 1 606 ? 13.925 -4.403 -39.886 1.00 89.94 606 ILE A C 1
ATOM 4356 O O . ILE A 1 606 ? 14.413 -4.284 -41.020 1.00 89.94 606 ILE A O 1
ATOM 4360 N N . ASP A 1 607 ? 12.631 -4.204 -39.622 1.00 91.62 607 ASP A N 1
ATOM 4361 C CA . ASP A 1 607 ? 11.623 -3.691 -40.562 1.00 91.62 607 ASP A CA 1
ATOM 4362 C C . ASP A 1 607 ? 11.168 -2.285 -40.152 1.00 91.62 607 ASP A C 1
ATOM 4364 O O . ASP A 1 607 ? 10.847 -2.030 -38.995 1.00 91.62 607 ASP A O 1
ATOM 4368 N N . LEU A 1 608 ? 11.138 -1.360 -41.113 1.00 90.31 608 LEU A N 1
ATOM 4369 C CA . LEU A 1 608 ? 10.855 0.056 -40.876 1.00 90.31 608 LEU A CA 1
ATOM 4370 C C . LEU A 1 608 ? 9.843 0.562 -41.900 1.00 90.31 608 LEU A C 1
ATOM 4372 O O . LEU A 1 608 ? 10.089 0.520 -43.111 1.00 90.31 608 LEU A O 1
ATOM 4376 N N . THR A 1 609 ? 8.722 1.102 -41.429 1.00 91.94 609 THR A N 1
ATOM 4377 C CA . THR A 1 609 ? 7.679 1.689 -42.283 1.00 91.94 609 THR A CA 1
ATOM 4378 C C . THR A 1 609 ? 7.230 3.033 -41.724 1.00 91.94 609 THR A C 1
ATOM 4380 O O . THR A 1 609 ? 6.680 3.092 -40.638 1.00 91.94 609 THR A O 1
ATOM 4383 N N . SER A 1 610 ? 7.417 4.124 -42.468 1.00 89.06 610 SER A N 1
ATOM 4384 C CA . SER A 1 610 ? 7.028 5.475 -42.013 1.00 89.06 610 SER A CA 1
ATOM 4385 C C . SER A 1 610 ? 7.659 5.919 -40.678 1.00 89.06 610 SER A C 1
ATOM 4387 O O . SER A 1 610 ? 7.131 6.817 -40.038 1.00 89.06 610 SER A O 1
ATOM 4389 N N . SER A 1 611 ? 8.786 5.321 -40.280 1.00 85.81 611 SER A N 1
ATOM 4390 C CA . SER A 1 611 ? 9.494 5.617 -39.026 1.00 85.81 611 SER A CA 1
ATOM 4391 C C . SER A 1 611 ? 10.708 6.527 -39.234 1.00 85.81 611 SER A C 1
ATOM 4393 O O . SER A 1 611 ? 11.321 6.529 -40.313 1.00 85.81 611 SER A O 1
ATOM 4395 N N . SER A 1 612 ? 11.077 7.266 -38.187 1.00 84.25 612 SER A N 1
ATOM 4396 C CA . SER A 1 612 ? 12.314 8.054 -38.106 1.00 84.25 612 SER A CA 1
ATOM 4397 C C . SER A 1 612 ? 13.369 7.308 -37.283 1.00 84.25 612 SER A C 1
ATOM 4399 O O . SER A 1 612 ? 13.032 6.603 -36.340 1.00 84.25 612 SER A O 1
ATOM 4401 N N . LEU A 1 613 ? 14.642 7.444 -37.665 1.00 81.44 613 LEU A N 1
ATOM 4402 C CA . LEU A 1 613 ? 15.791 6.893 -36.941 1.00 81.44 613 LEU A CA 1
ATOM 4403 C C . LEU A 1 613 ? 16.828 8.002 -36.741 1.00 81.44 613 LEU A C 1
ATOM 4405 O O . LEU A 1 613 ? 17.372 8.518 -37.729 1.00 81.44 613 LEU A O 1
ATOM 4409 N N . VAL A 1 614 ? 17.131 8.332 -35.488 1.00 78.56 614 VAL A N 1
ATOM 4410 C CA . VAL A 1 614 ? 18.135 9.330 -35.093 1.00 78.56 614 VAL A CA 1
ATOM 4411 C C . VAL A 1 614 ? 19.221 8.651 -34.250 1.00 78.56 614 VAL A C 1
ATOM 4413 O O . VAL A 1 614 ? 18.952 7.719 -33.507 1.00 78.56 614 VAL A O 1
ATOM 4416 N N . GLY A 1 615 ? 20.484 9.052 -34.424 1.00 58.47 615 GLY A N 1
ATOM 4417 C CA . GLY A 1 615 ? 21.595 8.572 -33.582 1.00 58.47 615 GLY A CA 1
ATOM 4418 C C . GLY A 1 615 ? 22.185 7.193 -33.916 1.00 58.47 615 GLY A C 1
ATOM 4419 O O . GLY A 1 615 ? 23.348 6.973 -33.619 1.00 58.47 615 GLY A O 1
ATOM 4420 N N . VAL A 1 616 ? 21.469 6.331 -34.642 1.00 61.03 616 VAL A N 1
ATOM 4421 C CA . VAL A 1 616 ? 21.757 4.884 -34.716 1.00 61.03 616 VAL A CA 1
ATOM 4422 C C . VAL A 1 616 ? 23.144 4.468 -35.245 1.00 61.03 616 VAL A C 1
ATOM 4424 O O . VAL A 1 616 ? 23.484 4.657 -36.425 1.00 61.03 616 VAL A O 1
ATOM 4427 N N . TYR A 1 617 ? 23.897 3.752 -34.410 1.00 58.97 617 TYR A N 1
ATOM 4428 C CA . TYR A 1 617 ? 25.090 2.978 -34.745 1.00 58.97 617 TYR A CA 1
ATOM 4429 C C . TYR A 1 617 ? 24.840 1.466 -34.598 1.00 58.97 617 TYR A C 1
ATOM 4431 O O . TYR A 1 617 ? 24.408 0.972 -33.566 1.00 58.97 617 TYR A O 1
ATOM 4439 N N . PHE A 1 618 ? 25.176 0.700 -35.647 1.00 61.84 618 PHE A N 1
ATOM 4440 C CA . PHE A 1 618 ? 25.110 -0.767 -35.642 1.00 61.84 618 PHE A CA 1
ATOM 4441 C C . PHE A 1 618 ? 26.522 -1.376 -35.714 1.00 61.84 618 PHE A C 1
ATOM 4443 O O . PHE A 1 618 ? 27.067 -1.543 -36.814 1.00 61.84 618 PHE A O 1
ATOM 4450 N N . PRO A 1 619 ? 27.144 -1.762 -34.588 1.00 49.25 619 PRO A N 1
ATOM 4451 C CA . PRO A 1 619 ? 28.532 -2.220 -34.588 1.00 49.25 619 PRO A CA 1
ATOM 4452 C C . PRO A 1 619 ? 28.775 -3.530 -35.364 1.00 49.25 619 PRO A C 1
ATOM 4454 O O . PRO A 1 619 ? 29.917 -3.807 -35.745 1.00 49.25 619 PRO A O 1
ATOM 4457 N N . ARG A 1 620 ? 27.739 -4.359 -35.597 1.00 50.28 620 ARG A N 1
ATOM 4458 C CA . ARG A 1 620 ? 27.867 -5.710 -36.191 1.00 50.28 620 ARG A CA 1
ATOM 4459 C C . ARG A 1 620 ? 26.749 -6.129 -37.161 1.00 50.28 620 ARG A C 1
ATOM 4461 O O . ARG A 1 620 ? 26.480 -7.318 -37.310 1.00 50.28 620 ARG A O 1
ATOM 4468 N N . PHE A 1 621 ? 26.125 -5.209 -37.896 1.00 45.66 621 PHE A N 1
ATOM 4469 C CA . PHE A 1 621 ? 25.082 -5.612 -38.852 1.00 45.66 621 PHE A CA 1
ATOM 4470 C C . PHE A 1 621 ? 25.669 -6.256 -40.128 1.00 45.66 621 PHE A C 1
ATOM 4472 O O . PHE A 1 621 ? 26.339 -5.601 -40.928 1.00 45.66 621 PHE A O 1
ATOM 4479 N N . CYS A 1 622 ? 25.397 -7.548 -40.349 1.00 41.19 622 CYS A N 1
ATOM 4480 C CA . CYS A 1 622 ? 25.647 -8.255 -41.621 1.00 41.19 622 CYS A CA 1
ATOM 4481 C C . CYS A 1 622 ? 24.344 -8.700 -42.332 1.00 41.19 622 CYS A C 1
ATOM 4483 O O . CYS A 1 622 ? 24.394 -9.495 -43.274 1.00 41.19 622 CYS A O 1
ATOM 4485 N N . GLY A 1 623 ? 23.186 -8.186 -41.893 1.00 46.47 623 GLY A N 1
ATOM 4486 C CA . GLY A 1 623 ? 21.849 -8.460 -42.438 1.00 46.47 623 GLY A CA 1
ATOM 4487 C C . GLY A 1 623 ? 21.388 -7.474 -43.525 1.00 46.47 623 GLY A C 1
ATOM 4488 O O . GLY A 1 623 ? 22.072 -6.504 -43.856 1.00 46.47 623 GLY A O 1
ATOM 4489 N N . ARG A 1 624 ? 20.218 -7.730 -44.130 1.00 37.78 624 ARG A N 1
ATOM 4490 C CA . ARG A 1 624 ? 19.604 -6.854 -45.149 1.00 37.78 624 ARG A CA 1
ATOM 4491 C C . ARG A 1 624 ? 18.743 -5.780 -44.482 1.00 37.78 624 ARG A C 1
ATOM 4493 O O . ARG A 1 624 ? 17.657 -6.096 -44.024 1.00 37.78 624 ARG A O 1
ATOM 4500 N N . LEU A 1 625 ? 19.173 -4.522 -44.543 1.00 41.59 625 LEU A N 1
ATOM 4501 C CA . LEU A 1 625 ? 18.322 -3.369 -44.236 1.00 41.59 625 LEU A CA 1
ATOM 4502 C C . LEU A 1 625 ? 17.311 -3.158 -45.382 1.00 41.59 625 LEU A C 1
ATOM 4504 O O . LEU A 1 625 ? 17.720 -2.895 -46.519 1.00 41.59 625 LEU A O 1
ATOM 4508 N N . TRP A 1 626 ? 16.010 -3.275 -45.113 1.00 38.88 626 TRP A N 1
ATOM 4509 C CA . TRP A 1 626 ? 14.948 -2.902 -46.056 1.00 38.88 626 TRP A CA 1
ATOM 4510 C C . TRP A 1 626 ? 14.330 -1.570 -45.625 1.00 38.88 626 TRP A C 1
ATOM 4512 O O . TRP A 1 626 ? 13.376 -1.533 -44.870 1.00 38.88 626 TRP A O 1
ATOM 4522 N N . ALA A 1 627 ? 14.860 -0.457 -46.132 1.00 37.22 627 ALA A N 1
ATOM 4523 C CA . ALA A 1 627 ? 14.198 0.839 -46.001 1.00 37.22 627 ALA A CA 1
ATOM 4524 C C . ALA A 1 627 ? 13.235 1.037 -47.184 1.00 37.22 627 ALA A C 1
ATOM 4526 O O . ALA A 1 627 ? 13.677 1.354 -48.296 1.00 37.22 627 ALA A O 1
ATOM 4527 N N . SER A 1 628 ? 11.927 0.858 -46.988 1.00 33.94 628 SER A N 1
ATOM 4528 C CA . SER A 1 628 ? 10.937 1.305 -47.975 1.00 33.94 628 SER A CA 1
ATOM 4529 C C . SER A 1 628 ? 10.576 2.766 -47.717 1.00 33.94 628 SER A C 1
ATOM 4531 O O . SER A 1 628 ? 9.721 3.071 -46.897 1.00 33.94 628 SER A O 1
ATOM 4533 N N . ARG A 1 629 ? 11.230 3.685 -48.436 1.00 31.89 629 ARG A N 1
ATOM 4534 C CA . ARG A 1 629 ? 10.754 5.071 -48.569 1.00 31.89 629 ARG A CA 1
ATOM 4535 C C . ARG A 1 629 ? 9.547 5.105 -49.503 1.00 31.89 629 ARG A C 1
ATOM 4537 O O . ARG A 1 629 ? 9.742 4.768 -50.673 1.00 31.89 629 ARG A O 1
ATOM 4544 N N . PHE A 1 630 ? 8.400 5.603 -49.046 1.00 34.56 630 PHE A N 1
ATOM 4545 C CA . PHE A 1 630 ? 7.468 6.370 -49.878 1.00 34.56 630 PHE A CA 1
ATOM 4546 C C . PHE A 1 630 ? 6.763 7.449 -49.077 1.00 34.56 630 PHE A C 1
ATOM 4548 O O . PHE A 1 630 ? 6.270 7.114 -47.984 1.00 34.56 630 PHE A O 1
#

Radius of gyration: 27.45 Å; chains: 1; bounding box: 68×50×88 Å